Protein AF-A0A2M7Z8S8-F1 (afdb_monomer_lite)

Radius of gyration: 32.17 Å; chains: 1; bounding box: 84×52×78 Å

InterPro domains:
  IPR007391 Vancomycin resistance VanW [PF04294] (275-379)
  IPR022029 YoaR-like, putative peptidoglycan binding domain [PF12229] (2-84)
  IPR022029 YoaR-like, putative peptidoglycan binding domain [PF12229] (168-234)
  IPR038054 L,D-transpeptidase central domain-like superfamily [G3DSA:3.10.20.800] (140-249)
  IPR038054 L,D-transpeptidase central domain-like superfamily [SSF143985] (146-237)
  IPR052913 Glycopeptide antibiotic resistance protein [PTHR35788] (168-379)

pLDDT: mean 86.51, std 11.79, range [41.0, 97.75]

Structure (mmCIF, N/CA/C/O backbone):
data_AF-A0A2M7Z8S8-F1
#
_entry.id   AF-A0A2M7Z8S8-F1
#
loop_
_atom_site.group_PDB
_atom_site.id
_atom_site.type_symbol
_atom_site.label_atom_id
_atom_site.label_alt_id
_atom_site.label_comp_id
_atom_site.label_asym_id
_atom_site.label_entity_id
_atom_site.label_seq_id
_atom_site.pdbx_PDB_ins_code
_atom_site.Cartn_x
_atom_site.Cartn_y
_atom_site.Cartn_z
_atom_site.occupancy
_atom_site.B_iso_or_equiv
_atom_site.auth_seq_id
_atom_site.auth_comp_id
_atom_site.auth_asym_id
_atom_site.auth_atom_id
_atom_site.pdbx_PDB_model_num
ATOM 1 N N . HIS A 1 1 ? -33.966 -18.161 -29.394 1.00 51.41 1 HIS A N 1
ATOM 2 C CA . HIS A 1 1 ? -34.388 -18.444 -30.786 1.00 51.41 1 HIS A CA 1
ATOM 3 C C . HIS A 1 1 ? -35.816 -18.993 -30.818 1.00 51.41 1 HIS A C 1
ATOM 5 O O . HIS A 1 1 ? -36.000 -20.202 -30.835 1.00 51.41 1 HIS A O 1
ATOM 11 N N . LEU A 1 2 ? -36.839 -18.133 -30.799 1.00 58.44 2 LEU A N 1
ATOM 12 C CA . LEU A 1 2 ? -38.240 -18.564 -30.927 1.00 58.44 2 LEU A CA 1
ATOM 13 C C . LEU A 1 2 ? -38.664 -18.505 -32.410 1.00 58.44 2 LEU A C 1
ATOM 15 O O . LEU A 1 2 ? -38.401 -17.515 -33.088 1.00 58.44 2 LEU A O 1
ATOM 19 N N . GLY A 1 3 ? -39.257 -19.582 -32.941 1.00 59.47 3 GLY A N 1
ATOM 20 C CA . GLY A 1 3 ? -39.804 -19.637 -34.312 1.00 59.47 3 GLY A CA 1
ATOM 21 C C . GLY A 1 3 ? -38.786 -19.709 -35.467 1.00 59.47 3 GLY A C 1
ATOM 22 O O . GLY A 1 3 ? -39.112 -19.307 -36.594 1.00 59.47 3 GLY A O 1
ATOM 23 N N . ARG A 1 4 ? -37.549 -20.161 -35.196 1.00 64.44 4 ARG A N 1
ATOM 24 C CA . ARG A 1 4 ? -36.457 -20.289 -36.191 1.00 64.44 4 ARG A CA 1
ATOM 25 C C . ARG A 1 4 ? -35.638 -21.588 -36.100 1.00 64.44 4 ARG A C 1
ATOM 27 O O . ARG A 1 4 ? -34.601 -21.678 -36.742 1.00 64.44 4 ARG A O 1
ATOM 34 N N . SER A 1 5 ? -36.074 -22.572 -35.317 1.00 69.75 5 SER A N 1
ATOM 35 C CA . SER A 1 5 ? -35.324 -23.815 -35.064 1.00 69.75 5 SER A CA 1
ATOM 36 C C . SER A 1 5 ? -36.012 -25.090 -35.572 1.00 69.75 5 SER A C 1
ATOM 38 O O . SER A 1 5 ? -35.423 -26.159 -35.469 1.00 69.75 5 SER A O 1
ATOM 40 N N . GLY A 1 6 ? -37.235 -25.002 -36.118 1.00 69.44 6 GLY A N 1
ATOM 41 C CA . GLY A 1 6 ? -37.997 -26.156 -36.622 1.00 69.44 6 GLY A CA 1
ATOM 42 C C . GLY A 1 6 ? -38.226 -26.154 -38.139 1.00 69.44 6 GLY A C 1
ATOM 43 O O . GLY A 1 6 ? -37.746 -25.278 -38.859 1.00 69.44 6 GLY A O 1
ATOM 44 N N . SER A 1 7 ? -39.010 -27.121 -38.625 1.00 76.50 7 SER A N 1
ATOM 45 C CA . SER A 1 7 ? -39.484 -27.186 -40.022 1.00 76.50 7 SER A CA 1
ATOM 46 C C . SER A 1 7 ? -40.400 -26.003 -40.388 1.00 76.50 7 SER A C 1
ATOM 48 O O . SER A 1 7 ? -40.934 -25.325 -39.506 1.00 76.50 7 SER A O 1
ATOM 50 N N . TRP A 1 8 ? -40.614 -25.748 -41.688 1.00 75.50 8 TRP A N 1
ATOM 51 C CA . TRP A 1 8 ? -41.409 -24.605 -42.178 1.00 75.50 8 TRP A CA 1
ATOM 52 C C . TRP A 1 8 ? -42.782 -24.498 -41.493 1.00 75.50 8 TRP A C 1
ATOM 54 O O . TRP A 1 8 ? -43.126 -23.444 -40.963 1.00 75.50 8 TRP A O 1
ATOM 64 N N . TRP A 1 9 ? -43.514 -25.609 -41.380 1.00 72.38 9 TRP A N 1
ATOM 65 C CA . TRP A 1 9 ? -44.820 -25.653 -40.712 1.00 72.38 9 TRP A CA 1
ATOM 66 C C . TRP A 1 9 ? -44.753 -25.385 -39.201 1.00 72.38 9 TRP A C 1
ATOM 68 O O . TRP A 1 9 ? -45.604 -24.675 -38.662 1.00 72.38 9 TRP A O 1
ATOM 78 N N . GLN A 1 10 ? -43.733 -25.903 -38.512 1.00 76.25 10 GLN A N 1
ATOM 79 C CA . GLN A 1 10 ? -43.539 -25.673 -37.075 1.00 76.25 10 GLN A CA 1
ATOM 80 C C . GLN A 1 10 ? -43.205 -24.207 -36.783 1.00 76.25 10 GLN A C 1
ATOM 82 O O . GLN A 1 10 ? -43.749 -23.631 -35.843 1.00 76.25 10 GLN A O 1
ATOM 87 N N . ASN A 1 11 ? -42.373 -23.580 -37.617 1.00 78.75 11 ASN A N 1
ATOM 88 C CA . ASN A 1 11 ? -42.036 -22.165 -37.475 1.00 78.75 11 ASN A CA 1
ATOM 89 C C . ASN A 1 11 ? -43.240 -21.263 -37.772 1.00 78.75 11 ASN A C 1
ATOM 91 O O . ASN A 1 11 ? -43.454 -20.293 -37.049 1.00 78.75 11 ASN A O 1
ATOM 95 N N . THR A 1 12 ? -44.051 -21.583 -38.784 1.00 77.56 12 THR A N 1
ATOM 96 C CA . THR A 1 12 ? -45.260 -20.810 -39.112 1.00 77.56 12 THR A CA 1
ATOM 97 C C . THR A 1 12 ? -46.301 -20.898 -37.993 1.00 77.56 12 THR A C 1
ATOM 99 O O . THR A 1 12 ? -46.795 -19.866 -37.544 1.00 77.56 12 THR A O 1
ATOM 102 N N . LYS A 1 13 ? -46.563 -22.098 -37.450 1.00 78.62 13 LYS A N 1
ATOM 103 C CA . LYS A 1 13 ? -47.465 -22.277 -36.298 1.00 78.62 13 LYS A CA 1
ATOM 104 C C . LYS A 1 13 ? -46.942 -21.574 -35.042 1.00 78.62 13 LYS A C 1
ATOM 106 O O . LYS A 1 13 ? -47.712 -20.917 -34.347 1.00 78.62 13 LYS A O 1
ATOM 111 N N . ALA A 1 14 ? -45.638 -21.660 -34.773 1.00 75.00 14 ALA A N 1
ATOM 112 C CA . ALA A 1 14 ? -45.014 -20.963 -33.651 1.00 75.00 14 ALA A CA 1
ATOM 113 C C . ALA A 1 14 ? -45.128 -19.437 -33.787 1.00 75.00 14 ALA A C 1
ATOM 115 O O . ALA A 1 14 ? -45.442 -18.772 -32.811 1.00 75.00 14 ALA A O 1
ATOM 116 N N . ARG A 1 15 ? -44.941 -18.875 -34.989 1.00 76.81 15 ARG A N 1
ATOM 117 C CA . ARG A 1 15 ? -45.095 -17.430 -35.240 1.00 76.81 15 ARG A CA 1
ATOM 118 C C . ARG A 1 15 ? -46.534 -16.951 -35.070 1.00 76.81 15 ARG A C 1
ATOM 120 O O . ARG A 1 15 ? -46.734 -15.902 -34.475 1.00 76.81 15 ARG A O 1
ATOM 127 N N . ILE A 1 16 ? -47.517 -17.720 -35.542 1.00 77.38 16 ILE A N 1
ATOM 128 C CA . ILE A 1 16 ? -48.941 -17.401 -35.349 1.00 77.38 16 ILE A CA 1
ATOM 129 C C . ILE A 1 16 ? -49.298 -17.450 -33.858 1.00 77.38 16 ILE A C 1
ATOM 131 O O . ILE A 1 16 ? -49.914 -16.520 -33.349 1.00 77.38 16 ILE A O 1
ATOM 135 N N . ASN A 1 17 ? -48.844 -18.476 -33.131 1.00 74.44 17 ASN A N 1
ATOM 136 C CA . ASN A 1 17 ? -49.055 -18.560 -31.684 1.00 74.44 17 ASN A CA 1
ATOM 137 C C . ASN A 1 17 ? -48.376 -17.410 -30.923 1.00 74.44 17 ASN A C 1
ATOM 139 O O . ASN A 1 17 ? -48.987 -16.849 -30.023 1.00 74.44 17 ASN A O 1
ATOM 143 N N . LEU A 1 18 ? -47.155 -17.023 -31.303 1.00 76.69 18 LEU A N 1
ATOM 144 C CA . LEU A 1 18 ? -46.460 -15.864 -30.729 1.00 76.69 18 LEU A CA 1
ATOM 145 C C . LEU A 1 18 ? -47.193 -14.547 -31.011 1.00 76.69 18 LEU A C 1
ATOM 147 O O . LEU A 1 18 ? -47.190 -13.662 -30.167 1.00 76.69 18 LEU A O 1
ATOM 151 N N . PHE A 1 19 ? -47.819 -14.416 -32.182 1.00 75.69 19 PHE A N 1
ATOM 152 C CA . PHE A 1 19 ? -48.573 -13.221 -32.558 1.00 75.69 19 PHE A CA 1
ATOM 153 C C . PHE A 1 19 ? -49.908 -13.107 -31.806 1.00 75.69 19 PHE A C 1
ATOM 155 O O . PHE A 1 19 ? -50.319 -12.006 -31.463 1.00 75.69 19 PHE A O 1
ATOM 162 N N . ILE A 1 20 ? -50.572 -14.237 -31.534 1.00 75.94 20 ILE A N 1
ATOM 163 C CA . ILE A 1 20 ? -51.882 -14.272 -30.861 1.00 75.94 20 ILE A CA 1
ATOM 164 C C . ILE A 1 20 ? -51.745 -14.251 -29.330 1.00 75.94 20 ILE A C 1
ATOM 166 O O . ILE A 1 20 ? -52.536 -13.595 -28.661 1.00 75.94 20 ILE A O 1
ATOM 170 N N . PHE A 1 21 ? -50.762 -14.960 -28.769 1.00 76.88 21 PHE A N 1
ATOM 171 C CA . PHE A 1 21 ? -50.636 -15.167 -27.318 1.00 76.88 21 PHE A CA 1
ATOM 172 C C . PHE A 1 21 ? -49.397 -14.506 -26.695 1.00 76.88 21 PHE A C 1
ATOM 174 O O . PHE A 1 21 ? -49.270 -14.485 -25.473 1.00 76.88 21 PHE A O 1
ATOM 181 N N . GLY A 1 22 ? -48.486 -13.961 -27.507 1.00 66.06 22 GLY A N 1
ATOM 182 C CA . GLY A 1 22 ? -47.201 -13.441 -27.039 1.00 66.06 22 GLY A CA 1
ATOM 183 C C . GLY A 1 22 ? -46.220 -14.541 -26.608 1.00 66.06 22 GLY A C 1
ATOM 184 O O . GLY A 1 22 ? -46.537 -15.729 -26.567 1.00 66.06 22 GLY A O 1
ATOM 185 N N . SER A 1 23 ? -44.992 -14.142 -26.273 1.00 68.88 23 SER A N 1
ATOM 186 C CA . SER A 1 23 ? -44.067 -14.966 -25.483 1.00 68.88 23 SER A CA 1
ATOM 187 C C . SER A 1 23 ? -43.433 -14.139 -24.388 1.00 68.88 23 SER A C 1
ATOM 189 O O . SER A 1 23 ? -42.911 -13.061 -24.664 1.00 68.88 23 SER A O 1
ATOM 191 N N . SER A 1 24 ? -43.371 -14.695 -23.186 1.00 60.09 24 SER A N 1
ATOM 192 C CA . SER A 1 24 ? -42.492 -14.211 -22.130 1.00 60.09 24 SER A CA 1
ATOM 193 C C . SER A 1 24 ? -41.065 -14.698 -22.401 1.00 60.09 24 SER A C 1
ATOM 195 O O . SER A 1 24 ? -40.795 -15.899 -22.349 1.00 60.09 24 SER A O 1
ATOM 197 N N . GLY A 1 25 ? -40.156 -13.782 -22.721 1.00 58.59 25 GLY A N 1
ATOM 198 C CA . GLY A 1 25 ? -38.718 -14.041 -22.697 1.00 58.59 25 GLY A CA 1
ATOM 199 C C . GLY A 1 25 ? -38.120 -13.425 -21.438 1.00 58.59 25 GLY A C 1
ATOM 200 O O . GLY A 1 25 ? -38.452 -12.289 -21.112 1.00 58.59 25 GLY A O 1
ATOM 201 N N . SER A 1 26 ? -37.247 -14.145 -20.737 1.00 57.28 26 SER A N 1
ATOM 202 C CA . SER A 1 26 ? -36.387 -13.520 -19.735 1.00 57.28 26 SER A CA 1
ATOM 203 C C . SER A 1 26 ? -35.262 -12.776 -20.452 1.00 57.28 26 SER A C 1
ATOM 205 O O . SER A 1 26 ? -34.595 -13.324 -21.334 1.00 57.28 26 SER A O 1
ATOM 207 N N . ILE A 1 27 ? -35.051 -11.512 -20.095 1.00 63.66 27 ILE A N 1
ATOM 208 C CA . ILE A 1 27 ? -33.832 -10.804 -20.476 1.00 63.66 27 ILE A CA 1
ATOM 209 C C . ILE A 1 27 ? -32.733 -11.333 -19.555 1.00 63.66 27 ILE A C 1
ATOM 211 O O . ILE A 1 27 ? -32.849 -11.249 -18.335 1.00 63.66 27 ILE A O 1
ATOM 215 N N . GLY A 1 28 ? -31.681 -11.914 -20.129 1.00 68.06 28 GLY A N 1
ATOM 216 C CA . GLY A 1 28 ? -30.466 -12.193 -19.373 1.00 68.06 28 GLY A CA 1
ATOM 217 C C . GLY A 1 28 ? -29.787 -10.866 -19.058 1.00 68.06 28 GLY A C 1
ATOM 218 O O . GLY A 1 28 ? -29.277 -10.219 -19.969 1.00 68.06 28 GLY A O 1
ATOM 219 N N . TYR A 1 29 ? -29.811 -10.448 -17.796 1.00 78.19 29 TYR A N 1
ATOM 220 C CA . TYR A 1 29 ? -29.097 -9.265 -17.328 1.00 78.19 29 TYR A CA 1
ATOM 221 C C . TYR A 1 29 ? -28.129 -9.649 -16.212 1.00 78.19 29 TYR A C 1
ATOM 223 O O . TYR A 1 29 ? -28.349 -10.609 -15.476 1.00 78.19 29 TYR A O 1
ATOM 231 N N . GLN A 1 30 ? -27.053 -8.879 -16.090 1.00 84.00 30 GLN A N 1
ATOM 232 C CA . GLN A 1 30 ? -26.130 -8.958 -14.970 1.00 84.00 30 GLN A CA 1
ATOM 233 C C . GLN A 1 30 ? -26.203 -7.632 -14.223 1.00 84.00 30 GLN A C 1
ATOM 235 O O . GLN A 1 30 ? -25.822 -6.590 -14.755 1.00 84.00 30 GLN A O 1
ATOM 240 N N . PHE A 1 31 ? -26.720 -7.665 -12.998 1.00 87.06 31 PHE A N 1
ATOM 241 C CA . PHE A 1 31 ? -26.752 -6.486 -12.145 1.00 87.06 31 PHE A CA 1
ATOM 242 C C . PHE A 1 31 ? -25.428 -6.351 -11.401 1.00 87.06 31 PHE A C 1
ATOM 244 O O . PHE A 1 31 ? -25.049 -7.217 -10.613 1.00 87.06 31 PHE A O 1
ATOM 251 N N . LYS A 1 32 ? -24.718 -5.256 -11.665 1.00 92.75 32 LYS A N 1
ATOM 252 C CA . LYS A 1 32 ? -23.448 -4.946 -11.018 1.00 92.75 32 LYS A CA 1
ATOM 253 C C . LYS A 1 32 ? -23.689 -4.206 -9.707 1.00 92.75 32 LYS A C 1
ATOM 255 O O . LYS A 1 32 ? -23.636 -2.978 -9.646 1.00 92.75 32 LYS A O 1
ATOM 260 N N . GLU A 1 33 ? -24.004 -4.968 -8.670 1.00 92.88 33 GLU A N 1
ATOM 261 C CA . GLU A 1 33 ? -24.425 -4.426 -7.377 1.00 92.88 33 GLU A CA 1
ATOM 262 C C . GLU A 1 33 ? -23.371 -3.530 -6.726 1.00 92.88 33 GLU A C 1
ATOM 264 O O . GLU A 1 33 ? -23.697 -2.411 -6.345 1.00 92.88 33 GLU A O 1
ATOM 269 N N . GLU A 1 34 ? -22.114 -3.970 -6.663 1.00 94.06 34 GLU A N 1
ATOM 270 C CA . GLU A 1 34 ? -21.046 -3.206 -6.003 1.00 94.06 34 GLU A CA 1
ATOM 271 C C . GLU A 1 34 ? -20.701 -1.905 -6.738 1.00 94.06 34 GLU A C 1
ATOM 273 O O . GLU A 1 34 ? -20.548 -0.859 -6.109 1.00 94.06 34 GLU A O 1
ATOM 278 N N . GLU A 1 35 ? -20.668 -1.926 -8.075 1.00 94.56 35 GLU A N 1
ATOM 279 C CA . GLU A 1 35 ? -20.484 -0.707 -8.878 1.00 94.56 35 GLU A CA 1
ATOM 280 C C . GLU A 1 35 ? -21.655 0.268 -8.665 1.00 94.56 35 GLU A C 1
ATOM 282 O O . GLU A 1 35 ? -21.448 1.462 -8.450 1.00 94.56 35 GLU A O 1
ATOM 287 N N . THR A 1 36 ? -22.890 -0.245 -8.641 1.00 93.44 36 THR A N 1
ATOM 288 C CA . THR A 1 36 ? -24.090 0.573 -8.403 1.00 93.44 36 THR A CA 1
ATOM 289 C C . THR A 1 36 ? -24.095 1.157 -6.991 1.00 93.44 36 THR A C 1
ATOM 291 O O . THR A 1 36 ? -24.385 2.339 -6.810 1.00 93.44 36 THR A O 1
ATOM 294 N N . ARG A 1 37 ? -23.732 0.355 -5.982 1.00 95.50 37 ARG A N 1
ATOM 295 C CA . ARG A 1 37 ? -23.582 0.793 -4.590 1.00 95.50 37 ARG A CA 1
ATOM 296 C C . ARG A 1 37 ? -22.556 1.914 -4.483 1.00 95.50 37 ARG A C 1
ATOM 298 O O . ARG A 1 37 ? -22.847 2.932 -3.862 1.00 95.50 37 ARG A O 1
ATOM 305 N N . SER A 1 38 ? -21.391 1.739 -5.104 1.00 95.00 38 SER A N 1
ATOM 306 C CA . SER A 1 38 ? -20.310 2.726 -5.092 1.00 95.00 38 SER A CA 1
ATOM 307 C C . SER A 1 38 ? -20.758 4.062 -5.691 1.00 95.00 38 SER A C 1
ATOM 309 O O . SER A 1 38 ? -20.535 5.117 -5.096 1.00 95.00 38 SER A O 1
ATOM 311 N N . GLU A 1 39 ? -21.476 4.029 -6.814 1.00 95.12 39 GLU A N 1
ATOM 312 C CA . GLU A 1 39 ? -22.026 5.234 -7.442 1.00 95.12 39 GLU A CA 1
ATOM 313 C C . GLU A 1 39 ? -23.097 5.923 -6.584 1.00 95.12 39 GLU A C 1
ATOM 315 O O . GLU A 1 39 ? -23.101 7.153 -6.471 1.00 95.12 39 GLU A O 1
ATOM 320 N N . LEU A 1 40 ? -23.981 5.155 -5.935 1.00 93.88 40 LEU A N 1
ATOM 321 C CA . LEU A 1 40 ? -24.950 5.710 -4.986 1.00 93.88 40 LEU A CA 1
ATOM 322 C C . LEU A 1 40 ? -24.233 6.379 -3.807 1.00 93.88 40 LEU A C 1
ATOM 324 O O . LEU A 1 40 ? -24.483 7.549 -3.524 1.00 93.88 40 LEU A O 1
ATOM 328 N N . GLN A 1 41 ? -23.288 5.688 -3.172 1.00 94.56 41 GLN A N 1
ATOM 329 C CA . GLN A 1 41 ? -22.509 6.239 -2.063 1.00 94.56 41 GLN A CA 1
ATOM 330 C C . GLN A 1 41 ? -21.772 7.513 -2.477 1.00 94.56 41 GLN A C 1
ATOM 332 O O . GLN A 1 41 ? -21.847 8.525 -1.789 1.00 94.56 41 GLN A O 1
ATOM 337 N N . LYS A 1 42 ? -21.117 7.525 -3.639 1.00 94.75 42 LYS A N 1
ATOM 338 C CA . LYS A 1 42 ? -20.401 8.704 -4.140 1.00 94.75 42 LYS A CA 1
ATOM 339 C C . LYS A 1 42 ? -21.311 9.925 -4.303 1.00 94.75 42 LYS A C 1
ATOM 341 O O . LYS A 1 42 ? -20.890 11.037 -3.994 1.00 94.75 42 LYS A O 1
ATOM 346 N N . LYS A 1 43 ? -22.545 9.728 -4.777 1.00 96.00 43 LYS A N 1
ATOM 347 C CA . LYS A 1 43 ? -23.516 10.814 -4.983 1.00 96.00 43 LYS A CA 1
ATOM 348 C C . LYS A 1 43 ? -24.188 11.276 -3.695 1.00 96.00 43 LYS A C 1
ATOM 350 O O . LYS A 1 43 ? -24.444 12.469 -3.554 1.00 96.00 43 LYS A O 1
ATOM 355 N N . PHE A 1 44 ? -24.492 10.353 -2.786 1.00 95.00 44 PHE A N 1
ATOM 356 C CA . PHE A 1 44 ? -25.373 10.625 -1.650 1.00 95.00 44 PHE A CA 1
ATOM 357 C C . PHE A 1 44 ? -24.654 10.782 -0.304 1.00 95.00 44 PHE A C 1
ATOM 359 O O . PHE A 1 44 ? -25.223 11.380 0.606 1.00 95.00 44 PHE A O 1
ATOM 366 N N . ARG A 1 45 ? -23.381 10.379 -0.191 1.00 93.56 45 ARG A N 1
ATOM 367 C CA . ARG A 1 45 ? -22.550 10.566 1.014 1.00 93.56 45 ARG A CA 1
ATOM 368 C C . ARG A 1 45 ? -22.521 12.000 1.569 1.00 93.56 45 ARG A C 1
ATOM 370 O O . ARG A 1 45 ? -22.507 12.126 2.789 1.00 93.56 45 ARG A O 1
ATOM 377 N N . PRO A 1 46 ? -22.553 13.087 0.765 1.00 96.12 46 PRO A N 1
ATOM 378 C CA . PRO A 1 46 ? -22.631 14.449 1.310 1.00 96.12 46 PRO A CA 1
ATOM 379 C C . PRO A 1 46 ? -23.896 14.752 2.132 1.00 96.12 46 PRO A C 1
ATOM 381 O O . PRO A 1 46 ? -23.912 15.743 2.856 1.00 96.12 46 PRO A O 1
ATOM 384 N N . PHE A 1 47 ? -24.949 13.936 2.013 1.00 94.81 47 PHE A N 1
ATOM 385 C CA . PHE A 1 47 ? -26.196 14.078 2.772 1.00 94.81 47 PHE A CA 1
ATOM 386 C C . PHE A 1 47 ? -26.279 13.118 3.968 1.00 94.81 47 PHE A C 1
ATOM 388 O O . PHE A 1 47 ? -27.302 13.070 4.647 1.00 94.81 47 PHE A O 1
ATOM 395 N N . GLU A 1 48 ? -25.224 12.344 4.220 1.00 95.44 48 GLU A N 1
ATOM 396 C CA . GLU A 1 48 ? -25.129 11.440 5.361 1.00 95.44 48 GLU A CA 1
ATOM 397 C C . GLU A 1 48 ? -24.370 12.098 6.511 1.00 95.44 48 GLU A C 1
ATOM 399 O O . GLU A 1 48 ? -23.471 12.917 6.319 1.00 95.44 48 GLU A O 1
ATOM 404 N N . SER A 1 49 ? -24.696 11.676 7.726 1.00 95.81 49 SER A N 1
ATOM 405 C CA . SER A 1 49 ? -23.917 11.974 8.922 1.00 95.81 49 SER A CA 1
ATOM 406 C C . SER A 1 49 ? -23.669 10.654 9.640 1.00 95.81 49 SER A C 1
ATOM 408 O O . SER A 1 49 ? -24.465 10.320 10.512 1.00 95.81 49 SER A O 1
ATOM 410 N N . PRO A 1 50 ? -22.632 9.881 9.270 1.00 94.38 50 PRO A N 1
ATOM 411 C CA . PRO A 1 50 ? -22.362 8.574 9.867 1.00 94.38 50 PRO A CA 1
ATOM 412 C C . PRO A 1 50 ? -22.228 8.637 11.388 1.00 94.38 50 PRO A C 1
ATOM 414 O O . PRO A 1 50 ? -21.785 9.652 11.938 1.00 94.38 50 PRO A O 1
ATOM 417 N N . GLY A 1 51 ? -22.600 7.544 12.053 1.00 93.56 51 GLY A N 1
ATOM 418 C CA . GLY A 1 51 ? -22.402 7.397 13.488 1.00 93.56 51 GLY A CA 1
ATOM 419 C C . GLY A 1 51 ? -20.915 7.442 13.832 1.00 93.56 51 GLY A C 1
ATOM 420 O O . GLY A 1 51 ? -20.056 7.057 13.033 1.00 93.56 51 GLY A O 1
ATOM 421 N N . LYS A 1 52 ? -20.593 7.937 15.026 1.00 95.19 52 LYS A N 1
ATOM 422 C CA . LYS A 1 52 ? -19.221 7.973 15.534 1.00 95.19 52 LYS A CA 1
ATOM 423 C C . LYS A 1 52 ? -19.106 7.089 16.755 1.00 95.19 52 LYS A C 1
ATOM 425 O O . LYS A 1 52 ? -19.771 7.318 17.762 1.00 95.19 52 LYS A O 1
ATOM 430 N N . ASP A 1 53 ? -18.212 6.120 16.659 1.00 95.44 53 ASP A N 1
ATOM 431 C CA . ASP A 1 53 ? -17.843 5.256 17.770 1.00 95.44 53 ASP A CA 1
ATOM 432 C C . ASP A 1 53 ? -17.202 6.037 18.918 1.00 95.44 53 ASP A C 1
ATOM 434 O O . ASP A 1 53 ? -16.473 7.017 18.713 1.00 95.44 53 ASP A O 1
ATOM 438 N N . ALA A 1 54 ? -17.403 5.533 20.135 1.00 96.06 54 ALA A N 1
ATOM 439 C CA . ALA A 1 54 ? -16.592 5.925 21.271 1.00 96.06 54 ALA A CA 1
ATOM 440 C C . ALA A 1 54 ? -15.111 5.636 20.982 1.00 96.06 54 ALA A C 1
ATOM 442 O O . ALA A 1 54 ? -14.729 4.575 20.482 1.00 96.06 54 ALA A O 1
ATOM 443 N N . SER A 1 55 ? -14.253 6.599 21.304 1.00 95.44 55 SER A N 1
ATOM 444 C CA . SER A 1 55 ? -12.844 6.581 20.920 1.00 95.44 55 SER A CA 1
ATOM 445 C C . SER A 1 55 ? -11.931 6.832 22.113 1.00 95.44 55 SER A C 1
ATOM 447 O O . SER A 1 55 ? -12.304 7.471 23.099 1.00 95.44 55 SER A O 1
ATOM 449 N N . LEU A 1 56 ? -10.706 6.320 22.023 1.00 95.62 56 LEU A N 1
ATOM 450 C CA . LEU A 1 56 ? -9.675 6.522 23.029 1.00 95.62 56 LEU A CA 1
ATOM 451 C C . LEU A 1 56 ? -8.997 7.883 22.810 1.00 95.62 56 LEU A C 1
ATOM 453 O O . LEU A 1 56 ? -8.375 8.110 21.777 1.00 95.62 56 LEU A O 1
ATOM 457 N N . VAL A 1 57 ? -9.076 8.780 23.793 1.00 94.75 57 VAL A N 1
ATOM 458 C CA . VAL A 1 57 ? -8.525 10.140 23.701 1.00 94.75 57 VAL A CA 1
ATOM 459 C C . VAL A 1 57 ? -7.601 10.428 24.877 1.00 94.75 57 VAL A C 1
ATOM 461 O O . VAL A 1 57 ? -7.953 10.204 26.034 1.00 94.75 57 VAL A O 1
ATOM 464 N N . TRP A 1 58 ? -6.417 10.976 24.608 1.00 92.62 58 TRP A N 1
ATOM 465 C CA . TRP A 1 58 ? -5.497 11.422 25.653 1.00 92.62 58 TRP A CA 1
ATOM 466 C C . TRP A 1 58 ? -5.848 12.841 26.125 1.00 92.62 58 TRP A C 1
ATOM 468 O O . TRP A 1 58 ? -5.708 13.802 25.370 1.00 92.62 58 TRP A O 1
ATOM 478 N N . LYS A 1 59 ? -6.292 13.000 27.378 1.00 92.25 59 LYS A N 1
ATOM 479 C CA . LYS A 1 59 ? -6.603 14.306 27.990 1.00 92.25 59 LYS A CA 1
ATOM 480 C C . LYS A 1 59 ? -6.152 14.347 29.447 1.00 92.25 59 LYS A C 1
ATOM 482 O O . LYS A 1 59 ? -6.399 13.416 30.204 1.00 92.25 59 LYS A O 1
ATOM 487 N N . ASN A 1 60 ? -5.547 15.461 29.859 1.00 88.69 60 ASN A N 1
ATOM 488 C CA . ASN A 1 60 ? -5.112 15.711 31.243 1.00 88.69 60 ASN A CA 1
ATOM 489 C C . ASN A 1 60 ? -4.197 14.609 31.818 1.00 88.69 60 ASN A C 1
ATOM 491 O O . ASN A 1 60 ? -4.320 14.242 32.982 1.00 88.69 60 ASN A O 1
ATOM 495 N N . GLY A 1 61 ? -3.292 14.066 30.998 1.00 88.56 61 GLY A N 1
ATOM 496 C CA . GLY A 1 61 ? -2.322 13.056 31.442 1.00 88.56 61 GLY A CA 1
ATOM 497 C C . GLY A 1 61 ? -2.866 11.627 31.533 1.00 88.56 61 GLY A C 1
ATOM 498 O O . GLY A 1 61 ? -2.166 10.745 32.025 1.00 88.56 61 GLY A O 1
ATOM 499 N N . GLU A 1 62 ? -4.080 11.370 31.046 1.00 93.50 62 GLU A N 1
ATOM 500 C CA . GLU A 1 62 ? -4.639 10.026 30.983 1.00 93.50 62 GLU A CA 1
ATOM 501 C C . GLU A 1 62 ? -5.496 9.782 29.739 1.00 93.50 62 GLU A C 1
ATOM 503 O O . GLU A 1 62 ? -6.005 10.707 29.106 1.00 93.50 62 GLU A O 1
ATOM 508 N N . PHE A 1 63 ? -5.695 8.506 29.411 1.00 95.31 63 PHE A N 1
ATOM 509 C CA . PHE A 1 63 ? -6.712 8.105 28.452 1.00 95.31 63 PHE A CA 1
ATOM 510 C C . PHE A 1 63 ? -8.109 8.284 29.037 1.00 95.31 63 PHE A C 1
ATOM 512 O O . PHE A 1 63 ? -8.360 7.891 30.180 1.00 95.31 63 PHE A O 1
ATOM 519 N N . LYS A 1 64 ? -9.008 8.838 28.231 1.00 95.94 64 LYS A N 1
ATOM 520 C CA . LYS A 1 64 ? -10.450 8.943 28.446 1.00 95.94 64 LYS A CA 1
ATOM 521 C C . LYS A 1 64 ? -11.164 8.386 27.222 1.00 95.94 64 LYS A C 1
ATOM 523 O O . LYS A 1 64 ? -10.615 8.439 26.125 1.00 95.94 64 LYS A O 1
ATOM 528 N N . ILE A 1 65 ? -12.374 7.883 27.416 1.00 97.06 65 ILE A N 1
ATOM 529 C CA . ILE A 1 65 ? -13.228 7.433 26.321 1.00 97.06 65 ILE A CA 1
ATOM 530 C C . ILE A 1 65 ? -14.184 8.568 25.946 1.00 97.06 65 ILE A C 1
ATOM 532 O O . ILE A 1 65 ? -14.807 9.170 26.828 1.00 97.06 65 ILE A O 1
ATOM 536 N N . SER A 1 66 ? -14.234 8.925 24.661 1.00 96.00 66 SER A N 1
ATOM 537 C CA . SER A 1 66 ? -15.218 9.883 24.149 1.00 96.00 66 SER A CA 1
ATOM 538 C C . SER A 1 66 ? -16.617 9.273 24.163 1.00 96.00 66 SER A C 1
ATOM 540 O O . SER A 1 66 ? -16.753 8.058 24.079 1.00 96.00 66 SER A O 1
ATOM 542 N N . GLU A 1 67 ? -17.644 10.114 24.250 1.00 95.50 67 GLU A N 1
ATOM 543 C CA . GLU A 1 67 ? -19.014 9.663 23.989 1.00 95.50 67 GLU A CA 1
ATOM 544 C C . GLU A 1 67 ? -19.145 9.247 22.518 1.00 95.50 67 GLU A C 1
ATOM 546 O O . GLU A 1 67 ? -18.495 9.830 21.641 1.00 95.50 67 GLU A O 1
ATOM 551 N N . GLU A 1 68 ? -19.964 8.236 22.274 1.00 96.06 68 GLU A N 1
ATOM 552 C CA . GLU A 1 68 ? -20.447 7.848 20.958 1.00 96.06 68 GLU A CA 1
ATOM 553 C C . GLU A 1 68 ? -21.581 8.771 20.473 1.00 96.06 68 GLU A C 1
ATOM 555 O O . GLU A 1 68 ? -22.331 9.341 21.268 1.00 96.06 68 GLU A O 1
ATOM 560 N N . GLU A 1 69 ? -21.725 8.922 19.156 1.00 95.94 69 GLU A N 1
ATOM 561 C CA . GLU A 1 69 ? -22.764 9.752 18.534 1.00 95.94 69 GLU A CA 1
ATOM 562 C C . GLU A 1 69 ? -23.532 8.928 17.491 1.00 95.94 69 GLU A C 1
ATOM 564 O O . GLU A 1 69 ? -22.933 8.392 16.557 1.00 95.94 69 GLU A O 1
ATOM 569 N N . SER A 1 70 ? -24.861 8.841 17.614 1.00 95.56 70 SER A N 1
ATOM 570 C CA . SER A 1 70 ? -25.701 8.252 16.564 1.00 95.56 70 SER A CA 1
ATOM 571 C C . SER A 1 70 ? -25.734 9.145 15.326 1.00 95.56 70 SER A C 1
ATOM 573 O O . SER A 1 70 ? -25.807 10.373 15.419 1.00 95.56 70 SER A O 1
ATOM 575 N N . GLY A 1 71 ? -25.730 8.505 14.163 1.00 95.44 71 GLY A N 1
ATOM 576 C CA . GLY A 1 71 ? -25.773 9.150 12.863 1.00 95.44 71 GLY A CA 1
ATOM 577 C C . GLY A 1 71 ? -26.980 8.748 12.022 1.00 95.44 71 GLY A C 1
ATOM 578 O O . GLY A 1 71 ? -27.898 8.067 12.479 1.00 95.44 71 GLY A O 1
ATOM 579 N N . TRP A 1 72 ? -26.956 9.159 10.759 1.00 95.44 72 TRP A N 1
ATOM 580 C CA . TRP A 1 72 ? -27.954 8.848 9.744 1.00 95.44 72 TRP A CA 1
ATOM 581 C C . TRP A 1 72 ? -27.243 8.565 8.422 1.00 95.44 72 TRP A C 1
ATOM 583 O O . TRP A 1 72 ? -26.470 9.397 7.939 1.00 95.44 72 TRP A O 1
ATOM 593 N N . VAL A 1 73 ? -27.518 7.406 7.830 1.00 96.69 73 VAL A N 1
ATOM 594 C CA . VAL A 1 73 ? -26.970 6.977 6.532 1.00 96.69 73 VAL A CA 1
ATOM 595 C C . VAL A 1 73 ? -28.093 6.460 5.648 1.00 96.69 73 VAL A C 1
ATOM 597 O O . VAL A 1 73 ? -29.144 6.058 6.154 1.00 96.69 73 VAL A O 1
ATOM 600 N N . PHE A 1 74 ? -27.903 6.442 4.332 1.00 96.62 74 PHE A N 1
ATOM 601 C CA . PHE A 1 74 ? -28.898 5.837 3.454 1.00 96.62 74 PHE A CA 1
ATOM 602 C C . PHE A 1 74 ? -28.889 4.313 3.580 1.00 96.62 74 PHE A C 1
ATOM 604 O O . PHE A 1 74 ? -27.845 3.663 3.687 1.00 96.62 74 PHE A O 1
ATOM 611 N N . ASP A 1 75 ? -30.077 3.715 3.527 1.00 95.44 75 ASP A N 1
ATOM 612 C CA . ASP A 1 75 ? -30.224 2.273 3.370 1.00 95.44 75 ASP A CA 1
ATOM 613 C C . ASP A 1 75 ? -30.034 1.875 1.898 1.00 95.44 75 ASP A C 1
ATOM 615 O O . ASP A 1 75 ? -30.984 1.621 1.150 1.00 95.44 75 ASP A O 1
ATOM 619 N N . TYR A 1 76 ? -28.770 1.847 1.471 1.00 95.19 76 TYR A N 1
ATOM 620 C CA . TYR A 1 76 ? -28.414 1.445 0.112 1.00 95.19 76 TYR A CA 1
ATOM 621 C C . TYR A 1 76 ? -28.842 0.011 -0.201 1.00 95.19 76 TYR A C 1
ATOM 623 O O . TYR A 1 76 ? -29.155 -0.267 -1.353 1.00 95.19 76 TYR A O 1
ATOM 631 N N . GLN A 1 77 ? -28.873 -0.896 0.784 1.00 94.62 77 GLN A N 1
ATOM 632 C CA . GLN A 1 77 ? -29.253 -2.284 0.522 1.00 94.62 77 GLN A CA 1
ATOM 633 C C . GLN A 1 77 ? -30.720 -2.370 0.112 1.00 94.62 77 GLN A C 1
ATOM 635 O O . GLN A 1 77 ? -31.020 -2.910 -0.949 1.00 94.62 77 GLN A O 1
ATOM 640 N N . SER A 1 78 ? -31.613 -1.743 0.881 1.00 94.56 78 SER A N 1
ATOM 641 C CA . SER A 1 78 ? -33.037 -1.691 0.539 1.00 94.56 78 SER A CA 1
ATOM 642 C C . SER A 1 78 ? -33.285 -1.044 -0.828 1.00 94.56 78 SER A C 1
ATOM 644 O O . SER A 1 78 ? -34.165 -1.477 -1.573 1.00 94.56 78 SER A O 1
ATOM 646 N N . ALA A 1 79 ? -32.509 -0.018 -1.189 1.00 94.69 79 ALA A N 1
ATOM 647 C CA . ALA A 1 79 ? -32.599 0.622 -2.500 1.00 94.69 79 ALA A CA 1
ATOM 648 C C . ALA A 1 79 ? -32.120 -0.288 -3.644 1.00 94.69 79 ALA A C 1
ATOM 650 O O . ALA A 1 79 ? -32.775 -0.367 -4.683 1.00 94.69 79 ALA A O 1
ATOM 651 N N . LEU A 1 80 ? -31.001 -0.993 -3.452 1.00 95.06 80 LEU A N 1
ATOM 652 C CA . LEU A 1 80 ? -30.457 -1.946 -4.424 1.00 95.06 80 LEU A CA 1
ATOM 653 C C . LEU A 1 80 ? -31.385 -3.147 -4.612 1.00 95.06 80 LEU A C 1
ATOM 655 O O . LEU A 1 80 ? -31.577 -3.595 -5.739 1.00 95.06 80 LEU A O 1
ATOM 659 N N . ASP A 1 81 ? -31.995 -3.643 -3.538 1.00 94.00 81 ASP A N 1
ATOM 660 C CA . ASP A 1 81 ? -32.941 -4.755 -3.601 1.00 94.00 81 ASP A CA 1
ATOM 661 C C . ASP A 1 81 ? -34.206 -4.359 -4.374 1.00 94.00 81 ASP A C 1
ATOM 663 O O . ASP A 1 81 ? -34.628 -5.097 -5.266 1.00 94.00 81 ASP A O 1
ATOM 667 N N . LYS A 1 82 ? -34.744 -3.152 -4.140 1.00 93.62 82 LYS A N 1
ATOM 668 C CA . LYS A 1 82 ? -35.835 -2.592 -4.959 1.00 93.62 82 LYS A CA 1
ATOM 669 C C . LYS A 1 82 ? -35.430 -2.442 -6.425 1.00 93.62 82 LYS A C 1
ATOM 671 O O . LYS A 1 82 ? -36.162 -2.898 -7.296 1.00 93.62 82 LYS A O 1
ATOM 676 N N . LEU A 1 83 ? -34.240 -1.897 -6.701 1.00 92.50 83 LEU A N 1
ATOM 677 C CA . LEU A 1 83 ? -33.733 -1.742 -8.069 1.00 92.50 83 LEU A CA 1
ATOM 678 C C . LEU A 1 83 ? -33.638 -3.085 -8.796 1.00 92.50 83 LEU A C 1
ATOM 680 O O . LEU A 1 83 ? -34.046 -3.199 -9.948 1.00 92.50 83 LEU A O 1
ATOM 684 N N . LYS A 1 84 ? -33.129 -4.122 -8.125 1.00 91.44 84 LYS A N 1
ATOM 685 C CA . LYS A 1 84 ? -33.068 -5.476 -8.685 1.00 91.44 84 LYS A CA 1
ATOM 686 C C . LYS A 1 84 ? -34.459 -6.026 -8.992 1.00 91.44 84 LYS A C 1
ATOM 688 O O . LYS A 1 84 ? -34.626 -6.646 -10.040 1.00 91.44 84 LYS A O 1
ATOM 693 N N . MET A 1 85 ? -35.428 -5.821 -8.096 1.00 90.06 85 MET A N 1
ATOM 694 C CA . MET A 1 85 ? -36.814 -6.261 -8.294 1.00 90.06 85 MET A CA 1
ATOM 695 C C . MET A 1 85 ? -37.469 -5.538 -9.476 1.00 90.06 85 MET A C 1
ATOM 697 O O . MET A 1 85 ? -38.069 -6.194 -10.326 1.00 90.06 85 MET A O 1
ATOM 701 N N . ASP A 1 86 ? -37.299 -4.218 -9.571 1.00 91.00 86 ASP A N 1
ATOM 702 C CA . ASP A 1 86 ? -37.834 -3.412 -10.670 1.00 91.00 86 ASP A CA 1
ATOM 703 C C . ASP A 1 86 ? -37.203 -3.810 -12.013 1.00 91.00 86 ASP A C 1
ATOM 705 O O . ASP A 1 86 ? -37.917 -4.024 -12.992 1.00 91.00 86 ASP A O 1
ATOM 709 N N . LEU A 1 87 ? -35.883 -4.032 -12.057 1.00 89.12 87 LEU A N 1
ATOM 710 C CA . LEU A 1 87 ? -35.189 -4.516 -13.256 1.00 89.12 87 LEU A CA 1
ATOM 711 C C . LEU A 1 87 ? -35.663 -5.910 -13.687 1.00 89.12 87 LEU A C 1
ATOM 713 O O . LEU A 1 87 ? -35.870 -6.142 -14.879 1.00 89.12 87 LEU A O 1
ATOM 717 N N . ALA A 1 88 ? -35.872 -6.828 -12.738 1.00 87.19 88 ALA A N 1
ATOM 718 C CA . ALA A 1 88 ? -36.401 -8.161 -13.025 1.00 87.19 88 ALA A CA 1
ATOM 719 C C . ALA A 1 88 ? -37.823 -8.107 -13.610 1.00 87.19 88 ALA A C 1
ATOM 721 O O . ALA A 1 88 ? -38.185 -8.945 -14.438 1.00 87.19 88 ALA A O 1
ATOM 722 N N . ALA A 1 89 ? -38.615 -7.118 -13.192 1.00 87.56 89 ALA A N 1
ATOM 723 C CA . ALA A 1 89 ? -39.976 -6.888 -13.661 1.00 87.56 89 ALA A CA 1
ATOM 724 C C . ALA A 1 89 ? -40.064 -5.982 -14.904 1.00 87.56 89 ALA A C 1
ATOM 726 O O . ALA A 1 89 ? -41.156 -5.816 -15.445 1.00 87.56 89 ALA A O 1
ATOM 727 N N . ILE A 1 90 ? -38.943 -5.406 -15.364 1.00 86.19 90 ILE A N 1
ATOM 728 C CA . ILE A 1 90 ? -38.911 -4.361 -16.404 1.00 86.19 90 ILE A CA 1
ATOM 729 C C . ILE A 1 90 ? -39.846 -3.194 -16.016 1.00 86.19 90 ILE A C 1
ATOM 731 O O . ILE A 1 90 ? -40.613 -2.671 -16.825 1.00 86.19 90 ILE A O 1
ATOM 735 N N . ALA A 1 91 ? -39.818 -2.818 -14.737 1.00 88.25 91 ALA A N 1
ATOM 736 C CA . ALA A 1 91 ? -40.587 -1.718 -14.179 1.00 88.25 91 ALA A CA 1
ATOM 737 C C . ALA A 1 91 ? -39.724 -0.451 -14.075 1.00 88.25 91 ALA A C 1
ATOM 739 O O . ALA A 1 91 ? -38.549 -0.518 -13.725 1.00 88.25 91 ALA A O 1
ATOM 740 N N . ASP A 1 92 ? -40.326 0.707 -14.352 1.00 89.50 92 ASP A N 1
ATOM 741 C CA . ASP A 1 92 ? -39.696 2.033 -14.239 1.00 89.50 92 ASP A CA 1
ATOM 742 C C . ASP A 1 92 ? -40.226 2.772 -12.998 1.00 89.50 92 ASP A C 1
ATOM 744 O O . ASP A 1 92 ? -40.779 3.872 -13.062 1.00 89.50 92 ASP A O 1
ATOM 748 N N . ASN A 1 93 ? -40.164 2.097 -11.849 1.00 92.44 93 ASN A N 1
ATOM 749 C CA . ASN A 1 93 ? -40.615 2.666 -10.585 1.00 92.44 93 ASN A CA 1
ATOM 750 C C . ASN A 1 93 ? -39.547 3.603 -10.006 1.00 92.44 93 ASN A C 1
ATOM 752 O O . ASN A 1 93 ? -38.342 3.389 -10.139 1.00 92.44 93 ASN A O 1
ATOM 756 N N . LYS A 1 94 ? -39.990 4.648 -9.298 1.00 93.06 94 LYS A N 1
ATOM 757 C CA . LYS A 1 94 ? -39.079 5.511 -8.538 1.00 93.06 94 LYS A CA 1
ATOM 758 C C . LYS A 1 94 ? -38.551 4.764 -7.315 1.00 93.06 94 LYS A C 1
ATOM 760 O O . LYS A 1 94 ? -39.332 4.252 -6.516 1.00 93.06 94 LYS A O 1
ATOM 765 N N . ILE A 1 95 ? -37.234 4.793 -7.126 1.00 92.75 95 ILE A N 1
ATOM 766 C CA . ILE A 1 95 ? -36.573 4.197 -5.963 1.00 92.75 95 ILE A CA 1
ATOM 767 C C . ILE A 1 95 ? -36.329 5.275 -4.917 1.00 92.75 95 ILE A C 1
ATOM 769 O O . ILE A 1 95 ? -35.514 6.178 -5.101 1.00 92.75 95 ILE A O 1
ATOM 773 N N . GLU A 1 96 ? -37.049 5.173 -3.807 1.00 92.06 96 GLU A N 1
ATOM 774 C CA . GLU A 1 96 ? -36.871 6.058 -2.660 1.00 92.06 96 GLU A CA 1
ATOM 775 C C . GLU A 1 96 ? -35.660 5.631 -1.825 1.00 92.06 96 GLU A C 1
ATOM 777 O O . GLU A 1 96 ? -35.582 4.492 -1.351 1.00 92.06 96 GLU A O 1
ATOM 782 N N . LEU A 1 97 ? -34.731 6.570 -1.630 1.00 94.12 97 LEU A N 1
ATOM 783 C CA . LEU A 1 97 ? -33.599 6.433 -0.720 1.00 94.12 97 LEU A CA 1
ATOM 784 C C . LEU A 1 97 ? -34.004 6.910 0.670 1.00 94.12 97 LEU A C 1
ATOM 786 O O . LEU A 1 97 ? -34.147 8.108 0.910 1.00 94.12 97 LEU A O 1
ATOM 790 N N . ASN A 1 98 ? -34.167 5.963 1.588 1.00 95.00 98 ASN A N 1
ATOM 791 C CA . ASN A 1 98 ? -34.534 6.261 2.965 1.00 95.00 98 ASN A CA 1
ATOM 792 C C . ASN A 1 98 ? -33.293 6.334 3.851 1.00 95.00 98 ASN A C 1
ATOM 794 O O . ASN A 1 98 ? -32.395 5.494 3.754 1.00 95.00 98 ASN A O 1
ATOM 798 N N . LEU A 1 99 ? -33.270 7.329 4.736 1.00 95.25 99 LEU A N 1
ATOM 799 C CA . LEU A 1 99 ? -32.293 7.392 5.813 1.00 95.25 99 LEU A CA 1
ATOM 800 C C . LEU A 1 99 ? -32.663 6.377 6.895 1.00 95.25 99 LEU A C 1
ATOM 802 O O . LEU A 1 99 ? -33.828 6.239 7.271 1.00 95.25 99 LEU A O 1
ATOM 806 N N . ARG A 1 100 ? -31.647 5.707 7.426 1.00 95.25 100 ARG A N 1
ATOM 807 C CA . ARG A 1 100 ? -31.728 4.883 8.629 1.00 95.25 100 ARG A CA 1
ATOM 808 C C . ARG A 1 100 ? -30.774 5.430 9.680 1.00 95.25 100 ARG A C 1
ATOM 810 O O . ARG A 1 100 ? -29.757 6.036 9.344 1.00 95.25 100 ARG A O 1
ATOM 817 N N . VAL A 1 101 ? -31.105 5.199 10.948 1.00 95.31 101 VAL A N 1
ATOM 818 C CA . VAL A 1 101 ? -30.202 5.528 12.055 1.00 95.31 101 VAL A CA 1
ATOM 819 C C . VAL A 1 101 ? -28.961 4.650 11.943 1.00 95.31 101 VAL A C 1
ATOM 821 O O . VAL A 1 101 ? -29.071 3.426 11.850 1.00 95.31 101 VAL A O 1
ATOM 824 N N . ASP A 1 102 ? -27.798 5.283 11.968 1.00 94.69 102 ASP A N 1
ATOM 825 C CA . ASP A 1 102 ? -26.505 4.620 12.048 1.00 94.69 102 ASP A CA 1
ATOM 826 C C . ASP A 1 102 ? -26.062 4.608 13.509 1.00 94.69 102 ASP A C 1
ATOM 828 O O . ASP A 1 102 ? -25.681 5.637 14.073 1.00 94.69 102 ASP A O 1
ATOM 832 N N . GLN A 1 103 ? -26.224 3.458 14.159 1.00 92.81 103 GLN A N 1
ATOM 833 C CA . GLN A 1 103 ? -25.848 3.306 15.559 1.00 92.81 103 GLN A CA 1
ATOM 834 C C . GLN A 1 103 ? -24.340 3.067 15.661 1.00 92.81 103 GLN A C 1
ATOM 836 O O . GLN A 1 103 ? -23.818 2.244 14.904 1.00 92.81 103 GLN A O 1
ATOM 841 N N . PRO A 1 104 ? -23.645 3.734 16.597 1.00 92.81 104 PRO A N 1
ATOM 842 C CA . PRO A 1 104 ? -22.232 3.487 16.823 1.00 92.81 104 PRO A CA 1
ATOM 843 C C . PRO A 1 104 ? -22.013 2.021 17.198 1.00 92.81 104 PRO A C 1
ATOM 845 O O . PRO A 1 104 ? -22.772 1.416 17.958 1.00 92.81 104 PRO A O 1
ATOM 848 N N . ALA A 1 105 ? -20.963 1.437 16.640 1.00 92.25 105 ALA A N 1
ATOM 849 C CA . ALA A 1 105 ? -20.563 0.070 16.897 1.00 92.25 105 ALA A CA 1
ATOM 850 C C . ALA A 1 105 ? -19.889 -0.086 18.266 1.00 92.25 105 ALA A C 1
ATOM 852 O O . ALA A 1 105 ? -19.895 -1.194 18.808 1.00 92.25 105 ALA A O 1
ATOM 853 N N . VAL A 1 106 ? -19.306 0.982 18.813 1.00 95.00 106 VAL A N 1
ATOM 854 C CA . VAL A 1 106 ? -18.628 0.976 20.115 1.00 95.00 106 VAL A CA 1
ATOM 855 C C . VAL A 1 106 ? -19.215 2.054 21.013 1.00 95.00 106 VAL A C 1
ATOM 857 O O . VAL A 1 106 ? -19.180 3.235 20.666 1.00 95.00 106 VAL A O 1
ATOM 860 N N . THR A 1 107 ? -19.690 1.648 22.189 1.00 95.19 107 THR A N 1
ATOM 861 C CA . THR A 1 107 ? -20.174 2.572 23.224 1.00 95.19 107 THR A CA 1
ATOM 862 C C . THR A 1 107 ? -19.084 2.918 24.233 1.00 95.19 107 THR A C 1
ATOM 864 O O . THR A 1 107 ? -18.142 2.150 24.464 1.00 95.19 107 THR A O 1
ATOM 867 N N . LYS A 1 108 ? -19.224 4.059 24.907 1.00 96.19 108 LYS A N 1
ATOM 868 C CA . LYS A 1 108 ? -18.303 4.494 25.955 1.00 96.19 108 LYS A CA 1
ATOM 869 C C . LYS A 1 108 ? -18.260 3.518 27.122 1.00 96.19 108 LYS A C 1
ATOM 871 O O . LYS A 1 108 ? -17.185 3.229 27.644 1.00 96.19 108 LYS A O 1
ATOM 876 N N . THR A 1 109 ? -19.424 3.017 27.541 1.00 94.94 109 THR A N 1
ATOM 877 C CA . THR A 1 109 ? -19.518 2.071 28.662 1.00 94.94 109 THR A CA 1
ATOM 878 C C . THR A 1 109 ? -18.783 0.772 28.355 1.00 94.94 109 THR A C 1
ATOM 880 O O . THR A 1 109 ? -18.053 0.281 29.214 1.00 94.94 109 THR A O 1
ATOM 883 N N . GLU A 1 110 ? -18.913 0.250 27.132 1.00 94.38 110 GLU A N 1
ATOM 884 C CA . GLU A 1 110 ? -18.144 -0.917 26.700 1.00 94.38 110 GLU A CA 1
ATOM 885 C C . GLU A 1 110 ? -16.650 -0.593 26.667 1.00 94.38 110 GLU A C 1
ATOM 887 O O . GLU A 1 110 ? -15.853 -1.350 27.196 1.00 94.38 110 GLU A O 1
ATOM 892 N N . ALA A 1 111 ? -16.244 0.547 26.113 1.00 96.44 111 ALA A N 1
ATOM 893 C CA . ALA A 1 111 ? -14.835 0.891 25.926 1.00 96.44 111 ALA A CA 1
ATOM 894 C C . ALA A 1 111 ? -14.061 1.267 27.208 1.00 96.44 111 ALA A C 1
ATOM 896 O O . ALA A 1 111 ? -12.825 1.293 27.190 1.00 96.44 111 ALA A O 1
ATOM 897 N N . GLU A 1 112 ? -14.734 1.544 28.327 1.00 96.19 112 GLU A N 1
ATOM 898 C CA . GLU A 1 112 ? -14.101 2.085 29.539 1.00 96.19 112 GLU A CA 1
ATOM 899 C C . GLU A 1 112 ? -13.003 1.168 30.115 1.00 96.19 112 GLU A C 1
ATOM 901 O O . GLU A 1 112 ? -11.972 1.652 30.597 1.00 96.19 112 GLU A O 1
ATOM 906 N N . PHE A 1 113 ? -13.155 -0.159 29.999 1.00 95.75 113 PHE A N 1
ATOM 907 C CA . PHE A 1 113 ? -12.158 -1.115 30.497 1.00 95.75 113 PHE A CA 1
ATOM 908 C C . PHE A 1 113 ? -10.836 -1.086 29.709 1.00 95.75 113 PHE A C 1
ATOM 910 O O . PHE A 1 113 ? -9.804 -1.505 30.235 1.00 95.75 113 PHE A O 1
ATOM 917 N N . LEU A 1 114 ? -10.821 -0.546 28.483 1.00 96.94 114 LEU A N 1
ATOM 918 C CA . LEU A 1 114 ? -9.623 -0.470 27.635 1.00 96.94 114 LEU A CA 1
ATOM 919 C C . LEU A 1 114 ? -8.645 0.635 28.064 1.00 96.94 114 LEU A C 1
ATOM 921 O O . LEU A 1 114 ? -7.487 0.637 27.637 1.00 96.94 114 LEU A O 1
ATOM 925 N N . ARG A 1 115 ? -9.054 1.545 28.960 1.00 96.00 115 ARG A N 1
ATOM 926 C CA . ARG A 1 115 ? -8.188 2.620 29.482 1.00 96.00 115 ARG A CA 1
ATOM 927 C C . ARG A 1 115 ? -6.963 2.083 30.224 1.00 96.00 115 ARG A C 1
ATOM 929 O O . ARG A 1 115 ? -5.881 2.659 30.108 1.00 96.00 115 ARG A O 1
ATOM 936 N N . GLY A 1 116 ? -7.134 1.009 30.998 1.00 95.62 116 GLY A N 1
ATOM 937 C CA . GLY A 1 116 ? -6.052 0.342 31.732 1.00 95.62 116 GLY A CA 1
ATOM 938 C C . GLY A 1 116 ? -5.003 -0.250 30.785 1.00 95.62 116 GLY A C 1
ATOM 939 O O . GLY A 1 116 ? -3.865 0.223 30.796 1.00 95.62 116 GLY A O 1
ATOM 940 N N . PRO A 1 117 ? -5.396 -1.181 29.894 1.00 96.31 117 PRO A N 1
ATOM 941 C CA . PRO A 1 117 ? -4.524 -1.722 28.853 1.00 96.31 117 PRO A CA 1
ATOM 942 C C . PRO A 1 117 ? -3.828 -0.643 28.014 1.00 96.31 117 PRO A C 1
ATOM 944 O O . PRO A 1 117 ? -2.635 -0.751 27.740 1.00 96.31 117 PRO A O 1
ATOM 947 N N . ALA A 1 118 ? -4.522 0.444 27.658 1.00 97.00 118 ALA A N 1
ATOM 948 C CA . ALA A 1 118 ? -3.914 1.549 26.919 1.00 97.00 118 ALA A CA 1
ATOM 949 C C . ALA A 1 118 ? -2.793 2.249 27.708 1.00 97.00 118 ALA A C 1
ATOM 951 O O . ALA A 1 118 ? -1.734 2.545 27.151 1.00 97.00 118 ALA A O 1
ATOM 952 N N . LYS A 1 119 ? -2.993 2.482 29.016 1.00 96.00 119 LYS A N 1
ATOM 953 C CA . LYS A 1 119 ? -1.958 3.036 29.910 1.00 96.00 119 LYS A CA 1
ATOM 954 C C . LYS A 1 119 ? -0.745 2.107 30.020 1.00 96.00 119 LYS A C 1
ATOM 956 O O . LYS A 1 119 ? 0.374 2.602 30.123 1.00 96.00 119 LYS A O 1
ATOM 961 N N . GLU A 1 120 ? -0.944 0.793 29.999 1.00 96.06 120 GLU A N 1
ATOM 962 C CA . GLU A 1 120 ? 0.156 -0.178 30.004 1.00 96.06 120 GLU A CA 1
ATOM 963 C C . GLU A 1 120 ? 0.967 -0.124 28.710 1.00 96.06 120 GLU A C 1
ATOM 965 O O . GLU A 1 120 ? 2.190 -0.043 28.773 1.00 96.06 120 GLU A O 1
ATOM 970 N N . ILE A 1 121 ? 0.305 -0.074 27.547 1.00 97.38 121 ILE A N 1
ATOM 971 C CA . ILE A 1 121 ? 1.001 -0.015 26.254 1.00 97.38 121 ILE A CA 1
ATOM 972 C C . ILE A 1 121 ? 1.892 1.220 26.145 1.00 97.38 121 ILE A C 1
ATOM 974 O O . ILE A 1 121 ? 3.059 1.100 25.787 1.00 97.38 121 ILE A O 1
ATOM 978 N N . ILE A 1 122 ? 1.402 2.409 26.504 1.00 96.31 122 ILE A N 1
ATOM 979 C CA . ILE A 1 122 ? 2.237 3.616 26.400 1.00 96.31 122 ILE A CA 1
ATOM 980 C C . ILE A 1 122 ? 3.438 3.599 27.358 1.00 96.31 122 ILE A C 1
ATOM 982 O O . ILE A 1 122 ? 4.422 4.289 27.105 1.00 96.31 122 ILE A O 1
ATOM 986 N N . ARG A 1 123 ? 3.390 2.820 28.451 1.00 96.25 123 ARG A N 1
ATOM 987 C CA . ARG A 1 123 ? 4.517 2.663 29.387 1.00 96.25 123 ARG A CA 1
ATOM 988 C C . ARG A 1 123 ? 5.629 1.780 28.832 1.00 96.25 123 ARG A C 1
ATOM 990 O O . ARG A 1 123 ? 6.738 1.857 29.346 1.00 96.25 123 ARG A O 1
ATOM 997 N N . LEU A 1 124 ? 5.356 0.993 27.791 1.00 96.69 124 LEU A N 1
ATOM 998 C CA . LEU A 1 124 ? 6.376 0.214 27.088 1.00 96.69 124 LEU A CA 1
ATOM 999 C C . LEU A 1 124 ? 7.349 1.098 26.302 1.00 96.69 124 LEU A C 1
ATOM 1001 O O . LEU A 1 124 ? 8.410 0.618 25.917 1.00 96.69 124 LEU A O 1
ATOM 1005 N N . ALA A 1 125 ? 7.009 2.369 26.059 1.00 95.56 125 ALA A N 1
ATOM 1006 C CA . ALA A 1 125 ? 7.878 3.277 25.327 1.00 95.56 125 ALA A CA 1
ATOM 1007 C C . ALA A 1 125 ? 9.248 3.471 26.024 1.00 95.56 125 ALA A C 1
ATOM 1009 O O . ALA A 1 125 ? 9.282 3.679 27.241 1.00 95.56 125 ALA A O 1
ATOM 1010 N N . PRO A 1 126 ? 10.356 3.525 25.259 1.00 97.31 126 PRO A N 1
ATOM 1011 C CA . PRO A 1 126 ? 10.392 3.423 23.801 1.00 97.31 126 PRO A CA 1
ATOM 1012 C C . PRO A 1 126 ? 10.185 1.982 23.309 1.00 97.31 126 PRO A C 1
ATOM 1014 O O . PRO A 1 126 ? 10.812 1.054 23.810 1.00 97.31 126 PRO A O 1
ATOM 1017 N N . VAL A 1 127 ? 9.322 1.814 22.303 1.00 97.62 127 VAL A N 1
ATOM 1018 C CA . VAL A 1 127 ? 9.187 0.553 21.556 1.00 97.62 127 VAL A CA 1
ATOM 1019 C C . VAL A 1 127 ? 10.056 0.663 20.313 1.00 97.62 127 VAL A C 1
ATOM 1021 O O . VAL A 1 127 ? 9.908 1.610 19.552 1.00 97.62 127 VAL A O 1
ATOM 1024 N N . THR A 1 128 ? 10.965 -0.274 20.095 1.00 97.75 128 THR A N 1
ATOM 1025 C CA . THR A 1 128 ? 11.899 -0.243 18.971 1.00 97.75 128 THR A CA 1
ATOM 1026 C C . THR A 1 128 ? 11.352 -1.047 17.800 1.00 97.75 128 THR A C 1
ATOM 1028 O O . THR A 1 128 ? 11.195 -2.266 17.899 1.00 97.75 128 THR A O 1
ATOM 1031 N N . LEU A 1 129 ? 11.109 -0.374 16.675 1.00 97.12 129 LEU A N 1
ATOM 1032 C CA . LEU A 1 129 ? 10.921 -1.037 15.389 1.00 97.12 129 LEU A CA 1
ATOM 1033 C C . LEU A 1 129 ? 12.283 -1.366 14.793 1.00 97.12 129 LEU A C 1
ATOM 1035 O O . LEU A 1 129 ? 13.178 -0.523 14.785 1.00 97.12 129 LEU A O 1
ATOM 1039 N N . VAL A 1 130 ? 12.435 -2.587 14.301 1.00 94.25 130 VAL A N 1
ATOM 1040 C CA . VAL A 1 130 ? 13.698 -3.115 13.792 1.00 94.25 130 VAL A CA 1
ATOM 1041 C C . VAL A 1 130 ? 13.493 -3.533 12.357 1.00 94.25 130 VAL A C 1
ATOM 1043 O O . VAL A 1 130 ? 12.634 -4.358 12.065 1.00 94.25 130 VAL A O 1
ATOM 1046 N N . PHE A 1 131 ? 14.305 -3.001 11.463 1.00 87.19 131 PHE A N 1
ATOM 1047 C CA . PHE A 1 131 ? 14.391 -3.492 10.102 1.00 87.19 131 PHE A CA 1
ATOM 1048 C C . PHE A 1 131 ? 15.713 -4.214 9.929 1.00 87.19 131 PHE A C 1
ATOM 1050 O O . PHE A 1 131 ? 16.769 -3.652 10.223 1.00 87.19 131 PHE A O 1
ATOM 1057 N N . GLU A 1 132 ? 15.649 -5.449 9.450 1.00 84.88 132 GLU A N 1
ATOM 1058 C CA . GLU A 1 132 ? 16.818 -6.271 9.185 1.00 84.88 132 GLU A CA 1
ATOM 1059 C C . GLU A 1 132 ? 16.764 -6.752 7.736 1.00 84.88 132 GLU A C 1
ATOM 1061 O O . GLU A 1 132 ? 15.831 -7.449 7.342 1.00 84.88 132 GLU A O 1
ATOM 1066 N N . ARG A 1 133 ? 17.772 -6.387 6.939 1.00 77.38 133 ARG A N 1
ATOM 1067 C CA . ARG A 1 133 ? 17.916 -6.867 5.559 1.00 77.38 133 ARG A CA 1
ATOM 1068 C C . ARG A 1 133 ? 19.272 -7.524 5.342 1.00 77.38 133 ARG A C 1
ATOM 1070 O O . ARG A 1 133 ? 20.253 -7.117 5.973 1.00 77.38 133 ARG A O 1
ATOM 1077 N N . PRO A 1 134 ? 19.367 -8.519 4.447 1.00 68.94 134 PRO A N 1
ATOM 1078 C CA . PRO A 1 134 ? 20.660 -9.039 4.046 1.00 68.94 134 PRO A CA 1
ATOM 1079 C C . PRO A 1 134 ? 21.438 -7.967 3.270 1.00 68.94 134 PRO A C 1
ATOM 1081 O O . PRO A 1 134 ? 20.899 -7.287 2.404 1.00 68.94 134 PRO A O 1
ATOM 1084 N N . ASP A 1 135 ? 22.717 -7.845 3.590 1.00 66.00 135 ASP A N 1
ATOM 1085 C CA . ASP A 1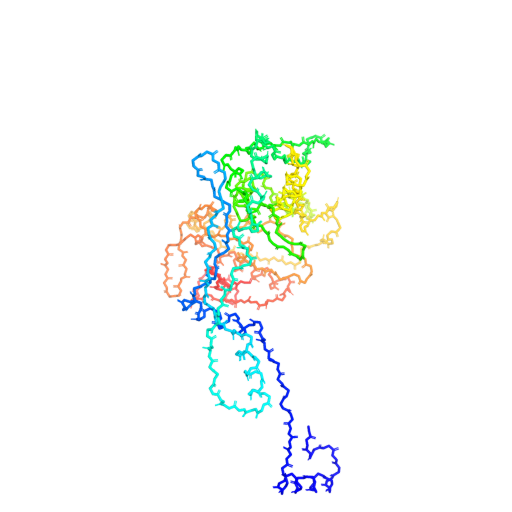 135 ? 23.696 -7.012 2.907 1.00 66.00 135 ASP A CA 1
ATOM 1086 C C . ASP A 1 135 ? 24.868 -7.898 2.477 1.00 66.00 135 ASP A C 1
ATOM 1088 O O . ASP A 1 135 ? 25.413 -8.685 3.260 1.00 66.00 135 ASP A O 1
ATOM 1092 N N . TYR A 1 136 ? 25.222 -7.815 1.201 1.00 60.91 136 TYR A N 1
ATOM 1093 C CA . TYR A 1 136 ? 26.230 -8.668 0.590 1.00 60.91 136 TYR A CA 1
ATOM 1094 C C . TYR A 1 136 ? 27.493 -7.848 0.347 1.00 60.91 136 TYR A C 1
ATOM 1096 O O . TYR A 1 136 ? 27.660 -7.213 -0.689 1.00 60.91 136 TYR A O 1
ATOM 1104 N N . TYR A 1 137 ? 28.426 -7.909 1.297 1.00 47.56 137 TYR A N 1
ATOM 1105 C CA . TYR A 1 137 ? 29.735 -7.275 1.169 1.00 47.56 137 TYR A CA 1
ATOM 1106 C C . TYR A 1 137 ? 30.812 -8.337 0.933 1.00 47.56 137 TYR A C 1
ATOM 1108 O O . TYR A 1 137 ? 31.007 -9.232 1.760 1.00 47.56 137 TYR A O 1
ATOM 1116 N N . GLN A 1 138 ? 31.521 -8.245 -0.198 1.00 41.00 138 GLN A N 1
ATOM 1117 C CA . GLN A 1 138 ? 32.616 -9.159 -0.572 1.00 41.00 138 GLN A CA 1
ATOM 1118 C C . GLN A 1 138 ? 32.228 -10.654 -0.521 1.00 41.00 138 GLN A C 1
ATOM 1120 O O . GLN A 1 138 ? 32.988 -11.494 -0.038 1.00 41.00 138 GLN A O 1
ATOM 1125 N N . GLY A 1 139 ? 31.014 -10.996 -0.966 1.00 53.09 139 GLY A N 1
ATOM 1126 C CA . GLY A 1 139 ? 30.530 -12.383 -1.002 1.00 53.09 139 GLY A CA 1
ATOM 1127 C C . GLY A 1 139 ? 30.173 -12.986 0.364 1.00 53.09 139 GLY A C 1
ATOM 1128 O O . GLY A 1 139 ? 29.847 -14.168 0.439 1.00 53.09 139 GLY A O 1
ATOM 1129 N N . ARG A 1 140 ? 30.201 -12.201 1.451 1.00 54.50 140 ARG A N 1
ATOM 1130 C CA . ARG A 1 140 ? 29.720 -12.620 2.776 1.00 54.50 140 ARG A CA 1
ATOM 1131 C C . ARG A 1 140 ? 28.370 -11.972 3.063 1.00 54.50 140 ARG A C 1
ATOM 1133 O O . ARG A 1 140 ? 28.244 -10.753 2.993 1.00 54.50 140 ARG A O 1
ATOM 1140 N N . LYS A 1 141 ? 27.385 -12.793 3.435 1.00 68.06 141 LYS A N 1
ATOM 1141 C CA . LYS A 1 141 ? 26.077 -12.325 3.905 1.00 68.06 141 LYS A CA 1
ATOM 1142 C C . LYS A 1 141 ? 26.241 -11.712 5.297 1.00 68.06 141 LYS A C 1
ATOM 1144 O O . LYS A 1 141 ? 26.538 -12.425 6.255 1.00 68.06 141 LYS A O 1
ATOM 1149 N N . LYS A 1 142 ? 26.076 -10.398 5.399 1.00 71.88 142 LYS A N 1
ATOM 1150 C CA . LYS A 1 142 ? 25.856 -9.678 6.655 1.00 71.88 142 LYS A CA 1
ATOM 1151 C C . LYS A 1 142 ? 24.392 -9.265 6.727 1.00 71.88 142 LYS A C 1
ATOM 1153 O O . LYS A 1 142 ? 23.685 -9.313 5.728 1.00 71.88 142 LYS A O 1
ATOM 1158 N N . PHE A 1 143 ? 23.936 -8.888 7.909 1.00 72.19 143 PHE A N 1
ATOM 1159 C CA . PHE A 1 143 ? 22.637 -8.257 8.064 1.00 72.19 143 PHE A CA 1
ATOM 1160 C C . PHE A 1 143 ? 22.860 -6.799 8.433 1.00 72.19 143 PHE A C 1
ATOM 1162 O O . PHE A 1 143 ? 23.616 -6.491 9.358 1.00 72.19 143 PHE A O 1
ATOM 1169 N N . MET A 1 144 ? 22.250 -5.906 7.661 1.00 74.94 144 MET A N 1
ATOM 1170 C CA . MET A 1 144 ? 22.118 -4.511 8.043 1.00 74.94 144 MET A CA 1
ATOM 1171 C C . MET A 1 144 ? 20.865 -4.383 8.889 1.00 74.94 144 MET A C 1
ATOM 1173 O O . MET A 1 144 ? 19.774 -4.742 8.447 1.00 74.94 144 MET A O 1
ATOM 1177 N N . GLN A 1 145 ? 21.047 -3.853 10.092 1.00 85.38 145 GLN A N 1
ATOM 1178 C CA . GLN A 1 145 ? 19.968 -3.584 11.023 1.00 85.38 145 GLN A CA 1
ATOM 1179 C C . GLN A 1 145 ? 19.818 -2.077 11.187 1.00 85.38 145 GLN A C 1
ATOM 1181 O O . GLN A 1 145 ? 20.797 -1.357 11.390 1.00 85.38 145 GLN A O 1
ATOM 1186 N N . THR A 1 146 ? 18.590 -1.593 11.095 1.00 88.25 146 THR A N 1
ATOM 1187 C CA . THR A 1 146 ? 18.233 -0.208 11.396 1.00 88.25 146 THR A CA 1
ATOM 1188 C C . THR A 1 146 ? 17.095 -0.217 12.405 1.00 88.25 146 THR A C 1
ATOM 1190 O O . THR A 1 146 ? 16.234 -1.096 12.373 1.00 88.25 146 THR A O 1
ATOM 1193 N N . GLU A 1 147 ? 17.136 0.712 13.355 1.00 94.50 147 GLU A N 1
ATOM 1194 C CA . GLU A 1 147 ? 16.202 0.761 14.475 1.00 94.50 147 GLU A CA 1
ATOM 1195 C C . GLU A 1 147 ? 15.542 2.138 14.568 1.00 94.50 147 GLU A C 1
ATOM 1197 O O . GLU A 1 147 ? 16.215 3.165 14.460 1.00 94.50 147 GLU A O 1
ATOM 1202 N N . TRP A 1 148 ? 14.232 2.156 14.818 1.00 95.75 148 TRP A N 1
ATOM 1203 C CA . TRP A 1 148 ? 13.457 3.375 15.046 1.00 95.75 148 TRP A CA 1
ATOM 1204 C C . TRP A 1 148 ? 12.732 3.279 16.389 1.00 95.75 148 TRP A C 1
ATOM 1206 O O . TRP A 1 148 ? 11.855 2.425 16.550 1.00 95.75 148 TRP A O 1
ATOM 1216 N N . PRO A 1 149 ? 13.068 4.139 17.365 1.00 97.06 149 PRO A N 1
ATOM 1217 C CA . PRO A 1 149 ? 12.348 4.187 18.626 1.00 97.06 149 PRO A CA 1
ATOM 1218 C C . PRO A 1 149 ? 11.003 4.900 18.451 1.00 97.06 149 PRO A C 1
ATOM 1220 O O . PRO A 1 149 ? 10.931 6.007 17.918 1.00 97.06 149 PRO A O 1
ATOM 1223 N N . ILE A 1 150 ? 9.944 4.283 18.964 1.00 97.44 150 ILE A N 1
ATOM 1224 C CA . ILE A 1 150 ? 8.591 4.831 19.032 1.00 97.44 150 ILE A CA 1
ATOM 1225 C C . ILE A 1 150 ? 8.352 5.336 20.446 1.00 97.44 150 ILE A C 1
ATOM 1227 O O . ILE A 1 150 ? 8.338 4.573 21.416 1.00 97.44 150 ILE A O 1
ATOM 1231 N N . ASN A 1 151 ? 8.201 6.649 20.565 1.00 97.12 151 ASN A N 1
ATOM 1232 C CA . ASN A 1 151 ? 8.019 7.320 21.841 1.00 97.12 151 ASN A CA 1
ATOM 1233 C C . ASN A 1 151 ? 6.555 7.252 22.324 1.00 97.12 151 ASN A C 1
ATOM 1235 O O . ASN A 1 151 ? 5.650 6.791 21.627 1.00 97.12 151 ASN A O 1
ATOM 1239 N N . GLN A 1 152 ? 6.305 7.748 23.538 1.00 96.62 152 GLN A N 1
ATOM 1240 C CA . GLN A 1 152 ? 4.963 7.734 24.128 1.00 96.62 152 GLN A CA 1
ATOM 1241 C C . GLN A 1 152 ? 3.930 8.534 23.333 1.00 96.62 152 GLN A C 1
ATOM 1243 O O . GLN A 1 152 ? 2.755 8.181 23.348 1.00 96.62 152 GLN A O 1
ATOM 1248 N N . GLU A 1 153 ? 4.327 9.636 22.701 1.00 95.31 153 GLU A N 1
ATOM 1249 C CA . GLU A 1 153 ? 3.418 10.478 21.922 1.00 95.31 153 GLU A CA 1
ATOM 1250 C C . GLU A 1 153 ? 2.943 9.747 20.667 1.00 95.31 153 GLU A C 1
ATOM 1252 O O . GLU A 1 153 ? 1.744 9.687 20.400 1.00 95.31 153 GLU A O 1
ATOM 1257 N N . GLN A 1 154 ? 3.866 9.095 19.962 1.00 96.00 154 GLN A N 1
ATOM 1258 C CA . GLN A 1 154 ? 3.548 8.258 18.812 1.00 96.00 154 GLN A CA 1
ATOM 1259 C C . GLN A 1 154 ? 2.637 7.096 19.215 1.00 96.00 154 GLN A C 1
ATOM 1261 O O . GLN A 1 154 ? 1.597 6.909 18.590 1.00 96.00 154 GLN A O 1
ATOM 1266 N N . LEU A 1 155 ? 2.947 6.383 20.309 1.00 96.56 155 LEU A N 1
ATOM 1267 C CA . LEU A 1 155 ? 2.080 5.304 20.796 1.00 96.56 155 LEU A CA 1
ATOM 1268 C C . LEU A 1 155 ? 0.672 5.802 21.146 1.00 96.56 155 LEU A C 1
ATOM 1270 O O . LEU A 1 155 ? -0.301 5.146 20.791 1.00 96.56 155 LEU A O 1
ATOM 1274 N N . LYS A 1 156 ? 0.530 6.971 21.787 1.00 96.12 156 LYS A N 1
ATOM 1275 C CA . LYS A 1 156 ? -0.794 7.556 22.082 1.00 96.12 156 LYS A CA 1
ATOM 1276 C C . LYS A 1 156 ? -1.614 7.789 20.816 1.00 96.12 156 LYS A C 1
ATOM 1278 O O . LYS A 1 156 ? -2.810 7.528 20.837 1.00 96.12 156 LYS A O 1
ATOM 1283 N N . ASN A 1 157 ? -0.974 8.252 19.744 1.00 95.31 157 ASN A N 1
ATOM 1284 C CA . ASN A 1 157 ? -1.632 8.510 18.462 1.00 95.31 157 ASN A CA 1
ATOM 1285 C C . ASN A 1 157 ? -1.913 7.225 17.672 1.00 95.31 157 ASN A C 1
ATOM 1287 O O . ASN A 1 157 ? -2.807 7.201 16.828 1.00 95.31 157 ASN A O 1
ATOM 1291 N N . TRP A 1 158 ? -1.148 6.162 17.926 1.00 96.62 158 TRP A N 1
ATOM 1292 C CA . TRP A 1 158 ? -1.353 4.865 17.292 1.00 96.62 158 TRP A CA 1
ATOM 1293 C C . TRP A 1 158 ? -2.468 4.073 17.955 1.00 96.62 158 TRP A C 1
ATOM 1295 O O . TRP A 1 158 ? -3.143 3.333 17.262 1.00 96.62 158 TRP A O 1
ATOM 1305 N N . LEU A 1 159 ? -2.696 4.188 19.261 1.00 97.25 159 LEU A N 1
ATOM 1306 C CA . LEU A 1 159 ? -3.731 3.393 19.921 1.00 97.25 159 LEU A CA 1
ATOM 1307 C C . LEU A 1 159 ? -5.143 3.750 19.429 1.00 97.25 159 LEU A C 1
ATOM 1309 O O . LEU A 1 159 ? -5.540 4.913 19.415 1.00 97.25 159 LEU A O 1
ATOM 1313 N N . LYS A 1 160 ? -5.927 2.727 19.074 1.00 96.31 160 LYS A N 1
ATOM 1314 C CA . LYS A 1 160 ? -7.320 2.859 18.622 1.00 96.31 160 LYS A CA 1
ATOM 1315 C C . LYS A 1 160 ? -8.169 1.725 19.186 1.00 96.31 160 LYS A C 1
ATOM 1317 O O . LYS A 1 160 ? -7.673 0.628 19.412 1.00 96.31 160 LYS A O 1
ATOM 1322 N N . ILE A 1 161 ? -9.456 1.980 19.398 1.00 97.25 161 ILE A N 1
ATOM 1323 C CA . ILE A 1 161 ? -10.416 0.924 19.732 1.00 97.25 161 ILE A CA 1
ATOM 1324 C C . ILE A 1 161 ? -10.870 0.262 18.435 1.00 97.25 161 ILE A C 1
ATOM 1326 O O . ILE A 1 161 ? -11.249 0.946 17.483 1.00 97.25 161 ILE A O 1
ATOM 1330 N N . LYS A 1 162 ? -10.802 -1.063 18.396 1.00 95.06 162 LYS A N 1
ATOM 1331 C CA . LYS A 1 162 ? -11.281 -1.882 17.288 1.00 95.06 162 LYS A CA 1
ATOM 1332 C C . LYS A 1 162 ? -12.386 -2.808 17.771 1.00 95.06 162 LYS A C 1
ATOM 1334 O O . LYS A 1 162 ? -12.505 -3.067 18.967 1.00 95.06 162 LYS A O 1
ATOM 1339 N N . LYS A 1 163 ? -13.185 -3.293 16.827 1.00 93.88 163 LYS A N 1
ATOM 1340 C CA . LYS A 1 163 ? -14.256 -4.255 17.062 1.00 93.88 163 LYS A CA 1
ATOM 1341 C C . LYS A 1 163 ? -14.162 -5.373 16.037 1.00 93.88 163 LYS A C 1
ATOM 1343 O O . LYS A 1 163 ? -14.009 -5.100 14.849 1.00 93.88 163 LYS A O 1
ATOM 1348 N N . ASP A 1 164 ? -14.278 -6.605 16.503 1.00 92.50 164 ASP A N 1
ATOM 1349 C CA . ASP A 1 164 ? -14.401 -7.800 15.677 1.00 92.50 164 ASP A CA 1
ATOM 1350 C C . ASP A 1 164 ? -15.608 -8.644 16.131 1.00 92.50 164 ASP A C 1
ATOM 1352 O O . ASP A 1 164 ? -16.493 -8.167 16.848 1.00 92.50 164 ASP A O 1
ATOM 1356 N N . SER A 1 165 ? -15.673 -9.902 15.690 1.00 91.38 165 SER A N 1
ATOM 1357 C CA . SER A 1 165 ? -16.730 -10.836 16.087 1.00 91.38 165 SER A CA 1
ATOM 1358 C C . SER A 1 165 ? -16.692 -11.246 17.565 1.00 91.38 165 SER A C 1
ATOM 1360 O O . SER A 1 165 ? -17.710 -11.701 18.080 1.00 91.38 165 SER A O 1
ATOM 1362 N N . ALA A 1 166 ? -15.540 -11.141 18.234 1.00 91.44 166 ALA A N 1
ATOM 1363 C CA . ALA A 1 166 ? -15.358 -11.503 19.640 1.00 91.44 166 ALA A CA 1
ATOM 1364 C C . ALA A 1 166 ? -15.655 -10.333 20.592 1.00 91.44 166 ALA A C 1
ATOM 1366 O O . ALA A 1 166 ? -15.972 -10.557 21.761 1.00 91.44 166 ALA A O 1
ATOM 1367 N N . GLY A 1 167 ? -15.590 -9.096 20.102 1.00 93.69 167 GLY A N 1
ATOM 1368 C CA . GLY A 1 167 ? -15.960 -7.903 20.850 1.00 93.69 167 GLY A CA 1
ATOM 1369 C C . GLY A 1 167 ? -15.062 -6.725 20.512 1.00 93.69 167 GLY A C 1
ATOM 1370 O O . GLY A 1 167 ? -14.500 -6.636 19.422 1.00 93.69 167 GLY A O 1
ATOM 1371 N N . ILE A 1 168 ? -14.948 -5.790 21.452 1.00 96.00 168 ILE A N 1
ATOM 1372 C CA . ILE A 1 168 ? -14.038 -4.657 21.310 1.00 96.00 168 ILE A CA 1
ATOM 1373 C C . ILE A 1 168 ? -12.679 -4.966 21.930 1.00 96.00 168 ILE A C 1
ATOM 1375 O O . ILE A 1 168 ? -12.579 -5.630 22.963 1.00 96.00 168 ILE A O 1
ATOM 1379 N N . TYR A 1 169 ? -11.627 -4.438 21.320 1.00 95.62 169 TYR A N 1
ATOM 1380 C CA . TYR A 1 169 ? -10.261 -4.597 21.791 1.00 95.62 169 TYR A CA 1
ATOM 1381 C C . TYR A 1 169 ? -9.428 -3.349 21.495 1.00 95.62 169 TYR A C 1
ATOM 1383 O O . TYR A 1 169 ? -9.774 -2.505 20.664 1.00 95.62 169 TYR A O 1
ATOM 1391 N N . LEU A 1 170 ? -8.315 -3.211 22.213 1.00 97.12 170 LEU A N 1
ATOM 1392 C CA . LEU A 1 170 ? -7.325 -2.181 21.929 1.00 97.12 170 LEU A CA 1
ATOM 1393 C C . LEU A 1 170 ? -6.480 -2.640 20.740 1.00 97.12 170 LEU A C 1
ATOM 1395 O O . LEU A 1 170 ? -5.856 -3.685 20.824 1.00 97.12 170 LEU A O 1
ATOM 1399 N N . GLY A 1 171 ? -6.428 -1.867 19.666 1.00 96.75 171 GLY A N 1
ATOM 1400 C CA . GLY A 1 171 ? -5.566 -2.116 18.515 1.00 96.75 171 GLY A CA 1
ATOM 1401 C C . GLY A 1 171 ? -4.701 -0.903 18.192 1.00 96.75 171 GLY A C 1
ATOM 1402 O O . GLY A 1 171 ? -4.618 0.055 18.970 1.00 96.75 171 GLY A O 1
ATOM 1403 N N . ILE A 1 172 ? -4.092 -0.928 17.009 1.00 96.44 172 ILE A N 1
ATOM 1404 C CA . ILE A 1 172 ? -3.412 0.229 16.437 1.00 96.44 172 ILE A CA 1
ATOM 1405 C C . ILE A 1 172 ? -4.213 0.808 15.266 1.00 96.44 172 ILE A C 1
ATOM 1407 O O . ILE A 1 172 ? -4.906 0.114 14.516 1.00 96.44 172 ILE A O 1
ATOM 1411 N N . ASN A 1 173 ? -4.107 2.115 15.094 1.00 96.25 173 ASN A N 1
ATOM 1412 C CA . ASN A 1 173 ? -4.582 2.843 13.944 1.00 96.25 173 ASN A CA 1
ATOM 1413 C C . ASN A 1 173 ? -3.612 2.589 12.786 1.00 96.25 173 ASN A C 1
ATOM 1415 O O . ASN A 1 173 ? -2.557 3.219 12.706 1.00 96.25 173 ASN A O 1
ATOM 1419 N N . GLN A 1 174 ? -3.986 1.658 11.907 1.00 95.31 174 GLN A N 1
ATOM 1420 C CA . GLN A 1 174 ? -3.165 1.247 10.767 1.00 95.31 174 GLN A CA 1
ATOM 1421 C C . GLN A 1 174 ? -2.871 2.399 9.799 1.00 95.31 174 GLN A C 1
ATOM 1423 O O . GLN A 1 174 ? -1.812 2.414 9.187 1.00 95.31 174 GLN A O 1
ATOM 1428 N N . GLU A 1 175 ? -3.746 3.402 9.702 1.00 95.00 175 GLU A N 1
ATOM 1429 C CA . GLU A 1 175 ? -3.499 4.584 8.868 1.00 95.00 175 GLU A CA 1
ATOM 1430 C C . GLU A 1 175 ? -2.373 5.437 9.466 1.00 95.00 175 GLU A C 1
ATOM 1432 O O . GLU A 1 175 ? -1.394 5.748 8.795 1.00 95.00 175 GLU A O 1
ATOM 1437 N N . VAL A 1 176 ? -2.460 5.759 10.761 1.00 95.75 176 VAL A N 1
ATOM 1438 C CA . VAL A 1 176 ? -1.465 6.606 11.444 1.00 95.75 176 VAL A CA 1
ATOM 1439 C C . VAL A 1 176 ? -0.118 5.893 11.581 1.00 95.75 176 VAL A C 1
ATOM 1441 O O . VAL A 1 176 ? 0.930 6.505 11.363 1.00 95.75 176 VAL A O 1
ATOM 1444 N N . ALA A 1 177 ? -0.127 4.604 11.930 1.00 95.88 177 ALA A N 1
ATOM 1445 C CA . ALA A 1 177 ? 1.085 3.791 11.953 1.00 95.88 177 ALA A CA 1
ATOM 1446 C C . ALA A 1 177 ? 1.656 3.618 10.536 1.00 95.88 177 ALA A C 1
ATOM 1448 O O . ALA A 1 177 ? 2.861 3.760 10.340 1.00 95.88 177 ALA A O 1
ATOM 1449 N N . GLY A 1 178 ? 0.793 3.407 9.540 1.00 95.62 178 GLY A N 1
ATOM 1450 C CA . GLY A 1 178 ? 1.158 3.286 8.132 1.00 95.62 178 GLY A CA 1
ATOM 1451 C C . GLY A 1 178 ? 1.864 4.524 7.586 1.00 95.62 178 GLY A C 1
ATOM 1452 O O . GLY A 1 178 ? 2.885 4.384 6.928 1.00 95.62 178 GLY A O 1
ATOM 1453 N N . GLU A 1 179 ? 1.408 5.735 7.911 1.00 95.81 179 GLU A N 1
ATOM 1454 C CA . GLU A 1 179 ? 2.099 6.978 7.522 1.00 95.81 179 GLU A CA 1
ATOM 1455 C C . GLU A 1 179 ? 3.511 7.087 8.114 1.00 95.81 179 GLU A C 1
ATOM 1457 O O . GLU A 1 179 ? 4.427 7.613 7.482 1.00 95.81 179 GLU A O 1
ATOM 1462 N N . PHE A 1 180 ? 3.725 6.565 9.323 1.00 95.19 180 PHE A N 1
ATOM 1463 C CA . PHE A 1 180 ? 5.066 6.485 9.894 1.00 95.19 180 PHE A CA 1
ATOM 1464 C C . PHE A 1 180 ? 5.922 5.422 9.191 1.00 95.19 180 PHE A C 1
ATOM 1466 O O . PHE A 1 180 ? 7.084 5.679 8.879 1.00 95.19 180 PHE A O 1
ATOM 1473 N N . LEU A 1 181 ? 5.344 4.254 8.895 1.00 95.31 181 LEU A N 1
ATOM 1474 C CA . LEU A 1 181 ? 6.018 3.188 8.154 1.00 95.31 181 LEU A CA 1
ATOM 1475 C C . LEU A 1 181 ? 6.373 3.613 6.723 1.00 95.31 181 LEU A C 1
ATOM 1477 O O . LEU A 1 181 ? 7.452 3.268 6.264 1.00 95.31 181 LEU A O 1
ATOM 1481 N N . LYS A 1 182 ? 5.549 4.422 6.046 1.00 93.19 182 LYS A N 1
ATOM 1482 C CA . LYS A 1 182 ? 5.874 5.004 4.730 1.00 93.19 182 LYS A CA 1
ATOM 1483 C C . LYS A 1 182 ? 7.140 5.858 4.774 1.00 93.19 182 LYS A C 1
ATOM 1485 O O . LYS A 1 182 ? 8.004 5.702 3.926 1.00 93.19 182 LYS A O 1
ATOM 1490 N N . LYS A 1 183 ? 7.304 6.693 5.805 1.00 91.62 183 LYS A N 1
ATOM 1491 C CA . LYS A 1 183 ? 8.533 7.489 5.993 1.00 91.62 183 LYS A CA 1
ATOM 1492 C C . LYS A 1 183 ? 9.761 6.621 6.258 1.00 91.62 183 LYS A C 1
ATOM 1494 O O . LYS A 1 183 ? 10.868 6.987 5.879 1.00 91.62 183 LYS A O 1
ATOM 1499 N N . ILE A 1 184 ? 9.578 5.488 6.939 1.00 90.81 184 ILE A N 1
ATOM 1500 C CA . ILE A 1 184 ? 10.639 4.488 7.091 1.00 90.81 184 ILE A CA 1
ATOM 1501 C C . ILE A 1 184 ? 10.965 3.875 5.726 1.00 90.81 184 ILE A C 1
ATOM 1503 O O . ILE A 1 184 ? 12.136 3.837 5.363 1.00 90.81 184 ILE A O 1
ATOM 1507 N N . ALA A 1 185 ? 9.945 3.451 4.976 1.00 87.56 185 ALA A N 1
ATOM 1508 C CA . ALA A 1 185 ? 10.062 2.860 3.646 1.00 87.56 185 ALA A CA 1
ATOM 1509 C C . ALA A 1 185 ? 10.836 3.780 2.687 1.00 87.56 185 ALA A C 1
ATOM 1511 O O . ALA A 1 185 ? 11.824 3.354 2.106 1.00 87.56 185 ALA A O 1
ATOM 1512 N N . GLU A 1 186 ? 10.509 5.075 2.632 1.00 85.00 186 GLU A N 1
ATOM 1513 C CA . GLU A 1 186 ? 11.237 6.081 1.836 1.00 85.00 186 GLU A CA 1
ATOM 1514 C C . GLU A 1 186 ? 12.752 6.121 2.118 1.00 85.00 186 GLU A C 1
ATOM 1516 O O . GLU A 1 186 ? 13.538 6.468 1.238 1.00 85.00 186 GLU A O 1
ATOM 1521 N N . ALA A 1 187 ? 13.177 5.773 3.337 1.00 81.31 187 ALA A N 1
ATOM 1522 C CA . ALA A 1 187 ? 14.580 5.800 3.742 1.00 81.31 187 ALA A CA 1
ATOM 1523 C C . ALA A 1 187 ? 15.328 4.476 3.508 1.00 81.31 187 ALA A C 1
ATOM 1525 O O . ALA A 1 187 ? 16.562 4.480 3.492 1.00 81.31 187 ALA A O 1
ATOM 1526 N N . ILE A 1 188 ? 14.622 3.346 3.388 1.00 81.50 188 ILE A N 1
ATOM 1527 C CA . ILE A 1 188 ? 15.241 2.006 3.383 1.00 81.50 188 ILE A CA 1
ATOM 1528 C C . ILE A 1 188 ? 14.879 1.147 2.181 1.00 81.50 188 ILE A C 1
ATOM 1530 O O . ILE A 1 188 ? 15.612 0.194 1.884 1.00 81.50 188 ILE A O 1
ATOM 1534 N N . ASP A 1 189 ? 13.775 1.464 1.511 1.00 80.94 189 ASP A N 1
ATOM 1535 C CA . ASP A 1 189 ? 13.326 0.730 0.349 1.00 80.94 189 ASP A CA 1
ATOM 1536 C C . ASP A 1 189 ? 14.374 0.866 -0.744 1.00 80.94 189 ASP A C 1
ATOM 1538 O O . ASP A 1 189 ? 14.905 1.933 -1.052 1.00 80.94 189 ASP A O 1
ATOM 1542 N N . THR A 1 190 ? 14.730 -0.274 -1.305 1.00 76.62 190 THR A N 1
ATOM 1543 C CA . THR A 1 190 ? 15.648 -0.361 -2.426 1.00 76.62 190 THR A CA 1
ATOM 1544 C C . THR A 1 190 ? 14.899 -1.127 -3.496 1.00 76.62 190 THR A C 1
ATOM 1546 O O . THR A 1 190 ? 14.661 -2.313 -3.284 1.00 76.62 190 THR A O 1
ATOM 1549 N N . PRO A 1 191 ? 14.459 -0.483 -4.588 1.00 70.31 191 PRO A N 1
ATOM 1550 C CA . PRO A 1 191 ? 13.751 -1.183 -5.651 1.00 70.31 191 PRO A CA 1
ATOM 1551 C C . PRO A 1 191 ? 14.678 -2.197 -6.319 1.00 70.31 191 PRO A C 1
ATOM 1553 O O . PRO A 1 191 ? 15.904 -2.031 -6.304 1.00 70.31 191 PRO A O 1
ATOM 1556 N N . ALA A 1 192 ? 14.094 -3.235 -6.916 1.00 70.19 192 ALA A N 1
ATOM 1557 C CA . ALA A 1 192 ? 14.873 -4.177 -7.703 1.00 70.19 192 ALA A CA 1
ATOM 1558 C C . ALA A 1 192 ? 15.555 -3.463 -8.875 1.00 70.19 192 ALA A C 1
ATOM 1560 O O . ALA A 1 192 ? 14.986 -2.558 -9.490 1.00 70.19 192 ALA A O 1
ATOM 1561 N N . GLN A 1 193 ? 16.768 -3.891 -9.208 1.00 68.94 193 GLN A N 1
ATOM 1562 C CA . GLN A 1 193 ? 17.419 -3.483 -10.446 1.00 68.94 193 GLN A CA 1
ATOM 1563 C C . GLN A 1 193 ? 17.451 -4.679 -11.379 1.00 68.94 193 GLN A C 1
ATOM 1565 O O . GLN A 1 193 ? 17.965 -5.737 -11.021 1.00 68.94 193 GLN A O 1
ATOM 1570 N N . ASP A 1 194 ? 16.892 -4.509 -12.572 1.00 68.31 194 ASP A N 1
ATOM 1571 C CA . ASP A 1 194 ? 16.942 -5.539 -13.600 1.00 68.31 194 ASP A CA 1
ATOM 1572 C C . ASP A 1 194 ? 18.329 -5.610 -14.241 1.00 68.31 194 ASP A C 1
ATOM 1574 O O . ASP A 1 194 ? 19.040 -4.605 -14.356 1.00 68.31 194 ASP A O 1
ATOM 1578 N N . ALA A 1 195 ? 18.709 -6.816 -14.669 1.00 67.00 195 ALA A N 1
ATOM 1579 C CA . ALA A 1 195 ? 19.947 -7.009 -15.404 1.00 67.00 195 ALA A CA 1
ATOM 1580 C C . ALA A 1 195 ? 19.913 -6.230 -16.729 1.00 67.00 195 ALA A C 1
ATOM 1582 O O . ALA A 1 195 ? 18.923 -6.278 -17.465 1.00 67.00 195 ALA A O 1
ATOM 1583 N N . ARG A 1 196 ? 21.016 -5.548 -17.052 1.00 72.25 196 ARG A N 1
ATOM 1584 C CA . ARG A 1 196 ? 21.212 -4.887 -18.349 1.00 72.25 196 ARG A CA 1
ATOM 1585 C C . ARG A 1 196 ? 22.327 -5.564 -19.120 1.00 72.25 196 ARG A C 1
ATOM 1587 O O . ARG A 1 196 ? 23.339 -5.968 -18.546 1.00 72.25 196 ARG A O 1
ATOM 1594 N N . PHE A 1 197 ? 22.164 -5.626 -20.434 1.00 73.81 197 PHE A N 1
ATOM 1595 C CA . PHE A 1 197 ? 23.084 -6.326 -21.323 1.00 73.81 197 PHE A CA 1
ATOM 1596 C C . PHE A 1 197 ? 23.788 -5.364 -22.280 1.00 73.81 197 PHE A C 1
ATOM 1598 O O . PHE A 1 197 ? 23.244 -4.338 -22.676 1.00 73.81 197 PHE A O 1
ATOM 1605 N N . GLU A 1 198 ? 25.002 -5.711 -22.680 1.00 74.62 198 GLU A N 1
ATOM 1606 C CA . GLU A 1 198 ? 25.758 -5.029 -23.728 1.00 74.62 198 GLU A CA 1
ATOM 1607 C C . GLU A 1 198 ? 26.192 -6.040 -24.794 1.00 74.62 198 GLU A C 1
ATOM 1609 O O . GLU A 1 198 ? 26.287 -7.237 -24.529 1.00 74.62 198 GLU A O 1
ATOM 1614 N N . ILE A 1 199 ? 26.468 -5.570 -26.010 1.00 71.69 199 ILE A N 1
ATOM 1615 C CA . ILE A 1 199 ? 27.040 -6.406 -27.069 1.00 71.69 199 ILE A CA 1
ATOM 1616 C C . ILE A 1 199 ? 28.522 -6.050 -27.207 1.00 71.69 199 ILE A C 1
ATOM 1618 O O . ILE A 1 199 ? 28.857 -4.936 -27.608 1.00 71.69 199 ILE A O 1
ATOM 1622 N N . LYS A 1 200 ? 29.408 -7.005 -26.911 1.00 69.25 200 LYS A N 1
ATOM 1623 C CA . LYS A 1 200 ? 30.862 -6.907 -27.113 1.00 69.25 200 LYS A CA 1
ATOM 1624 C C . LYS A 1 200 ? 31.321 -8.010 -28.057 1.00 69.25 200 LYS A C 1
ATOM 1626 O O . LYS A 1 200 ? 30.977 -9.173 -27.871 1.00 69.25 200 LYS A O 1
ATOM 1631 N N . ASP A 1 201 ? 32.056 -7.638 -29.104 1.00 69.81 201 ASP A N 1
ATOM 1632 C CA . ASP A 1 201 ? 32.570 -8.564 -30.126 1.00 69.81 201 ASP A CA 1
ATOM 1633 C C . ASP A 1 201 ? 31.490 -9.485 -30.737 1.00 69.81 201 ASP A C 1
ATOM 1635 O O . ASP A 1 201 ? 31.718 -10.664 -31.013 1.00 69.81 201 ASP A O 1
ATOM 1639 N N . GLY A 1 202 ? 30.276 -8.952 -30.921 1.00 66.56 202 GLY A N 1
ATOM 1640 C CA . GLY A 1 202 ? 29.135 -9.697 -31.464 1.00 66.56 202 GLY A CA 1
ATOM 1641 C C . GLY A 1 202 ? 28.500 -10.702 -30.496 1.00 66.56 202 GLY A C 1
ATOM 1642 O O . GLY A 1 202 ? 27.656 -11.489 -30.919 1.00 66.56 202 GLY A O 1
ATOM 1643 N N . ARG A 1 203 ? 28.875 -10.687 -29.210 1.00 65.94 203 ARG A N 1
ATOM 1644 C CA . ARG A 1 203 ? 28.278 -11.509 -28.149 1.00 65.94 203 ARG A CA 1
ATOM 1645 C C . ARG A 1 203 ? 27.627 -10.635 -27.087 1.00 65.94 203 ARG A C 1
ATOM 1647 O O . ARG A 1 203 ? 28.138 -9.571 -26.754 1.00 65.94 203 ARG A O 1
ATOM 1654 N N . VAL A 1 204 ? 26.509 -11.107 -26.546 1.00 70.81 204 VAL A N 1
ATOM 1655 C CA . VAL A 1 204 ? 25.838 -10.450 -25.423 1.00 70.81 204 VAL A CA 1
ATOM 1656 C C . VAL A 1 204 ? 26.609 -10.753 -24.141 1.00 70.81 204 VAL A C 1
ATOM 1658 O O . VAL A 1 204 ? 26.858 -11.917 -23.828 1.00 70.81 204 VAL A O 1
ATOM 1661 N N . SER A 1 205 ? 26.982 -9.718 -23.398 1.00 67.06 205 SER A N 1
ATOM 1662 C CA . SER A 1 205 ? 27.516 -9.814 -22.042 1.00 67.06 205 SER A CA 1
ATOM 1663 C C . SER A 1 205 ? 26.641 -9.029 -21.071 1.00 67.06 205 SER A C 1
ATOM 1665 O O . SER A 1 205 ? 25.976 -8.066 -21.442 1.00 67.06 205 SER A O 1
ATOM 1667 N N . GLU A 1 206 ? 26.620 -9.455 -19.813 1.00 66.56 206 GLU A N 1
ATOM 1668 C CA . GLU A 1 206 ? 25.943 -8.726 -18.745 1.00 66.56 206 GLU A CA 1
ATOM 1669 C C . GLU A 1 206 ? 26.758 -7.475 -18.420 1.00 66.56 206 GLU A C 1
ATOM 1671 O O . GLU A 1 206 ? 27.945 -7.562 -18.104 1.00 66.56 206 GLU A O 1
ATOM 1676 N N . TRP A 1 207 ? 26.127 -6.312 -18.541 1.00 64.75 207 TRP A N 1
ATOM 1677 C CA . TRP A 1 207 ? 26.720 -5.028 -18.182 1.00 64.75 207 TRP A CA 1
ATOM 1678 C C . TRP A 1 207 ? 26.393 -4.650 -16.733 1.00 64.75 207 TRP A C 1
ATOM 1680 O O . TRP A 1 207 ? 27.247 -4.125 -16.019 1.00 64.75 207 TRP A O 1
ATOM 1690 N N . GLN A 1 208 ? 25.173 -4.955 -16.290 1.00 66.00 208 GLN A N 1
ATOM 1691 C CA . GLN A 1 208 ? 24.702 -4.739 -14.926 1.00 66.00 208 GLN A CA 1
ATOM 1692 C C . GLN A 1 208 ? 23.992 -6.000 -14.449 1.00 66.00 208 GLN A C 1
ATOM 1694 O O . GLN A 1 208 ? 23.071 -6.461 -15.120 1.00 66.00 208 GLN A O 1
ATOM 1699 N N . SER A 1 209 ? 24.404 -6.534 -13.299 1.00 63.09 209 SER A N 1
ATOM 1700 C CA . SER A 1 209 ? 23.730 -7.681 -12.692 1.00 63.09 209 SER A CA 1
ATOM 1701 C C . SER A 1 209 ? 22.415 -7.288 -12.040 1.00 63.09 209 SER A C 1
ATOM 1703 O O . SER A 1 209 ? 22.307 -6.208 -11.456 1.00 63.09 209 SER A O 1
ATOM 1705 N N . SER A 1 210 ? 21.434 -8.189 -12.101 1.00 64.81 210 SER A N 1
ATOM 1706 C CA . SER A 1 210 ? 20.177 -8.001 -11.384 1.00 64.81 210 SER A CA 1
ATOM 1707 C C . SER A 1 210 ? 20.411 -8.006 -9.876 1.00 64.81 210 SER A C 1
ATOM 1709 O O . SER A 1 210 ? 21.079 -8.909 -9.360 1.00 64.81 210 SER A O 1
ATOM 1711 N N . THR A 1 211 ? 19.819 -7.056 -9.162 1.00 66.75 211 THR A N 1
ATOM 1712 C CA . THR A 1 211 ? 19.780 -7.065 -7.698 1.00 66.75 211 THR A CA 1
ATOM 1713 C C . THR A 1 211 ? 18.336 -7.102 -7.228 1.00 66.75 211 THR A C 1
ATOM 1715 O O . THR A 1 211 ? 17.492 -6.337 -7.697 1.00 66.75 211 THR A O 1
ATOM 1718 N N . ASP A 1 212 ? 18.044 -8.022 -6.308 1.00 69.19 212 ASP A N 1
ATOM 1719 C CA . ASP A 1 212 ? 16.755 -8.037 -5.625 1.00 69.19 212 ASP A CA 1
ATOM 1720 C C . ASP A 1 212 ? 16.598 -6.745 -4.820 1.00 69.19 212 ASP A C 1
ATOM 1722 O O . ASP A 1 212 ? 17.520 -6.295 -4.130 1.00 69.19 212 ASP A O 1
ATOM 1726 N N . GLY A 1 213 ? 15.408 -6.171 -4.910 1.00 70.50 213 GLY A N 1
ATOM 1727 C CA . GLY A 1 213 ? 14.978 -5.071 -4.081 1.00 70.50 213 GLY A CA 1
ATOM 1728 C C . GLY A 1 213 ? 14.438 -5.548 -2.737 1.00 70.50 213 GLY A C 1
ATOM 1729 O O . GLY A 1 213 ? 13.944 -6.668 -2.580 1.00 70.50 213 GLY A O 1
ATOM 1730 N N . PHE A 1 214 ? 14.494 -4.662 -1.752 1.00 77.56 214 PHE A N 1
ATOM 1731 C CA . PHE A 1 214 ? 13.869 -4.845 -0.449 1.00 77.56 214 PHE A CA 1
ATOM 1732 C C . PHE A 1 214 ? 12.893 -3.704 -0.241 1.00 77.56 214 PHE A C 1
ATOM 1734 O O . PHE A 1 214 ? 13.300 -2.546 -0.246 1.00 77.56 214 PHE A O 1
ATOM 1741 N N . VAL A 1 215 ? 11.624 -4.046 -0.053 1.00 84.38 215 VAL A N 1
ATOM 1742 C CA . VAL A 1 215 ? 10.538 -3.091 0.154 1.00 84.38 215 VAL A CA 1
ATOM 1743 C C . VAL A 1 215 ? 9.868 -3.416 1.478 1.00 84.38 215 VAL A C 1
ATOM 1745 O O . VAL A 1 215 ? 9.584 -4.579 1.776 1.00 84.38 215 VAL A O 1
ATOM 1748 N N . LEU A 1 216 ? 9.612 -2.408 2.301 1.00 89.62 216 LEU A N 1
ATOM 1749 C CA . LEU A 1 216 ? 8.863 -2.582 3.535 1.00 89.62 216 LEU A CA 1
ATOM 1750 C C . LEU A 1 216 ? 7.407 -2.965 3.223 1.00 89.62 216 LEU A C 1
ATOM 1752 O O . LEU A 1 216 ? 6.672 -2.214 2.585 1.00 89.62 216 LEU A O 1
ATOM 1756 N N . ASN A 1 217 ? 6.943 -4.110 3.729 1.00 91.38 217 ASN A N 1
ATOM 1757 C CA . ASN A 1 217 ? 5.524 -4.446 3.669 1.00 91.38 217 ASN A CA 1
ATOM 1758 C C . ASN A 1 217 ? 4.785 -3.694 4.783 1.00 91.38 217 ASN A C 1
ATOM 1760 O O . ASN A 1 217 ? 4.796 -4.119 5.939 1.00 91.38 217 ASN A O 1
ATOM 1764 N N . ILE A 1 218 ? 4.174 -2.559 4.437 1.00 93.50 218 ILE A N 1
ATOM 1765 C CA . ILE A 1 218 ? 3.513 -1.659 5.394 1.00 93.50 218 ILE A CA 1
ATOM 1766 C C . ILE A 1 218 ? 2.336 -2.345 6.095 1.00 93.50 218 ILE A C 1
ATOM 1768 O O . ILE A 1 218 ? 2.224 -2.248 7.315 1.00 93.50 218 ILE A O 1
ATOM 1772 N N . GLU A 1 219 ? 1.478 -3.039 5.345 1.00 93.94 219 GLU A N 1
ATOM 1773 C CA . GLU A 1 219 ? 0.283 -3.692 5.892 1.00 93.94 219 GLU A CA 1
ATOM 1774 C C . GLU A 1 219 ? 0.667 -4.810 6.866 1.00 93.94 219 GLU A C 1
ATOM 1776 O O . GLU A 1 219 ? 0.231 -4.814 8.018 1.00 93.94 219 GLU A O 1
ATOM 1781 N N . GLU A 1 220 ? 1.557 -5.709 6.443 1.00 94.88 220 GLU A N 1
ATOM 1782 C CA . GLU A 1 220 ? 1.976 -6.837 7.274 1.00 94.88 220 GLU A CA 1
ATOM 1783 C C . GLU A 1 220 ? 2.806 -6.375 8.478 1.00 94.88 220 GLU A C 1
ATOM 1785 O O . GLU A 1 220 ? 2.639 -6.883 9.587 1.00 94.88 220 GLU A O 1
ATOM 1790 N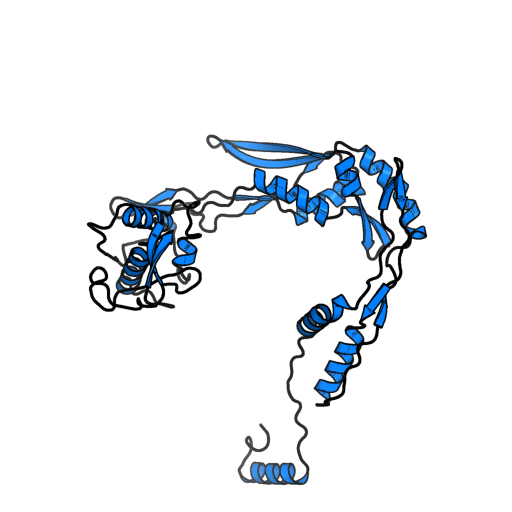 N . SER A 1 221 ? 3.636 -5.341 8.309 1.00 95.94 221 SER A N 1
ATOM 1791 C CA . SER A 1 221 ? 4.333 -4.706 9.433 1.00 95.94 221 SER A CA 1
ATOM 1792 C C . SER A 1 221 ? 3.352 -4.092 10.429 1.00 95.94 221 SER A C 1
ATOM 1794 O O . SER A 1 221 ? 3.533 -4.247 11.633 1.00 95.94 221 SER A O 1
ATOM 1796 N N . GLY A 1 222 ? 2.295 -3.430 9.957 1.00 96.56 222 GLY A N 1
ATOM 1797 C CA . GLY A 1 222 ? 1.234 -2.892 10.804 1.00 96.56 222 GLY A CA 1
ATOM 1798 C C . GLY A 1 222 ? 0.490 -3.981 11.582 1.00 96.56 222 GLY A C 1
ATOM 1799 O O . GLY A 1 222 ? 0.255 -3.844 12.787 1.00 96.56 222 GLY A O 1
ATOM 1800 N N . ASN A 1 223 ? 0.167 -5.101 10.935 1.00 95.81 223 ASN A N 1
ATOM 1801 C CA . ASN A 1 223 ? -0.448 -6.262 11.586 1.00 95.81 223 ASN A C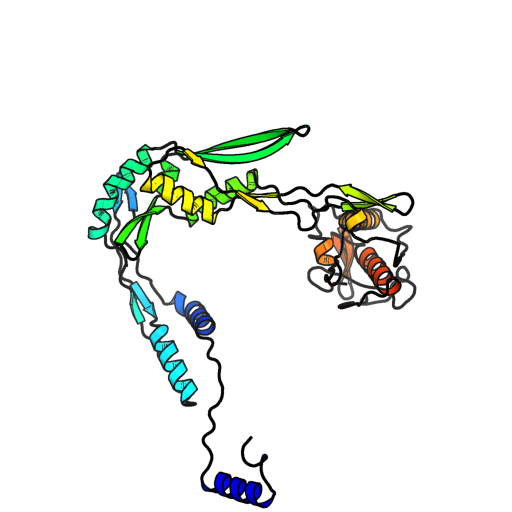A 1
ATOM 1802 C C . ASN A 1 223 ? 0.485 -6.883 12.638 1.00 95.81 223 ASN A C 1
ATOM 1804 O O . ASN A 1 223 ? 0.062 -7.187 13.757 1.00 95.81 223 ASN A O 1
ATOM 1808 N N . GLN A 1 224 ? 1.772 -7.014 12.312 1.00 96.31 224 GLN A N 1
ATOM 1809 C CA . GLN A 1 224 ? 2.788 -7.534 13.220 1.00 96.31 224 GLN A CA 1
ATOM 1810 C C . GLN A 1 224 ? 3.015 -6.613 14.425 1.00 96.31 224 GLN A C 1
ATOM 1812 O O . GLN A 1 224 ? 3.131 -7.104 15.550 1.00 96.31 224 GLN A O 1
ATOM 1817 N N . ILE A 1 225 ? 3.017 -5.291 14.223 1.00 97.50 225 ILE A N 1
ATOM 1818 C CA . ILE A 1 225 ? 3.074 -4.314 15.315 1.00 97.50 225 ILE A CA 1
ATOM 1819 C C . ILE A 1 225 ? 1.865 -4.485 16.226 1.00 97.50 225 ILE A C 1
ATOM 1821 O O . ILE A 1 225 ? 2.052 -4.583 17.433 1.00 97.50 225 ILE A O 1
ATOM 1825 N N . GLU A 1 226 ? 0.646 -4.559 15.686 1.00 97.12 226 GLU A N 1
ATOM 1826 C CA . GLU A 1 226 ? -0.558 -4.745 16.504 1.00 97.12 226 GLU A CA 1
ATOM 1827 C C . GLU A 1 226 ? -0.456 -6.017 17.344 1.00 97.12 226 GLU A C 1
ATOM 1829 O O . GLU A 1 226 ? -0.598 -5.962 18.564 1.00 97.12 226 GLU A O 1
ATOM 1834 N N . LYS A 1 227 ? -0.124 -7.146 16.716 1.00 96.56 227 LYS A N 1
ATOM 1835 C CA . LYS A 1 227 ? 0.021 -8.427 17.407 1.00 96.56 227 LYS A CA 1
ATOM 1836 C C . LYS A 1 227 ? 1.062 -8.355 18.529 1.00 96.56 227 LYS A C 1
ATOM 1838 O O . LYS A 1 227 ? 0.745 -8.638 19.683 1.00 96.56 227 LYS A O 1
ATOM 1843 N N . LEU A 1 228 ? 2.294 -7.966 18.208 1.00 97.75 228 LEU A N 1
ATOM 1844 C CA . LEU A 1 228 ? 3.407 -8.032 19.155 1.00 97.75 228 LEU A CA 1
ATOM 1845 C C . LEU A 1 228 ? 3.309 -6.951 20.239 1.00 97.75 228 LEU A C 1
ATOM 1847 O O . LEU A 1 228 ? 3.555 -7.230 21.411 1.00 97.75 228 LEU A O 1
ATOM 1851 N N . LEU A 1 229 ? 2.903 -5.730 19.886 1.00 97.12 229 LEU A N 1
ATOM 1852 C CA . LEU A 1 229 ? 2.759 -4.639 20.848 1.00 97.12 229 LEU A CA 1
ATOM 1853 C C . LEU A 1 229 ? 1.558 -4.859 21.769 1.00 97.12 229 LEU A C 1
ATOM 1855 O O . LEU A 1 229 ? 1.680 -4.729 22.987 1.00 97.12 229 LEU A O 1
ATOM 1859 N N . ILE A 1 230 ? 0.387 -5.167 21.205 1.00 95.81 230 ILE A N 1
ATOM 1860 C CA . ILE A 1 230 ? -0.856 -5.223 21.977 1.00 95.81 230 ILE A CA 1
ATOM 1861 C C . ILE A 1 230 ? -0.971 -6.539 22.738 1.00 95.81 230 ILE A C 1
ATOM 1863 O O . ILE A 1 230 ? -1.227 -6.499 23.947 1.00 95.81 230 ILE A O 1
ATOM 1867 N N . ALA A 1 231 ? -0.809 -7.676 22.057 1.00 92.31 231 ALA A N 1
ATOM 1868 C CA . ALA A 1 231 ? -1.053 -8.987 22.653 1.00 92.31 231 ALA A CA 1
ATOM 1869 C C . ALA A 1 231 ? 0.149 -9.475 23.469 1.00 92.31 231 ALA A C 1
ATOM 1871 O O . ALA A 1 231 ? -0.030 -9.984 24.573 1.00 92.31 231 ALA A O 1
ATOM 1872 N N . GLU A 1 232 ? 1.367 -9.270 22.963 1.00 95.94 232 GLU A N 1
ATOM 1873 C CA . GLU A 1 232 ? 2.590 -9.820 23.571 1.00 95.94 232 GLU A CA 1
ATOM 1874 C C . GLU A 1 232 ? 3.386 -8.793 24.393 1.00 95.94 232 GLU A C 1
ATOM 1876 O O . GLU A 1 232 ? 4.343 -9.157 25.074 1.00 95.94 232 GLU A O 1
ATOM 1881 N N . LYS A 1 233 ? 2.985 -7.512 24.374 1.00 96.88 233 LYS A N 1
ATOM 1882 C CA . LYS A 1 233 ? 3.669 -6.408 25.077 1.00 96.88 233 LYS A CA 1
ATOM 1883 C C . LYS A 1 233 ? 5.152 -6.286 24.701 1.00 96.88 233 LYS A C 1
ATOM 1885 O O . LYS A 1 233 ? 5.974 -5.853 25.510 1.00 96.88 233 LYS A O 1
ATOM 1890 N N . ALA A 1 234 ? 5.501 -6.659 23.472 1.00 97.00 234 ALA A N 1
ATOM 1891 C CA . ALA A 1 234 ? 6.867 -6.615 22.985 1.00 97.00 234 ALA A CA 1
ATOM 1892 C C . ALA A 1 234 ? 7.366 -5.166 22.870 1.00 97.00 234 ALA A C 1
ATOM 1894 O O . ALA A 1 234 ? 6.694 -4.295 22.317 1.00 97.00 234 ALA A O 1
ATOM 1895 N N . GLN A 1 235 ? 8.587 -4.923 23.349 1.00 96.31 235 GLN A N 1
ATOM 1896 C CA . GLN A 1 235 ? 9.280 -3.638 23.194 1.00 96.31 235 GLN A CA 1
ATOM 1897 C C . GLN A 1 235 ? 10.209 -3.605 21.979 1.00 96.31 235 GLN A C 1
ATOM 1899 O O . GLN A 1 235 ? 10.725 -2.546 21.642 1.00 96.31 235 GLN A O 1
ATOM 1904 N N . LYS A 1 236 ? 10.435 -4.746 21.319 1.00 97.38 236 LYS A N 1
ATOM 1905 C CA . LYS A 1 236 ? 11.254 -4.856 20.111 1.00 97.38 236 LYS A CA 1
ATOM 1906 C C . LYS A 1 236 ? 10.476 -5.636 19.060 1.00 97.38 236 LYS A C 1
ATOM 1908 O O . LYS A 1 236 ? 10.098 -6.778 19.306 1.00 97.38 236 LYS A O 1
ATOM 1913 N N . ILE A 1 237 ? 10.203 -4.998 17.928 1.00 97.31 237 ILE A N 1
ATOM 1914 C CA . ILE A 1 237 ? 9.304 -5.514 16.894 1.00 97.31 237 ILE A CA 1
ATOM 1915 C C . ILE A 1 237 ? 10.032 -5.471 15.558 1.00 97.31 237 ILE A C 1
ATOM 1917 O O . ILE A 1 237 ? 10.412 -4.399 15.091 1.00 97.31 237 ILE A O 1
ATOM 1921 N N . ASN A 1 238 ? 10.210 -6.636 14.940 1.00 94.56 238 ASN A N 1
ATOM 1922 C CA . ASN A 1 238 ? 10.768 -6.712 13.596 1.00 94.56 238 ASN A CA 1
ATOM 1923 C C . ASN A 1 238 ? 9.719 -6.257 12.577 1.00 94.56 238 ASN A C 1
ATOM 1925 O O . ASN A 1 238 ? 8.557 -6.653 12.664 1.00 94.56 238 ASN A O 1
ATOM 1929 N N . LEU A 1 239 ? 10.129 -5.426 11.630 1.00 94.06 239 LEU A N 1
ATOM 1930 C CA . LEU A 1 239 ? 9.340 -5.035 10.474 1.00 94.06 239 LEU A CA 1
ATOM 1931 C C . LEU A 1 239 ? 9.402 -6.127 9.406 1.00 94.06 239 LEU A C 1
ATOM 1933 O O . LEU A 1 239 ? 10.365 -6.893 9.336 1.00 94.06 239 LEU A O 1
ATOM 1937 N N . VAL A 1 240 ? 8.363 -6.203 8.580 1.00 90.25 240 VAL A N 1
ATOM 1938 C CA . VAL A 1 240 ? 8.216 -7.257 7.577 1.00 90.25 240 VAL A CA 1
ATOM 1939 C C . VAL A 1 240 ? 8.724 -6.769 6.231 1.00 90.25 240 VAL A C 1
ATOM 1941 O O . VAL A 1 240 ? 8.247 -5.774 5.688 1.00 90.25 240 VAL A O 1
ATOM 1944 N N . LEU A 1 241 ? 9.696 -7.496 5.687 1.00 84.31 241 LEU A N 1
ATOM 1945 C CA . LEU A 1 241 ? 10.280 -7.226 4.382 1.00 84.31 241 LEU A CA 1
ATOM 1946 C C . LEU A 1 241 ? 9.520 -7.988 3.301 1.00 84.31 241 LEU A C 1
ATOM 1948 O O . LEU A 1 241 ? 9.338 -9.202 3.396 1.00 84.31 241 LEU A O 1
ATOM 1952 N N . SER A 1 242 ? 9.150 -7.281 2.241 1.00 79.00 242 SER A N 1
ATOM 1953 C CA . SER A 1 242 ? 8.831 -7.873 0.952 1.00 79.00 242 SER A CA 1
ATOM 1954 C C . SER A 1 242 ? 10.080 -7.837 0.075 1.00 79.00 242 SER A C 1
ATOM 1956 O O . SER A 1 242 ? 10.752 -6.810 -0.030 1.00 79.00 242 SER A O 1
ATOM 1958 N N . VAL A 1 243 ? 10.408 -8.964 -0.552 1.00 69.81 243 VAL A N 1
ATOM 1959 C CA . VAL A 1 243 ? 11.453 -8.996 -1.579 1.00 69.81 243 VAL A CA 1
ATOM 1960 C C . VAL A 1 243 ? 10.806 -8.570 -2.886 1.00 69.81 243 VAL A C 1
ATOM 1962 O O . VAL A 1 243 ? 9.932 -9.274 -3.398 1.00 69.81 243 VAL A O 1
ATOM 1965 N N . ASP A 1 244 ? 11.234 -7.431 -3.412 1.00 64.19 244 ASP A N 1
ATOM 1966 C CA . ASP A 1 244 ? 10.934 -7.059 -4.786 1.00 64.19 244 ASP A CA 1
ATOM 1967 C C . ASP A 1 244 ? 11.934 -7.801 -5.669 1.00 64.19 244 ASP A C 1
ATOM 1969 O O . ASP A 1 244 ? 13.104 -7.440 -5.763 1.00 64.19 244 ASP A O 1
ATOM 1973 N N . LYS A 1 245 ? 11.522 -8.945 -6.214 1.00 55.69 245 LYS A N 1
ATOM 1974 C CA . LYS A 1 245 ? 12.417 -9.735 -7.059 1.00 55.69 245 LYS A CA 1
ATOM 1975 C C . LYS A 1 245 ? 12.591 -9.023 -8.387 1.00 55.69 245 LYS A C 1
ATOM 1977 O O . LYS A 1 245 ? 11.597 -8.651 -9.012 1.00 55.69 245 LYS A O 1
ATOM 1982 N N . SER A 1 246 ? 13.832 -8.933 -8.858 1.00 50.03 246 SER A N 1
ATOM 1983 C CA . SER A 1 246 ? 14.069 -8.494 -10.231 1.00 50.03 246 SER A CA 1
ATOM 1984 C C . SER A 1 246 ? 13.264 -9.368 -11.198 1.00 50.03 246 SER A C 1
ATOM 1986 O O . SER A 1 246 ? 13.193 -10.597 -11.068 1.00 50.03 246 SER A O 1
ATOM 1988 N N . LYS A 1 247 ? 12.635 -8.725 -12.185 1.00 58.03 247 LYS A N 1
ATOM 1989 C CA . LYS A 1 247 ? 11.828 -9.410 -13.204 1.00 58.03 247 LYS A CA 1
ATOM 1990 C C . LYS A 1 247 ? 12.703 -10.176 -14.197 1.00 58.03 247 LYS A C 1
ATOM 1992 O O . LYS A 1 247 ? 12.182 -11.010 -14.953 1.00 58.03 247 LYS A O 1
ATOM 1997 N N . ILE A 1 248 ? 14.002 -9.877 -14.214 1.00 57.94 248 ILE A N 1
ATOM 1998 C CA . ILE A 1 248 ? 15.021 -10.476 -15.069 1.00 57.94 248 ILE A CA 1
ATOM 1999 C C . ILE A 1 248 ? 16.188 -10.901 -14.174 1.00 57.94 248 ILE A C 1
ATOM 2001 O O . ILE A 1 248 ? 17.156 -10.171 -13.999 1.00 57.94 248 ILE A O 1
ATOM 2005 N N . THR A 1 249 ? 16.097 -12.108 -13.622 1.00 54.09 249 THR A N 1
ATOM 2006 C CA . THR A 1 249 ? 17.229 -12.780 -12.979 1.00 54.09 249 THR A CA 1
ATOM 2007 C C . THR A 1 249 ? 17.844 -13.733 -13.993 1.00 54.09 249 THR A C 1
ATOM 2009 O O . THR A 1 249 ? 17.136 -14.566 -14.551 1.00 54.09 249 THR A O 1
ATOM 2012 N N . ASN A 1 250 ? 19.145 -13.634 -14.260 1.00 56.12 250 ASN A N 1
ATOM 2013 C CA . ASN A 1 250 ? 19.841 -14.685 -14.999 1.00 56.12 250 ASN A CA 1
ATOM 2014 C C . ASN A 1 250 ? 21.097 -15.099 -14.256 1.00 56.12 250 ASN A C 1
ATOM 2016 O O . ASN A 1 250 ? 21.965 -14.286 -13.969 1.00 56.12 250 ASN A O 1
ATOM 2020 N N . ASN A 1 251 ? 21.208 -16.401 -14.005 1.00 51.91 251 ASN A N 1
ATOM 2021 C CA . ASN A 1 251 ? 22.451 -17.004 -13.537 1.00 51.91 251 ASN A CA 1
ATOM 2022 C C . ASN A 1 251 ? 23.510 -17.039 -14.660 1.00 51.91 251 ASN A C 1
ATOM 2024 O O . ASN A 1 251 ? 24.700 -17.153 -14.369 1.00 51.91 251 ASN A O 1
ATOM 2028 N N . ASN A 1 252 ? 23.092 -16.962 -15.936 1.00 55.59 252 ASN A N 1
ATOM 2029 C CA . ASN A 1 252 ? 23.972 -16.895 -17.102 1.00 55.59 252 ASN A CA 1
ATOM 2030 C C . ASN A 1 252 ? 23.286 -16.194 -18.293 1.00 55.59 252 ASN A C 1
ATOM 2032 O O . ASN A 1 252 ? 22.184 -16.562 -18.690 1.00 55.59 252 ASN A O 1
ATOM 2036 N N . VAL A 1 253 ? 23.966 -15.225 -18.913 1.00 58.84 253 VAL A N 1
ATOM 2037 C CA . VAL A 1 253 ? 23.515 -14.503 -20.124 1.00 58.84 253 VAL A CA 1
ATOM 2038 C C . VAL A 1 253 ? 23.198 -15.451 -21.286 1.00 58.84 253 VAL A C 1
ATOM 2040 O O . VAL A 1 253 ? 22.330 -15.162 -22.105 1.00 58.84 253 VAL A O 1
ATOM 2043 N N . ASN A 1 254 ? 23.865 -16.608 -21.347 1.00 60.84 254 ASN A N 1
ATOM 2044 C CA . ASN A 1 254 ? 23.654 -17.600 -22.404 1.00 60.84 254 ASN A CA 1
ATOM 2045 C C . ASN A 1 254 ? 22.269 -18.272 -22.350 1.00 60.84 254 ASN A C 1
ATOM 2047 O O . ASN A 1 254 ? 21.817 -18.789 -23.372 1.00 60.84 254 ASN A O 1
ATOM 2051 N N . ASP A 1 255 ? 21.574 -18.229 -21.209 1.00 66.62 255 ASP A N 1
ATOM 2052 C CA . ASP A 1 255 ? 20.238 -18.824 -21.054 1.00 66.62 255 ASP A CA 1
ATOM 2053 C C . ASP A 1 255 ? 19.134 -17.964 -21.698 1.00 66.62 255 ASP A C 1
ATOM 2055 O O . ASP A 1 255 ? 18.014 -18.428 -21.900 1.00 66.62 255 ASP A O 1
ATOM 2059 N N . LEU A 1 256 ? 19.451 -16.721 -22.084 1.00 69.75 256 LEU A N 1
ATOM 2060 C CA . LEU A 1 256 ? 18.514 -15.792 -22.726 1.00 69.75 256 LEU A CA 1
ATOM 2061 C C . LEU A 1 256 ? 18.157 -16.157 -24.16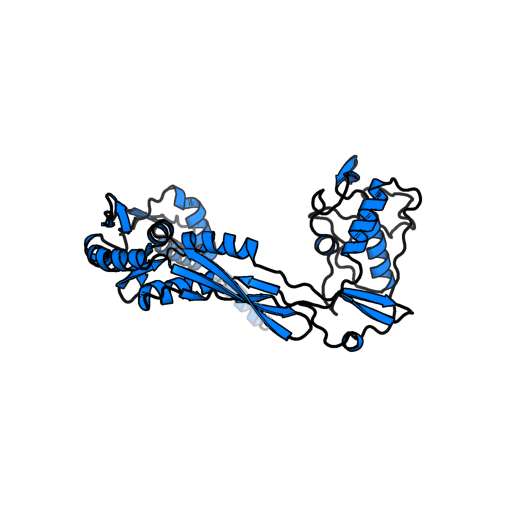8 1.00 69.75 256 LEU A C 1
ATOM 2063 O O . LEU A 1 256 ? 17.229 -15.581 -24.733 1.00 69.75 256 LEU A O 1
ATOM 2067 N N . GLY A 1 257 ? 18.911 -17.063 -24.796 1.00 71.69 257 GLY A N 1
ATOM 2068 C CA . GLY A 1 257 ? 18.675 -17.460 -26.185 1.00 71.69 257 GLY A CA 1
ATOM 2069 C C . GLY A 1 257 ? 18.962 -16.363 -27.219 1.00 71.69 257 GLY A C 1
ATOM 2070 O O . GLY A 1 257 ? 18.527 -16.485 -28.363 1.00 71.69 257 GLY A O 1
ATOM 2071 N N . ILE A 1 258 ? 19.699 -15.304 -26.859 1.00 76.12 258 ILE A N 1
ATOM 2072 C CA . ILE A 1 258 ? 20.092 -14.247 -27.801 1.00 76.12 258 ILE A CA 1
ATOM 2073 C C . ILE A 1 258 ? 21.255 -14.756 -28.659 1.00 76.12 258 ILE A C 1
ATOM 2075 O O . ILE A 1 258 ? 22.395 -14.833 -28.206 1.00 76.12 258 ILE A O 1
ATOM 2079 N N . GLN A 1 259 ? 20.954 -15.130 -29.903 1.00 73.06 259 GLN A N 1
ATOM 2080 C CA . GLN A 1 259 ? 21.920 -15.769 -30.807 1.00 73.06 259 GLN A CA 1
ATOM 2081 C C . GLN A 1 259 ? 22.554 -14.800 -31.808 1.00 73.06 259 GLN A C 1
ATOM 2083 O O . GLN A 1 259 ? 23.700 -14.997 -32.207 1.00 73.06 259 GLN A O 1
ATOM 2088 N N . GLN A 1 260 ? 21.811 -13.780 -32.245 1.00 77.06 260 GLN A N 1
ATOM 2089 C CA . GLN A 1 260 ? 22.229 -12.883 -33.321 1.00 77.06 260 GLN A CA 1
ATOM 2090 C C . GLN A 1 260 ? 21.440 -11.569 -33.316 1.00 77.06 260 GLN A C 1
ATOM 2092 O O . GLN A 1 260 ? 20.361 -11.478 -32.730 1.00 77.06 260 GLN A O 1
ATOM 2097 N N . LEU A 1 261 ? 21.958 -10.571 -34.032 1.00 82.94 261 LEU A N 1
ATOM 2098 C CA . LEU A 1 261 ? 21.226 -9.352 -34.365 1.00 82.94 261 LEU A CA 1
ATOM 2099 C C . LEU A 1 261 ? 20.097 -9.681 -35.354 1.00 82.94 261 LEU A C 1
ATOM 2101 O O . LEU A 1 261 ? 20.359 -10.236 -36.420 1.00 82.94 261 LEU A O 1
ATOM 2105 N N . ILE A 1 262 ? 18.856 -9.328 -35.013 1.00 87.88 262 ILE A N 1
ATOM 2106 C CA . ILE A 1 262 ? 17.678 -9.595 -35.861 1.00 87.88 262 ILE A CA 1
ATOM 2107 C C . ILE A 1 262 ? 17.202 -8.372 -36.653 1.00 87.88 262 ILE A C 1
ATOM 2109 O O . ILE A 1 262 ? 16.487 -8.529 -37.633 1.00 87.88 262 ILE A O 1
ATOM 2113 N N . GLY A 1 263 ? 17.616 -7.163 -36.269 1.00 88.31 263 GLY A N 1
ATOM 2114 C CA . GLY A 1 263 ? 17.269 -5.933 -36.973 1.00 88.31 263 GLY A CA 1
ATOM 2115 C C . GLY A 1 263 ? 18.099 -4.751 -36.491 1.00 88.31 263 GLY A C 1
ATOM 2116 O O . GLY A 1 263 ? 18.675 -4.782 -35.406 1.00 88.31 263 GLY A O 1
ATOM 2117 N N . LEU A 1 264 ? 18.160 -3.709 -37.315 1.00 90.88 264 LEU A N 1
ATOM 2118 C CA . LEU A 1 264 ? 18.869 -2.465 -37.031 1.00 90.88 264 LEU A CA 1
ATOM 2119 C C . LEU A 1 264 ? 18.006 -1.290 -37.490 1.00 90.88 264 LEU A C 1
ATOM 2121 O O . LEU A 1 264 ? 17.517 -1.283 -38.619 1.00 90.88 264 LEU A O 1
ATOM 2125 N N . GLY A 1 265 ? 17.830 -0.298 -36.624 1.00 92.12 265 GLY A N 1
ATOM 2126 C CA . GLY A 1 265 ? 17.236 0.987 -36.968 1.00 92.12 265 GLY A CA 1
ATOM 2127 C C . GLY A 1 265 ? 18.297 2.071 -36.893 1.00 92.12 265 GLY A C 1
ATOM 2128 O O . GLY A 1 265 ? 18.971 2.201 -35.876 1.00 92.12 265 GLY A O 1
ATOM 2129 N N . GLU A 1 266 ? 18.437 2.860 -37.953 1.00 90.12 266 GLU A N 1
ATOM 2130 C CA . GLU A 1 266 ? 19.383 3.974 -37.994 1.00 90.12 266 GLU A CA 1
ATOM 2131 C C . GLU A 1 266 ? 18.662 5.268 -38.332 1.00 90.12 266 GLU A C 1
ATOM 2133 O O . GLU A 1 266 ? 17.706 5.304 -39.115 1.00 90.12 266 GLU A O 1
ATOM 2138 N N . SER A 1 267 ? 19.136 6.358 -37.746 1.00 89.62 267 SER A N 1
ATOM 2139 C CA . SER A 1 267 ? 18.669 7.698 -38.053 1.00 89.62 267 SER A CA 1
ATOM 2140 C C . SER A 1 267 ? 19.790 8.707 -37.797 1.00 89.62 267 SER A C 1
ATOM 2142 O O . SER A 1 267 ? 20.729 8.436 -37.049 1.00 89.62 267 SER A O 1
ATOM 2144 N N . ASN A 1 268 ? 19.724 9.871 -38.445 1.00 86.75 268 ASN A N 1
ATOM 2145 C CA . ASN A 1 268 ? 20.798 10.857 -38.389 1.00 86.75 268 ASN A CA 1
ATOM 2146 C C . ASN A 1 268 ? 20.347 12.126 -37.656 1.00 86.75 268 ASN A C 1
ATOM 2148 O O . ASN A 1 268 ? 19.385 12.779 -38.053 1.00 86.75 268 ASN A O 1
ATOM 2152 N N . PHE A 1 269 ? 21.084 12.497 -36.611 1.00 89.62 269 PHE A N 1
ATOM 2153 C CA . PHE A 1 269 ? 20.900 13.741 -35.861 1.00 89.62 269 PHE A CA 1
ATOM 2154 C C . PHE A 1 269 ? 22.169 14.614 -35.854 1.00 89.62 269 PHE A C 1
ATOM 2156 O O . PHE A 1 269 ? 22.301 15.530 -35.036 1.00 89.62 269 PHE A O 1
ATOM 2163 N N . SER A 1 270 ? 23.107 14.362 -36.768 1.00 87.44 270 SER A N 1
ATOM 2164 C CA . SER A 1 270 ? 24.326 15.159 -36.942 1.00 87.44 270 SER A CA 1
ATOM 2165 C C . SER A 1 270 ? 23.985 16.631 -37.184 1.00 87.44 270 SER A C 1
ATOM 2167 O O . SER A 1 270 ? 23.014 16.954 -37.862 1.00 87.44 270 SER A O 1
ATOM 2169 N N . GLY A 1 271 ? 24.759 17.542 -36.592 1.00 87.62 271 GLY A N 1
ATOM 2170 C CA . GLY A 1 271 ? 24.492 18.985 -36.675 1.00 87.62 271 GLY A CA 1
ATOM 2171 C C . GLY A 1 271 ? 23.324 19.486 -35.814 1.00 87.62 271 GLY A C 1
ATOM 2172 O O . GLY A 1 271 ? 23.099 20.691 -35.759 1.00 87.62 271 GLY A O 1
ATOM 2173 N N . SER A 1 272 ? 22.619 18.609 -35.088 1.00 91.00 272 SER A N 1
ATOM 2174 C CA . SER A 1 272 ? 21.546 19.019 -34.167 1.00 91.00 272 SER A CA 1
ATOM 2175 C C . SER A 1 272 ? 22.047 19.941 -33.054 1.00 91.00 272 SER A C 1
ATOM 2177 O O . SER A 1 272 ? 23.199 19.795 -32.639 1.00 91.00 272 SER A O 1
ATOM 2179 N N . PRO A 1 273 ? 21.197 20.817 -32.490 1.00 93.19 273 PRO A N 1
ATOM 2180 C CA . PRO A 1 273 ? 21.556 21.634 -31.334 1.00 93.19 273 PRO A CA 1
ATOM 2181 C C . PRO A 1 273 ? 22.054 20.810 -30.137 1.00 93.19 273 PRO A C 1
ATOM 2183 O O . PRO A 1 273 ? 21.745 19.626 -29.986 1.00 93.19 273 PRO A O 1
ATOM 2186 N N . LYS A 1 274 ? 22.837 21.448 -29.257 1.00 95.00 274 LYS A N 1
ATOM 2187 C CA . LYS A 1 274 ? 23.465 20.781 -28.103 1.00 95.00 274 LYS A CA 1
ATOM 2188 C C . LYS A 1 274 ? 22.438 20.121 -27.175 1.00 95.00 274 LYS A C 1
ATOM 2190 O O . LYS A 1 274 ? 22.680 18.996 -26.743 1.00 95.00 274 LYS A O 1
ATOM 2195 N N . ASN A 1 275 ? 21.315 20.787 -26.897 1.00 94.38 275 ASN A N 1
ATOM 2196 C CA . ASN A 1 275 ? 20.271 20.248 -26.021 1.00 94.38 275 ASN A CA 1
ATOM 2197 C C . ASN A 1 275 ? 19.558 19.060 -26.673 1.00 94.38 275 ASN A C 1
ATOM 2199 O O . ASN A 1 275 ? 19.448 18.018 -26.035 1.00 94.38 275 ASN A O 1
ATOM 2203 N N . ARG A 1 276 ? 19.205 19.153 -27.963 1.00 93.44 276 ARG A N 1
ATOM 2204 C CA . ARG A 1 276 ? 18.680 18.010 -28.730 1.00 93.44 276 ARG A CA 1
ATOM 2205 C C . ARG A 1 276 ? 19.570 16.769 -28.640 1.00 93.44 276 ARG A C 1
ATOM 2207 O O . ARG A 1 276 ? 19.080 15.684 -28.349 1.00 93.44 276 ARG A O 1
ATOM 2214 N N . ARG A 1 277 ? 20.883 16.914 -28.866 1.00 94.00 277 ARG A N 1
ATOM 2215 C CA . ARG A 1 277 ? 21.832 15.784 -28.785 1.00 94.00 277 ARG A CA 1
ATOM 2216 C C . ARG A 1 277 ? 21.937 15.214 -27.372 1.00 94.00 277 ARG A C 1
ATOM 2218 O O . ARG A 1 277 ? 22.005 14.003 -27.220 1.00 94.00 277 ARG A O 1
ATOM 2225 N N . HIS A 1 278 ? 21.928 16.081 -26.357 1.00 93.81 278 HIS A N 1
ATOM 2226 C CA . HIS A 1 278 ? 21.910 15.672 -24.949 1.00 93.81 278 HIS A CA 1
ATOM 2227 C C . HIS A 1 278 ? 20.670 14.829 -24.635 1.00 93.81 278 HIS A C 1
ATOM 2229 O O . HIS A 1 278 ? 20.806 13.733 -24.111 1.00 93.81 278 HIS A O 1
ATOM 2235 N N . ASN A 1 279 ? 19.481 15.295 -25.022 1.00 95.25 279 ASN A N 1
ATOM 2236 C CA . ASN A 1 279 ? 18.225 14.575 -24.796 1.00 95.25 279 ASN A CA 1
ATOM 2237 C C . ASN A 1 279 ? 18.189 13.220 -25.512 1.00 95.25 279 ASN A C 1
ATOM 2239 O O . ASN A 1 279 ? 17.722 12.243 -24.939 1.00 95.25 279 ASN A O 1
ATOM 2243 N N . ILE A 1 280 ? 18.709 13.150 -26.743 1.00 94.50 280 ILE A N 1
ATOM 2244 C CA . ILE A 1 280 ? 18.846 11.884 -27.476 1.00 94.50 280 ILE A CA 1
ATOM 2245 C C . ILE A 1 280 ? 19.804 10.929 -26.743 1.00 94.50 280 ILE A C 1
ATOM 2247 O O . ILE A 1 280 ? 19.512 9.743 -26.678 1.00 94.50 280 ILE A O 1
ATOM 2251 N N . SER A 1 281 ? 20.905 11.422 -26.159 1.00 92.94 281 SER A N 1
ATOM 2252 C CA . SER A 1 281 ? 21.825 10.590 -25.359 1.00 92.94 281 SER A CA 1
ATOM 2253 C C . SER A 1 281 ? 21.135 10.020 -24.122 1.00 92.94 281 SER A C 1
ATOM 2255 O O . SER A 1 281 ? 21.140 8.811 -23.936 1.00 92.94 281 SER A O 1
ATOM 2257 N N . VAL A 1 282 ? 20.475 10.875 -23.330 1.00 91.38 282 VAL A N 1
ATOM 2258 C CA . VAL A 1 282 ? 19.74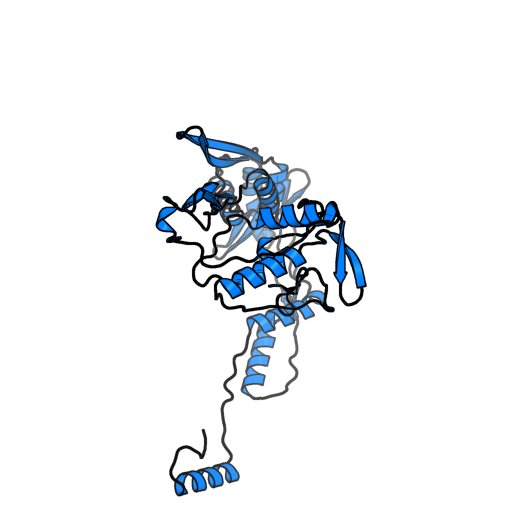5 10.465 -22.115 1.00 91.38 282 VAL A CA 1
ATOM 2259 C C . VAL A 1 282 ? 18.672 9.426 -22.451 1.00 91.38 282 VAL A C 1
ATOM 2261 O O . VAL A 1 282 ? 18.602 8.374 -21.820 1.00 91.38 282 VAL A O 1
ATOM 2264 N N . GLY A 1 283 ? 17.881 9.678 -23.499 1.00 92.75 283 GLY A N 1
ATOM 2265 C CA . GLY A 1 283 ? 16.879 8.722 -23.960 1.00 92.75 283 GLY A CA 1
ATOM 2266 C C . GLY A 1 283 ? 17.506 7.405 -24.425 1.00 92.75 283 GLY A C 1
ATOM 2267 O O . GLY A 1 283 ? 17.065 6.343 -24.008 1.00 92.75 283 GLY A O 1
ATOM 2268 N N . ALA A 1 284 ? 18.577 7.436 -25.220 1.00 91.06 284 ALA A N 1
ATOM 2269 C CA . ALA A 1 284 ? 19.253 6.219 -25.672 1.00 91.06 284 ALA A CA 1
ATOM 2270 C C . ALA A 1 284 ? 19.860 5.406 -24.512 1.00 91.06 284 ALA A C 1
ATOM 2272 O O . ALA A 1 284 ? 19.763 4.182 -24.512 1.00 91.06 284 ALA A O 1
ATOM 2273 N N . GLU A 1 285 ? 20.432 6.064 -23.501 1.00 86.69 285 GLU A N 1
ATOM 2274 C CA . GLU A 1 285 ? 20.975 5.422 -22.294 1.00 86.69 285 GLU A CA 1
ATOM 2275 C C . GLU A 1 285 ? 19.891 4.726 -21.458 1.00 86.69 285 GLU A C 1
ATOM 2277 O O . GLU A 1 285 ? 20.138 3.663 -20.880 1.00 86.69 285 GLU A O 1
ATOM 2282 N N . SER A 1 286 ? 18.674 5.280 -21.424 1.00 86.06 286 SER A N 1
ATOM 2283 C CA . SER A 1 286 ? 17.537 4.631 -20.756 1.00 86.06 286 SER A CA 1
ATOM 2284 C C . SER A 1 286 ? 17.108 3.332 -21.451 1.00 86.06 286 SER A C 1
ATOM 2286 O O . SER A 1 286 ? 16.721 2.380 -20.778 1.00 86.06 286 SER A O 1
ATOM 2288 N N . LEU A 1 287 ? 17.261 3.264 -22.779 1.00 89.00 287 LEU A N 1
ATOM 2289 C CA . LEU A 1 287 ? 16.865 2.117 -23.603 1.00 89.00 287 LEU A CA 1
ATOM 2290 C C . LEU A 1 287 ? 17.965 1.066 -23.765 1.00 89.00 287 LEU A C 1
ATOM 2292 O O . LEU A 1 287 ? 17.686 -0.097 -24.060 1.00 89.00 287 LEU A O 1
ATOM 2296 N N . ASN A 1 288 ? 19.226 1.472 -23.626 1.00 84.06 288 ASN A N 1
ATOM 2297 C CA . ASN A 1 288 ? 20.354 0.595 -23.881 1.00 84.06 288 ASN A CA 1
ATOM 2298 C C . ASN A 1 288 ? 20.392 -0.573 -22.884 1.00 84.06 288 ASN A C 1
ATOM 2300 O O . ASN A 1 288 ? 20.436 -0.379 -21.665 1.00 84.06 288 ASN A O 1
ATOM 2304 N N . GLY A 1 289 ? 20.428 -1.789 -23.429 1.00 76.94 289 GLY A N 1
ATOM 2305 C CA . GLY A 1 289 ? 20.513 -3.024 -22.657 1.00 76.94 289 GLY A CA 1
ATOM 2306 C C . GLY A 1 289 ? 19.193 -3.523 -22.074 1.00 76.94 289 GLY A C 1
ATOM 2307 O O . GLY A 1 289 ? 19.231 -4.466 -21.284 1.00 76.94 289 GLY A O 1
ATOM 2308 N N . LEU A 1 290 ? 18.053 -2.931 -22.457 1.00 84.06 290 LEU A N 1
ATOM 2309 C CA . LEU A 1 290 ? 16.732 -3.457 -22.112 1.00 84.06 290 LEU A CA 1
ATOM 2310 C C . LEU A 1 290 ? 16.496 -4.823 -22.768 1.00 84.06 290 LEU A C 1
ATOM 2312 O O . LEU A 1 290 ? 16.767 -5.022 -23.954 1.00 84.06 290 LEU A O 1
ATOM 2316 N N . LEU A 1 291 ? 15.952 -5.754 -21.988 1.00 83.06 291 LEU A N 1
ATOM 2317 C CA . LEU A 1 291 ? 15.518 -7.062 -22.460 1.00 83.06 291 LEU A CA 1
ATOM 2318 C C . LEU A 1 291 ? 14.004 -7.043 -22.667 1.00 83.06 291 LEU A C 1
ATOM 2320 O O . LEU A 1 291 ? 13.261 -6.770 -21.730 1.00 83.06 291 LEU A O 1
ATOM 2324 N N . VAL A 1 292 ? 13.564 -7.390 -23.874 1.00 85.81 292 VAL A N 1
ATOM 2325 C CA . VAL A 1 292 ? 12.146 -7.573 -24.204 1.00 85.81 292 VAL A CA 1
ATOM 2326 C C . VAL A 1 292 ? 11.893 -9.066 -24.376 1.00 85.81 292 VAL A C 1
ATOM 2328 O O . VAL A 1 292 ? 12.535 -9.714 -25.208 1.00 85.81 292 VAL A O 1
ATOM 2331 N N . LYS A 1 293 ? 11.003 -9.641 -23.563 1.00 83.94 293 LYS A N 1
ATOM 2332 C CA . LYS A 1 293 ? 10.713 -11.080 -23.588 1.00 83.94 293 LYS A CA 1
ATOM 2333 C C . LYS A 1 293 ? 9.882 -11.456 -24.823 1.00 83.94 293 LYS A C 1
ATOM 2335 O O . LYS A 1 293 ? 9.139 -10.631 -25.354 1.00 83.94 293 LYS A O 1
ATOM 2340 N N . PRO A 1 294 ? 9.936 -12.722 -25.279 1.00 83.88 294 PRO A N 1
ATOM 2341 C CA . PRO A 1 294 ? 9.037 -13.193 -26.327 1.00 83.88 294 PRO A CA 1
ATOM 2342 C C . PRO A 1 294 ? 7.565 -12.952 -25.961 1.00 83.88 294 PRO A C 1
ATOM 2344 O O . PRO A 1 294 ? 7.098 -13.417 -24.922 1.00 83.88 294 PRO A O 1
ATOM 2347 N N . GLY A 1 295 ? 6.839 -12.239 -26.826 1.00 87.62 295 GLY A N 1
ATOM 2348 C CA . GLY A 1 295 ? 5.426 -11.900 -26.626 1.00 87.62 295 GLY A CA 1
ATOM 2349 C C . GLY A 1 295 ? 5.157 -10.733 -25.667 1.00 87.62 295 GLY A C 1
ATOM 2350 O O . GLY A 1 295 ? 3.993 -10.421 -25.436 1.00 87.62 295 GLY A O 1
ATOM 2351 N N . GLU A 1 296 ? 6.193 -10.097 -25.114 1.00 89.12 296 GLU A N 1
ATOM 2352 C CA . GLU A 1 296 ? 6.055 -8.867 -24.331 1.00 89.12 296 GLU A CA 1
ATOM 2353 C C . GLU A 1 296 ? 5.772 -7.672 -25.247 1.00 89.12 296 GLU A C 1
ATOM 2355 O O . GLU A 1 296 ? 6.384 -7.526 -26.307 1.00 89.12 296 GLU A O 1
ATOM 2360 N N . GLU A 1 297 ? 4.841 -6.815 -24.833 1.00 91.06 297 GLU A N 1
ATOM 2361 C CA . GLU A 1 297 ? 4.568 -5.556 -25.518 1.00 91.06 297 GLU A CA 1
ATOM 2362 C C . GLU A 1 297 ? 5.523 -4.476 -25.009 1.00 91.06 297 GLU A C 1
ATOM 2364 O O . GLU A 1 297 ? 5.580 -4.184 -23.814 1.00 91.06 297 GLU A O 1
ATOM 2369 N N . PHE A 1 298 ? 6.295 -3.899 -25.928 1.00 93.69 298 PHE A N 1
ATOM 2370 C CA . PHE A 1 298 ? 7.232 -2.825 -25.631 1.00 93.69 298 PHE A CA 1
ATOM 2371 C C . PHE A 1 298 ? 6.551 -1.470 -25.836 1.00 93.69 298 PHE A C 1
ATOM 2373 O O . PHE A 1 298 ? 5.953 -1.238 -26.879 1.00 93.69 298 PHE A O 1
ATOM 2380 N N . SER A 1 299 ? 6.693 -0.574 -24.858 1.00 94.38 299 SER A N 1
ATOM 2381 C CA . SER A 1 299 ? 6.244 0.819 -24.933 1.00 94.38 299 SER A CA 1
ATOM 2382 C C . SER A 1 299 ? 7.455 1.735 -24.811 1.00 94.38 299 SER A C 1
ATOM 2384 O O . SER A 1 299 ? 8.190 1.683 -23.818 1.00 94.38 299 SER A O 1
ATOM 2386 N N . LEU A 1 300 ? 7.667 2.590 -25.814 1.00 94.38 300 LEU A N 1
ATOM 2387 C CA . LEU A 1 300 ? 8.794 3.516 -25.802 1.00 94.38 300 LEU A CA 1
ATOM 2388 C C . LEU A 1 300 ? 8.641 4.569 -24.700 1.00 94.38 300 LEU A C 1
ATOM 2390 O O . LEU A 1 300 ? 9.614 4.877 -24.013 1.00 94.38 300 LEU A O 1
ATOM 2394 N N . LEU A 1 301 ? 7.435 5.109 -24.505 1.00 92.81 301 LEU A N 1
ATOM 2395 C CA . LEU A 1 301 ? 7.172 6.068 -23.428 1.00 92.81 301 LEU A CA 1
ATOM 2396 C C . LEU A 1 301 ? 7.386 5.453 -22.040 1.00 92.81 301 LEU A C 1
ATOM 2398 O O . LEU A 1 301 ? 7.999 6.095 -21.188 1.00 92.81 301 LEU A O 1
ATOM 2402 N N . ALA A 1 302 ? 6.939 4.213 -21.818 1.00 89.19 302 ALA A N 1
ATOM 2403 C CA . ALA A 1 302 ? 7.169 3.524 -20.551 1.00 89.19 302 ALA A CA 1
ATOM 2404 C C . ALA A 1 302 ? 8.665 3.289 -20.294 1.00 89.19 302 ALA A C 1
ATOM 2406 O O . ALA A 1 302 ? 9.127 3.466 -19.169 1.00 89.19 302 ALA A O 1
ATOM 2407 N N . ALA A 1 303 ? 9.426 2.939 -21.336 1.00 89.44 303 ALA A N 1
ATOM 2408 C CA . ALA A 1 303 ? 10.864 2.710 -21.234 1.00 89.44 303 ALA A CA 1
ATOM 2409 C C . ALA A 1 303 ? 11.675 4.004 -21.006 1.00 89.44 303 ALA A C 1
ATOM 2411 O O . ALA A 1 303 ? 12.674 3.977 -20.292 1.00 89.44 303 ALA A O 1
ATOM 2412 N N . LEU A 1 304 ? 11.245 5.135 -21.582 1.00 89.69 304 LEU A N 1
ATOM 2413 C CA . LEU A 1 304 ? 11.875 6.449 -21.375 1.00 89.69 304 LEU A CA 1
ATOM 2414 C C . LEU A 1 304 ? 11.583 7.042 -19.986 1.00 89.69 304 LEU A C 1
ATOM 2416 O O . LEU A 1 304 ? 12.385 7.835 -19.489 1.00 89.69 304 LEU A O 1
ATOM 2420 N N . GLY A 1 305 ? 10.450 6.678 -19.374 1.00 89.50 305 GLY A N 1
ATOM 2421 C CA . GLY A 1 305 ? 10.015 7.194 -18.077 1.00 89.50 305 GLY A CA 1
ATOM 2422 C C . GLY A 1 305 ? 9.551 8.654 -18.124 1.00 89.50 305 GLY A C 1
ATOM 2423 O O . GLY A 1 305 ? 9.069 9.151 -19.144 1.00 89.50 305 GLY A O 1
ATOM 2424 N N . GLU A 1 306 ? 9.661 9.357 -16.994 1.00 90.00 306 GLU A N 1
ATOM 2425 C CA . GLU A 1 306 ? 9.315 10.779 -16.932 1.00 90.00 306 GLU A CA 1
ATOM 2426 C C . GLU A 1 306 ? 10.291 11.634 -17.755 1.00 90.00 306 GLU A C 1
ATOM 2428 O O . GLU A 1 306 ? 11.502 11.442 -17.706 1.00 90.00 306 GLU A O 1
ATOM 2433 N N . ILE A 1 307 ? 9.767 12.617 -18.496 1.00 90.38 307 ILE A N 1
ATOM 2434 C CA . ILE A 1 307 ? 10.557 13.492 -19.374 1.00 90.38 307 ILE A CA 1
ATOM 2435 C C . ILE A 1 307 ? 10.566 14.903 -18.782 1.00 90.38 307 ILE A C 1
ATOM 2437 O O . ILE A 1 307 ? 9.728 15.745 -19.106 1.00 90.38 307 ILE A O 1
ATOM 2441 N N . ASN A 1 308 ? 11.500 15.168 -17.871 1.00 90.38 308 ASN A N 1
ATOM 2442 C CA . ASN A 1 308 ? 11.607 16.449 -17.172 1.00 90.38 308 ASN A CA 1
ATOM 2443 C C . ASN A 1 308 ? 13.072 16.787 -16.822 1.00 90.38 308 ASN A C 1
ATOM 2445 O O . ASN A 1 308 ? 14.010 16.094 -17.215 1.00 90.38 308 ASN A O 1
ATOM 2449 N N . GLY A 1 309 ? 13.286 17.902 -16.120 1.00 85.88 309 GLY A N 1
ATOM 2450 C CA . GLY A 1 309 ? 14.628 18.319 -15.707 1.00 85.88 309 GLY A CA 1
ATOM 2451 C C . GLY A 1 309 ? 15.279 17.404 -14.661 1.00 85.88 309 GLY A C 1
ATOM 2452 O O . GLY A 1 309 ? 16.502 17.284 -14.654 1.00 85.88 309 GLY A O 1
ATOM 2453 N N . GLU A 1 310 ? 14.489 16.748 -13.807 1.00 87.75 310 GLU A N 1
ATOM 2454 C CA . GLU A 1 310 ? 14.975 15.867 -12.731 1.00 87.75 310 GLU A CA 1
ATOM 2455 C C . GLU A 1 310 ? 15.539 14.556 -13.288 1.00 87.75 310 GLU A C 1
ATOM 2457 O O . GLU A 1 310 ? 16.542 14.041 -12.800 1.00 87.75 310 GLU A O 1
ATOM 2462 N N . THR A 1 311 ? 14.961 14.082 -14.390 1.00 84.75 311 THR A N 1
ATOM 2463 C CA . THR A 1 311 ? 15.429 12.934 -15.182 1.00 84.75 311 THR A CA 1
ATOM 2464 C C . THR A 1 311 ? 16.533 13.296 -16.183 1.00 84.75 311 THR A C 1
ATOM 2466 O O . THR A 1 311 ? 16.957 12.471 -16.989 1.00 84.75 311 THR A O 1
ATOM 2469 N N . GLY A 1 312 ? 17.055 14.527 -16.124 1.00 88.69 312 GLY A N 1
ATOM 2470 C CA . GLY A 1 312 ? 18.238 14.951 -16.872 1.00 88.69 312 GLY A CA 1
ATOM 2471 C C . GLY A 1 312 ? 17.969 15.480 -18.283 1.00 88.69 312 GLY A C 1
ATOM 2472 O O . GLY A 1 312 ? 18.927 15.843 -18.977 1.00 88.69 312 GLY A O 1
ATOM 2473 N N . TYR A 1 313 ? 16.707 15.582 -18.712 1.00 93.75 313 TYR A N 1
ATOM 2474 C CA . TYR A 1 313 ? 16.355 16.203 -19.988 1.00 93.75 313 TYR A CA 1
ATOM 2475 C C . TYR A 1 313 ? 16.490 17.729 -19.935 1.00 93.75 313 TYR A C 1
ATOM 2477 O O . TYR A 1 313 ? 16.419 18.372 -18.887 1.00 93.75 313 TYR A O 1
ATOM 2485 N N . LYS A 1 314 ? 16.676 18.342 -21.104 1.00 93.38 314 LYS A N 1
ATOM 2486 C CA . LYS A 1 314 ? 16.825 19.791 -21.287 1.00 93.38 314 LYS A CA 1
ATOM 2487 C C . LYS A 1 314 ? 15.742 20.347 -22.211 1.00 93.38 314 LYS A C 1
ATOM 2489 O O . LYS A 1 314 ? 15.311 19.623 -23.114 1.00 93.38 314 LYS A O 1
ATOM 2494 N N . PRO A 1 315 ? 15.347 21.625 -22.048 1.00 93.81 315 PRO A N 1
ATOM 2495 C CA . PRO A 1 315 ? 14.430 22.276 -22.973 1.00 93.81 315 PRO A CA 1
ATOM 2496 C C . PRO A 1 315 ? 15.008 22.328 -24.390 1.00 93.81 315 PRO A C 1
ATOM 2498 O O . PRO A 1 315 ? 16.153 22.753 -24.593 1.00 93.81 315 PRO A O 1
ATOM 2501 N N . GLU A 1 316 ? 14.214 21.881 -25.354 1.00 92.81 316 GLU A N 1
ATOM 2502 C CA . GLU A 1 316 ? 14.519 21.871 -26.781 1.00 92.81 316 GLU A CA 1
ATOM 2503 C C . GLU A 1 316 ? 13.210 21.835 -27.587 1.00 92.81 316 GLU A C 1
ATOM 2505 O O . GLU A 1 316 ? 12.152 21.504 -27.054 1.00 92.81 316 GLU A O 1
ATOM 2510 N N . LEU A 1 317 ? 13.266 22.196 -28.867 1.00 87.19 317 LEU A N 1
ATOM 2511 C CA . LEU A 1 317 ? 12.095 22.236 -29.737 1.00 87.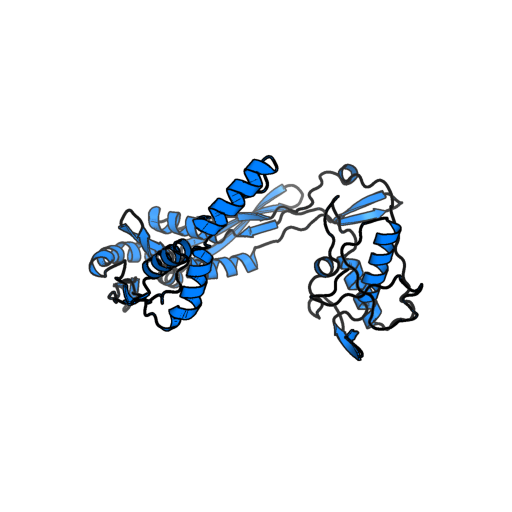19 317 LEU A CA 1
ATOM 2512 C C . LEU A 1 317 ? 11.396 20.865 -29.866 1.00 87.19 317 LEU A C 1
ATOM 2514 O O . LEU A 1 317 ? 12.007 19.864 -30.253 1.00 87.19 317 LEU A O 1
ATOM 2518 N N . VAL A 1 318 ? 10.092 20.857 -29.589 1.00 82.06 318 VAL A N 1
ATOM 2519 C CA . VAL A 1 318 ? 9.142 19.750 -29.763 1.00 82.06 318 VAL A CA 1
ATOM 2520 C C . VAL A 1 318 ? 8.033 20.209 -30.708 1.00 82.06 318 VAL A C 1
ATOM 2522 O O . VAL A 1 318 ? 7.603 21.361 -30.656 1.00 82.06 318 VAL A O 1
ATOM 2525 N N . ILE A 1 319 ? 7.568 19.306 -31.571 1.00 77.19 319 ILE A N 1
ATOM 2526 C CA . ILE A 1 319 ? 6.417 19.544 -32.450 1.00 77.19 319 ILE A CA 1
ATOM 2527 C C . ILE A 1 319 ? 5.151 19.158 -31.685 1.00 77.19 319 ILE A C 1
ATOM 2529 O O . ILE A 1 319 ? 4.998 17.995 -31.311 1.00 77.19 319 ILE A O 1
ATOM 2533 N N . LYS A 1 320 ? 4.242 20.110 -31.472 1.00 74.81 320 LYS A N 1
ATOM 2534 C CA . LYS A 1 320 ? 2.986 19.904 -30.742 1.00 74.81 320 LYS A CA 1
ATOM 2535 C C . LYS A 1 320 ? 1.825 20.465 -31.554 1.00 74.81 320 LYS A C 1
ATOM 2537 O O . LYS A 1 320 ? 1.687 21.675 -31.706 1.00 74.81 320 LYS A O 1
ATOM 2542 N N . GLY A 1 321 ? 0.998 19.572 -32.095 1.00 73.81 321 GLY A N 1
ATOM 2543 C CA . GLY A 1 321 ? -0.018 19.959 -33.075 1.00 73.81 321 GLY A CA 1
ATOM 2544 C C . GLY A 1 321 ? 0.645 20.545 -34.322 1.00 73.81 321 GLY A C 1
ATOM 2545 O O . GLY A 1 321 ? 1.391 19.831 -34.998 1.00 73.81 321 GLY A O 1
ATOM 2546 N N . ASP A 1 322 ? 0.402 21.832 -34.563 1.00 74.88 322 ASP A N 1
ATOM 2547 C CA . ASP A 1 322 ? 0.918 22.588 -35.712 1.00 74.88 322 ASP A CA 1
ATOM 2548 C C . ASP A 1 322 ? 2.034 23.582 -35.328 1.00 74.88 322 ASP A C 1
ATOM 2550 O O . ASP A 1 322 ? 2.519 24.333 -36.173 1.00 74.88 322 ASP A O 1
ATOM 2554 N N . GLU A 1 323 ? 2.468 23.584 -34.063 1.00 75.56 323 GLU A N 1
ATOM 2555 C CA . GLU A 1 323 ? 3.467 24.517 -33.535 1.00 75.56 323 GLU A CA 1
ATOM 2556 C C . GLU A 1 323 ? 4.748 23.808 -33.077 1.00 75.56 323 GLU A C 1
ATOM 2558 O O . GLU A 1 323 ? 4.768 22.608 -32.788 1.00 75.56 323 GLU A O 1
ATOM 2563 N N . THR A 1 324 ? 5.832 24.582 -32.985 1.00 79.38 324 THR A N 1
ATOM 2564 C CA . THR A 1 324 ? 7.128 24.126 -32.477 1.00 79.38 324 THR A CA 1
ATOM 2565 C C . THR A 1 324 ? 7.497 24.954 -31.252 1.00 79.38 324 THR A C 1
ATOM 2567 O O . THR A 1 324 ? 7.794 26.142 -31.375 1.00 79.38 324 THR A O 1
ATOM 2570 N N . ILE A 1 325 ? 7.487 24.330 -30.075 1.00 84.69 325 ILE A N 1
ATOM 2571 C CA . ILE A 1 325 ? 7.716 24.994 -28.784 1.00 84.69 325 ILE A CA 1
ATOM 2572 C C . ILE A 1 325 ? 8.856 24.323 -28.020 1.00 84.69 325 ILE A C 1
ATOM 2574 O O . ILE A 1 325 ? 9.152 23.151 -28.240 1.00 84.69 325 ILE A O 1
ATOM 2578 N N . ALA A 1 326 ? 9.517 25.061 -27.129 1.00 88.88 326 ALA A N 1
ATOM 2579 C CA . ALA A 1 326 ? 10.561 24.496 -26.280 1.00 88.88 326 ALA A CA 1
ATOM 2580 C C . ALA A 1 326 ? 9.934 23.738 -25.098 1.00 88.88 326 ALA A C 1
ATOM 2582 O O . ALA A 1 326 ? 9.320 24.350 -24.228 1.00 88.88 326 ALA A O 1
ATOM 2583 N N . GLU A 1 327 ? 10.132 22.423 -25.049 1.00 90.50 327 GLU A N 1
ATOM 2584 C CA . GLU A 1 327 ? 9.736 21.551 -23.936 1.00 90.50 327 GLU A CA 1
ATOM 2585 C C . GLU A 1 327 ? 10.916 20.634 -23.553 1.00 90.50 327 GLU A C 1
ATOM 2587 O O . GLU A 1 327 ? 11.896 20.489 -24.294 1.00 90.50 327 GLU A O 1
ATOM 2592 N N . TYR A 1 328 ? 10.866 20.032 -22.363 1.00 90.19 328 TYR A N 1
ATOM 2593 C CA . TYR A 1 328 ? 11.851 19.021 -21.974 1.00 90.19 328 TYR A CA 1
ATOM 2594 C C . TYR A 1 328 ? 11.755 17.806 -22.904 1.00 90.19 328 TYR A C 1
ATOM 2596 O O . TYR A 1 328 ? 10.666 17.371 -23.262 1.00 90.19 328 TYR A O 1
ATOM 2604 N N . GLY A 1 329 ? 12.904 17.262 -23.314 1.00 87.50 329 GLY A N 1
ATOM 2605 C CA . GLY A 1 329 ? 12.940 16.069 -24.167 1.00 87.50 329 GLY A CA 1
ATOM 2606 C C . GLY A 1 329 ? 12.785 16.339 -25.668 1.00 87.50 329 GLY A C 1
ATOM 2607 O O . GLY A 1 329 ? 12.634 15.398 -26.448 1.00 87.50 329 GLY A O 1
ATOM 2608 N N . GLY A 1 330 ? 12.891 17.593 -26.124 1.00 90.00 330 GLY A N 1
ATOM 2609 C CA . GLY A 1 330 ? 13.013 17.876 -27.558 1.00 90.00 330 GLY A CA 1
ATOM 2610 C C . GLY A 1 330 ? 14.139 17.054 -28.194 1.00 90.00 330 GLY A C 1
ATOM 2611 O O . GLY A 1 330 ? 15.282 17.071 -27.729 1.00 90.00 330 GLY A O 1
ATOM 2612 N N . GLY A 1 331 ? 13.793 16.280 -29.228 1.00 90.62 331 GLY A N 1
ATOM 2613 C CA . GLY A 1 331 ? 14.667 15.286 -29.861 1.00 90.62 331 GLY A CA 1
ATOM 2614 C C . GLY A 1 331 ? 14.246 13.823 -29.684 1.00 90.62 331 GLY A C 1
ATOM 2615 O O . GLY A 1 331 ? 14.655 13.008 -30.506 1.00 90.62 331 GLY A O 1
ATOM 2616 N N . LEU A 1 332 ? 13.397 13.483 -28.708 1.00 93.94 332 LEU A N 1
ATOM 2617 C CA . LEU A 1 332 ? 12.994 12.093 -28.432 1.00 93.94 332 LEU A CA 1
ATOM 2618 C C . LEU A 1 332 ? 12.231 11.412 -29.588 1.00 93.94 332 LEU A C 1
ATOM 2620 O O . LEU A 1 332 ? 12.362 10.207 -29.788 1.00 93.94 332 LEU A O 1
ATOM 2624 N N . CYS A 1 333 ? 11.539 12.167 -30.447 1.00 92.62 333 CYS A N 1
ATOM 2625 C CA . CYS A 1 333 ? 10.950 11.623 -31.680 1.00 92.62 333 CYS A CA 1
ATOM 2626 C C . CYS A 1 333 ? 11.990 11.018 -32.649 1.00 92.62 333 CYS A C 1
ATOM 2628 O O . CYS A 1 333 ? 11.653 10.158 -33.463 1.00 92.62 333 CYS A O 1
ATOM 2630 N N . GLN A 1 334 ? 13.265 11.419 -32.550 1.00 92.62 334 GLN A N 1
ATOM 2631 C CA . GLN A 1 334 ? 14.361 10.770 -33.274 1.00 92.62 334 GLN A CA 1
ATOM 2632 C C . GLN A 1 334 ? 14.565 9.332 -32.793 1.00 92.62 334 GLN A C 1
ATOM 2634 O O . GLN A 1 334 ? 14.771 8.439 -33.614 1.00 92.62 334 GLN A O 1
ATOM 2639 N N . ILE A 1 335 ? 14.469 9.097 -31.483 1.00 94.62 335 ILE A N 1
ATOM 2640 C CA . ILE A 1 335 ? 14.556 7.756 -30.901 1.00 94.62 335 ILE A CA 1
ATOM 2641 C C . ILE A 1 335 ? 13.352 6.931 -31.340 1.00 94.62 335 ILE A C 1
ATOM 2643 O O . ILE A 1 335 ? 13.550 5.835 -31.846 1.00 94.62 335 ILE A O 1
ATOM 2647 N N . SER A 1 336 ? 12.136 7.484 -31.272 1.00 94.88 336 SER A N 1
ATOM 2648 C CA . SER A 1 336 ? 10.934 6.811 -31.787 1.00 94.88 336 SER A CA 1
ATOM 2649 C C . SER A 1 336 ? 11.084 6.408 -33.254 1.00 94.88 336 SER A C 1
ATOM 2651 O O . SER A 1 336 ? 10.969 5.238 -33.600 1.00 94.88 336 SER A O 1
ATOM 2653 N N . THR A 1 337 ? 11.487 7.332 -34.123 1.00 94.44 337 THR A N 1
ATOM 2654 C CA . THR A 1 337 ? 11.735 7.016 -35.538 1.00 94.44 337 THR A CA 1
ATOM 2655 C C . THR A 1 337 ? 12.805 5.925 -35.717 1.00 94.44 337 THR A C 1
ATOM 2657 O O . THR A 1 337 ? 12.664 5.049 -36.567 1.00 94.44 337 THR A O 1
ATOM 2660 N N . THR A 1 338 ? 13.858 5.928 -34.897 1.00 95.00 338 THR A N 1
ATOM 2661 C CA . THR A 1 338 ? 14.908 4.893 -34.930 1.00 95.00 338 THR A CA 1
ATOM 2662 C C . THR A 1 338 ? 14.378 3.530 -34.481 1.00 95.00 338 THR A C 1
ATOM 2664 O O . THR A 1 338 ? 14.621 2.529 -35.150 1.00 95.00 338 THR A O 1
ATOM 2667 N N . MET A 1 339 ? 13.607 3.495 -33.395 1.00 94.88 339 MET A N 1
ATOM 2668 C CA . MET A 1 339 ? 12.992 2.287 -32.842 1.00 94.88 339 MET A CA 1
ATOM 2669 C C . MET A 1 339 ? 11.934 1.701 -33.780 1.00 94.88 339 MET A C 1
ATOM 2671 O O . MET A 1 339 ? 11.855 0.488 -33.936 1.00 94.88 339 MET A O 1
ATOM 2675 N N . PHE A 1 340 ? 11.174 2.541 -34.483 1.00 96.06 340 PHE A N 1
ATOM 2676 C CA . PHE A 1 340 ? 10.190 2.078 -35.460 1.00 96.06 340 PHE A CA 1
ATOM 2677 C C . PHE A 1 340 ? 10.868 1.378 -36.640 1.00 96.06 340 PHE A C 1
ATOM 2679 O O . PHE A 1 340 ? 10.454 0.298 -37.058 1.00 96.06 340 PHE A O 1
ATOM 2686 N N . ARG A 1 341 ? 11.964 1.961 -37.141 1.00 95.00 341 ARG A N 1
ATOM 2687 C CA . ARG A 1 341 ? 12.798 1.342 -38.182 1.00 95.00 341 ARG A CA 1
ATOM 2688 C C . ARG A 1 341 ? 13.400 0.028 -37.706 1.00 95.00 341 ARG A C 1
ATOM 2690 O O . ARG A 1 341 ? 13.382 -0.939 -38.458 1.00 95.00 341 ARG A O 1
ATOM 2697 N N . LEU A 1 342 ? 13.896 -0.013 -36.468 1.00 94.94 342 LEU A N 1
ATOM 2698 C CA . LEU A 1 342 ? 14.394 -1.236 -35.840 1.00 94.94 342 LEU A CA 1
ATOM 2699 C C . LEU A 1 342 ? 13.311 -2.321 -35.832 1.00 94.94 342 LEU A C 1
ATOM 2701 O O . LEU A 1 342 ? 13.567 -3.423 -36.306 1.00 94.94 342 LEU A O 1
ATOM 2705 N N . ALA A 1 343 ? 12.114 -2.000 -35.337 1.00 95.25 343 ALA A N 1
ATOM 2706 C CA . ALA A 1 343 ? 11.016 -2.949 -35.206 1.00 95.25 343 ALA A CA 1
ATOM 2707 C C . ALA A 1 343 ? 10.555 -3.493 -36.568 1.00 95.25 343 ALA A C 1
ATOM 2709 O O . ALA A 1 343 ? 10.437 -4.707 -36.730 1.00 95.25 343 ALA A O 1
ATOM 2710 N N . ILE A 1 344 ? 10.398 -2.624 -37.575 1.00 94.75 344 ILE A N 1
ATOM 2711 C CA . ILE A 1 344 ? 10.081 -3.048 -38.948 1.00 94.75 344 ILE A CA 1
ATOM 2712 C C . ILE A 1 344 ? 11.188 -3.933 -39.525 1.00 94.75 344 ILE A C 1
ATOM 2714 O O . ILE A 1 344 ? 10.896 -4.998 -40.066 1.00 94.75 344 ILE A O 1
ATOM 2718 N N . ASN A 1 345 ? 12.453 -3.519 -39.412 1.00 94.06 345 ASN A N 1
ATOM 2719 C CA . ASN A 1 345 ? 13.579 -4.264 -39.981 1.00 94.06 345 ASN A CA 1
ATOM 2720 C C . ASN A 1 345 ? 13.793 -5.617 -39.288 1.00 94.06 345 ASN A C 1
ATOM 2722 O O . ASN A 1 345 ? 14.273 -6.550 -39.923 1.00 94.06 345 ASN A O 1
ATOM 2726 N N . ALA A 1 346 ? 13.412 -5.732 -38.013 1.00 93.56 346 ALA A N 1
ATOM 2727 C CA . ALA A 1 346 ? 13.399 -6.981 -37.258 1.00 93.56 346 ALA A CA 1
ATOM 2728 C C . ALA A 1 346 ? 12.163 -7.860 -37.537 1.00 93.56 346 ALA A C 1
ATOM 2730 O O . ALA A 1 346 ? 12.089 -8.981 -37.035 1.00 93.56 346 ALA A O 1
ATOM 2731 N N . GLY A 1 347 ? 11.185 -7.371 -38.310 1.00 94.25 347 GLY A N 1
ATOM 2732 C CA . GLY A 1 347 ? 9.932 -8.077 -38.584 1.00 94.25 347 GLY A CA 1
ATOM 2733 C C . GLY A 1 347 ? 9.004 -8.192 -37.369 1.00 94.25 347 GLY A C 1
ATOM 2734 O O . GLY A 1 347 ? 8.180 -9.105 -37.317 1.00 94.25 347 GLY A O 1
ATOM 2735 N N . LEU A 1 348 ? 9.142 -7.298 -36.385 1.00 94.50 348 LEU A N 1
ATOM 2736 C CA . LEU A 1 348 ? 8.307 -7.282 -35.187 1.00 94.50 348 LEU A CA 1
ATOM 2737 C C . LEU A 1 348 ? 6.925 -6.673 -35.490 1.00 94.50 348 LEU A C 1
ATOM 2739 O O . LEU A 1 348 ? 6.823 -5.738 -36.292 1.00 94.50 348 LEU A O 1
ATOM 2743 N N . PRO A 1 349 ? 5.849 -7.178 -34.861 1.00 94.50 349 PRO A N 1
ATOM 2744 C CA . PRO A 1 349 ? 4.519 -6.608 -35.026 1.00 94.50 349 PRO A CA 1
ATOM 2745 C C . PRO A 1 349 ? 4.455 -5.206 -34.412 1.00 94.50 349 PRO A C 1
ATOM 2747 O O . PRO A 1 349 ? 4.874 -4.996 -33.279 1.00 94.50 349 PRO A O 1
ATOM 2750 N N . ILE A 1 350 ? 3.891 -4.258 -35.160 1.00 95.75 350 ILE A N 1
ATOM 2751 C CA . ILE A 1 350 ? 3.650 -2.890 -34.695 1.00 95.75 350 ILE A CA 1
ATOM 2752 C C . ILE A 1 350 ? 2.203 -2.801 -34.217 1.00 95.75 350 ILE A C 1
ATOM 2754 O O . ILE A 1 350 ? 1.277 -2.839 -35.031 1.00 95.75 350 ILE A O 1
ATOM 2758 N N . THR A 1 351 ? 2.005 -2.712 -32.906 1.00 93.69 351 THR A N 1
ATOM 2759 C CA . THR A 1 351 ? 0.676 -2.584 -32.289 1.00 93.69 351 THR A CA 1
ATOM 2760 C C . THR A 1 351 ? 0.184 -1.140 -32.309 1.00 93.69 351 THR A C 1
ATOM 2762 O O . THR A 1 351 ? -1.019 -0.901 -32.433 1.00 93.69 351 THR A O 1
ATOM 2765 N N . GLN A 1 352 ? 1.108 -0.175 -32.304 1.00 93.31 352 GLN A N 1
ATOM 2766 C CA . GLN A 1 352 ? 0.810 1.236 -32.455 1.00 93.31 352 GLN A CA 1
ATOM 2767 C C . GLN A 1 352 ? 1.884 1.981 -33.252 1.00 93.31 352 GLN A C 1
ATOM 2769 O O . GLN A 1 352 ? 3.061 1.681 -33.187 1.00 93.31 352 GLN A O 1
ATOM 2774 N N . ARG A 1 353 ? 1.479 2.990 -34.032 1.00 93.88 353 ARG A N 1
ATOM 2775 C CA . ARG A 1 353 ? 2.395 3.990 -34.595 1.00 93.88 353 ARG A CA 1
ATOM 2776 C C . ARG A 1 353 ? 1.622 5.227 -35.023 1.00 93.88 353 ARG A C 1
ATOM 2778 O O . ARG A 1 353 ? 0.574 5.119 -35.661 1.00 93.88 353 ARG A O 1
ATOM 2785 N N . ARG A 1 354 ? 2.180 6.412 -34.769 1.00 93.12 354 ARG A N 1
ATOM 2786 C CA . ARG A 1 354 ? 1.682 7.682 -35.317 1.00 93.12 354 ARG A CA 1
ATOM 2787 C C . ARG A 1 354 ? 2.801 8.444 -36.022 1.00 93.12 354 ARG A C 1
ATOM 2789 O O . ARG A 1 354 ? 3.905 8.531 -35.499 1.00 93.12 354 ARG A O 1
ATOM 2796 N N . ASN A 1 355 ? 2.526 8.992 -37.204 1.00 90.81 355 ASN A N 1
ATOM 2797 C CA . ASN A 1 355 ? 3.441 9.909 -37.892 1.00 90.81 355 ASN A CA 1
ATOM 2798 C C . ASN A 1 355 ? 3.343 11.332 -37.329 1.00 90.81 355 ASN A C 1
ATOM 2800 O O . ASN A 1 355 ? 2.346 11.701 -36.705 1.00 90.81 355 ASN A O 1
ATOM 2804 N N . HIS A 1 356 ? 4.352 12.151 -37.605 1.00 89.44 356 HIS A N 1
ATOM 2805 C CA . HIS A 1 356 ? 4.323 13.580 -37.300 1.00 89.44 356 HIS A CA 1
ATOM 2806 C C . HIS A 1 356 ? 3.255 14.310 -38.129 1.00 89.44 356 HIS A C 1
ATOM 2808 O O . HIS A 1 356 ? 2.914 13.880 -39.235 1.00 89.44 356 HIS A O 1
ATOM 2814 N N . SER A 1 357 ? 2.765 15.448 -37.617 1.00 84.56 357 SER A N 1
ATOM 2815 C CA . SER A 1 357 ? 1.766 16.303 -38.287 1.00 84.56 357 SER A CA 1
ATOM 2816 C C . SER A 1 357 ? 2.222 16.796 -39.664 1.00 84.56 357 SER A C 1
ATOM 2818 O O . SER A 1 357 ? 1.404 17.021 -40.551 1.00 84.56 357 SER A O 1
ATOM 2820 N N . TYR A 1 358 ? 3.533 16.943 -39.858 1.00 81.38 358 TYR A N 1
ATOM 2821 C CA . TYR A 1 358 ? 4.136 17.331 -41.125 1.00 81.38 358 TYR A CA 1
ATOM 2822 C C . TYR A 1 358 ? 5.469 16.617 -41.343 1.00 81.38 358 TYR A C 1
ATOM 2824 O O . TYR A 1 358 ? 6.140 16.177 -40.408 1.00 81.38 358 TYR A O 1
ATOM 2832 N N . ARG A 1 359 ? 5.859 16.502 -42.614 1.00 82.81 359 ARG A N 1
ATOM 2833 C CA . ARG A 1 359 ? 7.100 15.842 -43.022 1.00 82.81 359 ARG A CA 1
ATOM 2834 C C . ARG A 1 359 ? 8.309 16.676 -42.616 1.00 82.81 359 ARG A C 1
ATOM 2836 O O . ARG A 1 359 ? 8.379 17.864 -42.924 1.00 82.81 359 ARG A O 1
ATOM 2843 N N . VAL A 1 360 ? 9.302 16.021 -42.021 1.00 78.62 360 VAL A N 1
ATOM 2844 C CA . VAL A 1 360 ? 10.574 16.644 -41.653 1.00 78.62 360 VAL A CA 1
ATOM 2845 C C . VAL A 1 360 ? 11.726 15.911 -42.331 1.00 78.62 360 VAL A C 1
ATOM 2847 O O . VAL A 1 360 ? 11.860 14.699 -42.200 1.00 78.62 360 VAL A O 1
ATOM 2850 N N . GLY A 1 361 ? 12.569 16.645 -43.064 1.00 79.88 361 GLY A N 1
ATOM 2851 C CA . GLY A 1 361 ? 13.571 16.058 -43.967 1.00 79.88 361 GLY A CA 1
ATOM 2852 C C . GLY A 1 361 ? 14.662 15.210 -43.300 1.00 79.88 361 GLY A C 1
ATOM 2853 O O . GLY A 1 361 ? 15.313 14.425 -43.976 1.00 79.88 361 GLY A O 1
ATOM 2854 N N . TYR A 1 362 ? 14.864 15.318 -41.984 1.00 79.69 362 TYR A N 1
ATOM 2855 C CA . TYR A 1 362 ? 15.812 14.460 -41.258 1.00 79.69 362 TYR A CA 1
ATOM 2856 C C . TYR A 1 362 ? 15.200 13.130 -40.771 1.00 79.69 362 TYR A C 1
ATOM 2858 O O . TYR A 1 362 ? 15.918 12.302 -40.213 1.00 79.69 362 TYR A O 1
ATOM 2866 N N . TYR A 1 363 ? 13.904 12.894 -41.013 1.00 84.50 363 TYR A N 1
ATOM 2867 C CA . TYR A 1 363 ? 13.242 11.595 -40.819 1.00 84.50 363 TYR A CA 1
ATOM 2868 C C . TYR A 1 363 ? 13.106 10.790 -42.114 1.00 84.50 363 TYR A C 1
ATOM 2870 O O . TYR A 1 363 ? 12.375 9.804 -42.165 1.00 84.50 363 TYR A O 1
ATOM 2878 N N . GLU A 1 364 ? 13.828 11.170 -43.165 1.00 83.38 364 GLU A N 1
ATOM 2879 C CA . GLU A 1 364 ? 13.875 10.378 -44.388 1.00 83.38 364 GLU A CA 1
ATOM 2880 C C . GLU A 1 364 ? 14.503 8.992 -44.153 1.00 83.38 364 GLU A C 1
ATOM 2882 O O . GLU A 1 364 ? 15.391 8.860 -43.298 1.00 83.38 364 GLU A O 1
ATOM 2887 N N . PRO A 1 365 ? 14.057 7.953 -44.886 1.00 87.31 365 PRO A N 1
ATOM 2888 C CA . PRO A 1 365 ? 13.081 8.001 -45.983 1.00 87.31 365 PRO A CA 1
ATOM 2889 C C . PRO A 1 365 ? 11.621 8.155 -45.517 1.00 87.31 365 PRO A C 1
ATOM 2891 O O . PRO A 1 365 ? 11.242 7.695 -44.439 1.00 87.31 365 PRO A O 1
ATOM 2894 N N . ALA A 1 366 ? 10.794 8.799 -46.344 1.00 85.38 366 ALA A N 1
ATOM 2895 C CA . ALA A 1 366 ? 9.371 9.000 -46.076 1.00 85.38 366 ALA A CA 1
ATOM 2896 C C . ALA A 1 366 ? 8.631 7.691 -45.726 1.00 85.38 366 ALA A C 1
ATOM 2898 O O . ALA A 1 366 ? 8.898 6.634 -46.294 1.00 85.38 366 ALA A O 1
ATOM 2899 N N . GLY A 1 367 ? 7.679 7.780 -44.792 1.00 86.19 367 GLY A N 1
ATOM 2900 C CA . GLY A 1 367 ? 6.901 6.634 -44.304 1.00 86.19 367 GLY A CA 1
ATOM 2901 C C . GLY A 1 367 ? 7.544 5.877 -43.140 1.00 86.19 367 GLY A C 1
ATOM 2902 O O . GLY A 1 367 ? 6.902 5.000 -42.571 1.00 86.19 367 GLY A O 1
ATOM 2903 N N . THR A 1 368 ? 8.768 6.239 -42.747 1.00 91.12 368 THR A N 1
ATOM 2904 C CA . THR A 1 368 ? 9.490 5.604 -41.630 1.00 91.12 368 THR A CA 1
ATOM 2905 C C . THR A 1 368 ? 9.524 6.447 -40.359 1.00 91.12 368 THR A C 1
ATOM 2907 O O . THR A 1 368 ? 10.277 6.133 -39.443 1.00 91.12 368 THR A O 1
ATOM 2910 N N . ASP A 1 369 ? 8.756 7.533 -40.297 1.00 91.94 369 ASP A N 1
ATOM 2911 C CA . ASP A 1 369 ? 8.717 8.398 -39.126 1.00 91.94 369 ASP A CA 1
ATOM 2912 C C . ASP A 1 369 ? 7.733 7.871 -38.073 1.00 91.94 369 ASP A C 1
ATOM 2914 O O . ASP A 1 369 ? 6.683 7.302 -38.394 1.00 91.94 369 ASP A O 1
ATOM 2918 N N . ALA A 1 370 ? 8.067 8.097 -36.808 1.00 93.56 370 ALA A N 1
ATOM 2919 C CA . ALA A 1 370 ? 7.191 7.838 -35.678 1.00 93.56 370 ALA A CA 1
ATOM 2920 C C . ALA A 1 370 ? 7.335 8.965 -34.651 1.00 93.56 370 ALA A C 1
ATOM 2922 O O . ALA A 1 370 ? 8.442 9.446 -34.388 1.00 93.56 370 ALA A O 1
ATOM 2923 N N . THR A 1 371 ? 6.201 9.427 -34.133 1.00 91.94 371 THR A N 1
ATOM 2924 C CA . THR A 1 371 ? 6.113 10.501 -33.147 1.00 91.94 371 THR A CA 1
ATOM 2925 C C . THR A 1 371 ? 5.656 9.946 -31.807 1.00 91.94 371 THR A C 1
ATOM 2927 O O . THR A 1 371 ? 4.833 9.031 -31.766 1.00 91.94 371 THR A O 1
ATOM 2930 N N . ILE A 1 372 ? 6.168 10.532 -30.727 1.00 92.31 372 ILE A N 1
ATOM 2931 C CA . ILE A 1 372 ? 5.769 10.222 -29.356 1.00 92.31 372 ILE A CA 1
ATOM 2932 C C . ILE A 1 372 ? 5.487 11.507 -28.588 1.00 92.31 372 ILE A C 1
ATOM 2934 O O . ILE A 1 372 ? 6.128 12.533 -28.823 1.00 92.31 372 ILE A O 1
ATOM 2938 N N . TYR A 1 373 ? 4.540 11.448 -27.660 1.00 89.25 373 TYR A N 1
ATOM 2939 C CA . TYR A 1 373 ? 4.273 12.516 -26.703 1.00 89.25 373 TYR A CA 1
ATOM 2940 C C . TYR A 1 373 ? 3.675 11.899 -25.445 1.00 89.25 373 TYR A C 1
ATOM 2942 O O . TYR A 1 373 ? 2.748 11.108 -25.552 1.00 89.25 373 TYR A O 1
ATOM 2950 N N . SER A 1 374 ? 4.172 12.238 -24.257 1.00 84.75 374 SER A N 1
ATOM 2951 C CA . SER A 1 374 ? 3.585 11.709 -23.022 1.00 84.75 374 SER A CA 1
ATOM 2952 C C . SER A 1 374 ? 2.253 12.418 -22.714 1.00 84.75 374 SER A C 1
ATOM 2954 O O . SER A 1 374 ? 2.210 13.650 -22.755 1.00 84.75 374 SER A O 1
ATOM 2956 N N . PRO A 1 375 ? 1.154 11.698 -22.408 1.00 84.81 375 PRO A N 1
ATOM 2957 C CA . PRO A 1 375 ? 1.055 10.239 -22.274 1.00 84.81 375 PRO A CA 1
ATOM 2958 C C . PRO A 1 375 ? 0.711 9.489 -23.579 1.00 84.81 375 PRO A C 1
ATOM 2960 O O . PRO A 1 375 ? 0.824 8.271 -23.615 1.00 84.81 375 PRO A O 1
ATOM 2963 N N . TRP A 1 376 ? 0.267 10.190 -24.629 1.00 87.00 376 TRP A N 1
ATOM 2964 C CA . TRP A 1 376 ? 0.006 9.645 -25.968 1.00 87.00 376 TRP A CA 1
ATOM 2965 C C . TRP A 1 376 ? 0.313 10.691 -27.061 1.00 87.00 376 TRP A C 1
ATOM 2967 O O . TRP A 1 376 ? 0.049 11.877 -26.837 1.00 87.00 376 TRP A O 1
ATOM 2977 N N . PRO A 1 377 ? 0.753 10.303 -28.279 1.00 89.94 377 PRO A N 1
ATOM 2978 C CA . PRO A 1 377 ? 0.925 8.939 -28.805 1.00 89.94 377 PRO A CA 1
ATOM 2979 C C . PRO A 1 377 ? 2.214 8.234 -28.334 1.00 89.94 377 PRO A C 1
ATOM 2981 O O . PRO A 1 377 ? 3.177 8.900 -27.972 1.00 89.94 377 PRO A O 1
ATOM 2984 N N . ASP A 1 378 ? 2.232 6.901 -28.420 1.00 91.06 378 ASP A N 1
ATOM 2985 C CA . ASP A 1 378 ? 3.403 6.023 -28.249 1.00 91.06 378 ASP A CA 1
ATOM 2986 C C . ASP A 1 378 ? 3.771 5.335 -29.582 1.00 91.06 378 ASP A C 1
ATOM 2988 O O . ASP A 1 378 ? 3.041 5.487 -30.577 1.00 91.06 378 ASP A O 1
ATOM 2992 N N . LEU A 1 379 ? 4.881 4.591 -29.574 1.00 86.94 379 LEU A N 1
ATOM 2993 C CA . LEU A 1 379 ? 5.367 3.706 -30.634 1.00 86.94 379 LEU A CA 1
ATOM 2994 C C . LEU A 1 379 ? 5.330 2.240 -30.199 1.00 86.94 379 LEU A C 1
ATOM 2996 O O . LEU A 1 379 ? 5.862 1.963 -29.102 1.00 86.94 379 LEU A O 1
#

Secondary structure (DSSP, 8-state):
--SSSS-HHHHHHHHHHHHHH---PPP-----HHHHHHHHHHHHGGG-B--B---EEEETTEEEEPPPB-EEEE-HHHHHHHHHHHHHHT--------EEEE--SS-HHHHGGGHHHHHHHHHTPSEEEEEEEEEEETTEEEEEEEEEEE-HHHHHHHEEEEE-SS-EEEEE-HHHHHHHHHHHHHHH-B--B--EEEEETTEEEEEE--B-EEEE-HHHHHHHHIIIIIIS--SEEEPPEEEE--S---S-GGGG---S---------TT--HHHHHHHHHHHHHHTT----TTPPP-HHHHH---STTTT--EEEEEETTEEEEEETTTHHHHHHHHHHHHHHTT---S-----SS--GGGPSTT------SSS---

Organism: NCBI:txid1974616

Sequence (379 aa):
HLGRSGSWWQNTKARINLFIFGSSGSIGYQFKEEETRSELQKKFRPFESPGKDASLVWKNGEFKISEEESGWVFDYQSALDKLKMDLAAIADNKIELNLRVDQPAVTKTEAEFLRGPAKEIIRLAPVTLVFERPDYYQGRKKFMQTEWPINQEQLKNWLKIKKDSAGIYLGINQEVAGEFLKKIAEAIDTPAQDARFEIKDGRVSEWQSSTDGFVLNIEESGNQIEKLLIAEKAQKINLVLSVDKSKITNNNVNDLGIQQLIGLGESNFSGSPKNRRHNISVGAESLNGLLVKPGEEFSLLAALGEINGETGYKPELVIKGDETIAEYGGGLCQISTTMFRLAINAGLPITQRRNHSYRVGYYEPAGTDATIYSPWPDL

Foldseek 3Di:
DFLPPDDPVVSVVRVVCCVVPNDDDFDDDDDPLVVVLVVCCVVCVVVWDAKAAFKWDDDPNFTATDATGKIKDWPSVQQSVVVVVCVRVVHPDDRDTDIDIHGHPHGRVQCVVCRVLLVLLLVLFQQKEKEWDWDQDPNDTDIDIDIDTDHSVLSSQQWIWDADPVGIDIFGDLVSQLVVVVVVQVVQWDAWDAWFWDADPQDIDTPGATDKIKGFPSNVQRVQCRCCSRVVVHSYTYTDIDTNGHPHHDPDPVVLVCDGQLFFFDFDCPPPDPLLVQLVVLLVVLVHRDDAHVPRDDWSDVSSDDQAVVSPFDWDWDDDQPDTGTDTSNNCQRVVLRVQRRCVRSVHDDPDFDAGPDDDPRSPPPPSGGDADPPDDID